Protein AF-0000000078874228 (afdb_homodimer)

Secondary structure (DSSP, 8-state):
-------TTS-GGGPBPSSSTT-PBP-EEETTT--EE-HHHHHHHHHSTTTTT--EEEHHHHTTS-SSS----PBPSSSTT-B--EEETTTTEEE-HHHHHHT-TTS-EEEHHHHHHHHHHHHHHHHHHHHTHHHHHHHHHHHHHHHHHHHHHHHHHHHHHHHHHHHHHHHHHHHHHHHHHHHHHHHHHHHHHHHHHHHHHHHHHHHHHHHHHHHHHHHHHHS-HHHHHHHHHHHHHHHHHHHHS----S-SS---EEEEE-TT--GGGGHHHHEEEEE----GGG-EEEETT--SSS---PPTTPPEEEEEE-B-TTS-B-SS----EEEEEEE--HHHHTT--S-EEEPPEE-SSSEEEEEE--SSSS--EEEEEETTEEPTT---/---S---SSS-GGGPBPSSSTT-PBP-EEETTT--EE-HHHHHHHHHSGGGTT--EEEHHHHTTS-SSS----PBPSSSTT-B--EEETTTTEEE-HHHHHHTSTTS-EEEHHHHHHHHHHHHHHHHHHHHTHHHHHHHHHHHHHHHHHHHHHHHHHHHHHHHHHHHHHHHHHHHHHHHHHHHHHHHHHHHHHHHHHHHHHHHHHHHHHHHHHHHHHHHHHHS-HHHHHHHHHHHHHHHHHHHHS----S-SS---EEEEE-TT--GGGGHHHHEEEEE----GGG-EEEETT--SSS---PPTTPPEEEEEE-B-TTS-B-SS----EEEEEEE--HHHHTT--S-EEEPPEE-SSSEEEEEE--SSSS--EEEEEETTEEPTT---

Foldseek 3Di:
DCPPPPVPPPDLPQDFWPVDPPRHRFFKAFPVVRTGHRPVVVVVLCPDPVNVPTDIGGVVVCVVQPPVNVPVQDADPVDPPFGQFKAFPVVRDTDGPVCCVPVVDPTDMDGCVVCVVVVVVVVVVVVVVVVVVVVVVVVVVVVVVVVVVVVVVVVVVVVVVVVVVVVVVVVVVVVVVVVVVVVLVVVVVVLVVQQVVLVVVQVVLVVQQVVLVVVLVCCVPPPDPVSCVVCVVVSVVSNVVSVPDDDDPDRPDDPDGDDDDDPPDDPVVCVCVVDDDADQDFDQALKDKDWVPDDPDPDPQDDAQDKIKMKIFTADPVSHTHQFDDWDKWKWWPDDDPVCCVPDVDIDTWDWATPGGRMIMTMDHHNDDDDIWMFMDTNRHTHHPPGD/DDDPPPPLPPDLAQDFWPVDPPRHRFFKAWPVVRTGHDPVVVVVLCPDPVNVPTDIGGVVVCSVQPRVNVVVQDADPVDPPFGQFKAFPVVRDTDGPVCCVPVVDPTDMDGCVVCVVVVVVVVVVVVVVVVVVVVVVVVVVVVVVVVVVVVVVVVVVVVVVVVVVVVVVVVVVVVVVVVVVVVLVVVVVVLVVQQVVLVVVLVVLVVQQVVLVVVLVCCVPPPDPVSCVVCVVVSVVSNVVSVPDDDDPDGPDDPDGDDDDDPPDDPVVCVCVVDDDADQDFDQALKDKDWVPDDPDDDPQDDAQDKIKMKIFTADPVSHTHQFDDWDKWKWWPDDDPVCCVPDVDIDTWDWATPGGRMIMTMDHHNDDDDIWMFMDTNRHTHHPPGD

Structure (mmCIF, N/CA/C/O backbone):
data_AF-0000000078874228-model_v1
#
loop_
_entity.id
_entity.type
_entity.pdbx_description
1 polymer 'B box-type domain-containing protein'
#
loop_
_atom_site.group_PDB
_atom_site.id
_atom_site.type_symbol
_atom_site.label_atom_id
_atom_site.label_alt_id
_atom_site.label_comp_id
_atom_site.label_asym_id
_atom_site.label_entity_id
_atom_site.label_seq_id
_atom_site.pdbx_PDB_ins_code
_atom_site.Cartn_x
_atom_site.Cartn_y
_atom_site.Cartn_z
_atom_site.occupancy
_atom_site.B_iso_or_equiv
_atom_site.auth_seq_id
_atom_site.auth_comp_id
_atom_site.auth_asym_id
_atom_site.auth_atom_id
_atom_site.pdbx_PDB_model_num
ATOM 1 N N . MET A 1 1 ? -4.887 -85.375 -22.531 1 20.03 1 MET A N 1
ATOM 2 C CA . MET A 1 1 ? -4.68 -84 -22.922 1 20.03 1 MET A CA 1
ATOM 3 C C . MET A 1 1 ? -5.906 -83.125 -22.594 1 20.03 1 MET A C 1
ATOM 5 O O . MET A 1 1 ? -7.004 -83.438 -23.078 1 20.03 1 MET A O 1
ATOM 9 N N . PRO A 1 2 ? -6.324 -82.562 -21.5 1 19.77 2 PRO A N 1
ATOM 10 C CA . PRO A 1 2 ? -7.621 -82.875 -20.891 1 19.77 2 PRO A CA 1
ATOM 11 C C . PRO A 1 2 ? -8.734 -81.938 -21.406 1 19.77 2 PRO A C 1
ATOM 13 O O . PRO A 1 2 ? -8.578 -80.75 -21.438 1 19.77 2 PRO A O 1
ATOM 16 N N . ILE A 1 3 ? -9.281 -82.25 -22.703 1 23.05 3 ILE A N 1
ATOM 17 C CA . ILE A 1 3 ? -10.602 -81.812 -23.156 1 23.05 3 ILE A CA 1
ATOM 18 C C . ILE A 1 3 ? -11.523 -81.688 -21.953 1 23.05 3 ILE A C 1
ATOM 20 O O . ILE A 1 3 ? -11.578 -82.562 -21.078 1 23.05 3 ILE A O 1
ATOM 24 N N . LEU A 1 4 ? -11.68 -80.375 -21.578 1 26.97 4 LEU A N 1
ATOM 25 C CA . LEU A 1 4 ? -12.719 -80.438 -20.547 1 26.97 4 LEU A CA 1
ATOM 26 C C . LEU A 1 4 ? -13.766 -81.438 -20.906 1 26.97 4 LEU A C 1
ATOM 28 O O . LEU A 1 4 ? -14.094 -81.625 -22.078 1 26.97 4 LEU A O 1
ATOM 32 N N . ALA A 1 5 ? -13.883 -82.438 -20.281 1 27.94 5 ALA A N 1
ATOM 33 C CA . ALA A 1 5 ? -14.766 -83.625 -20.344 1 27.94 5 ALA A CA 1
ATOM 34 C C . ALA A 1 5 ? -16.203 -83.188 -20.625 1 27.94 5 ALA A C 1
ATOM 36 O O . ALA A 1 5 ? -16.812 -82.5 -19.828 1 27.94 5 ALA A O 1
ATOM 37 N N . ILE A 1 6 ? -16.516 -82.688 -21.906 1 30.42 6 ILE A N 1
ATOM 38 C CA . ILE A 1 6 ? -17.953 -82.812 -22.016 1 30.42 6 ILE A CA 1
ATOM 39 C C . ILE A 1 6 ? -18.406 -84.125 -21.438 1 30.42 6 ILE A C 1
ATOM 41 O O . ILE A 1 6 ? -17.906 -85.188 -21.844 1 30.42 6 ILE A O 1
ATOM 45 N N . HIS A 1 7 ? -18.672 -84.188 -20.188 1 29.8 7 HIS A N 1
ATOM 46 C CA . HIS A 1 7 ? -19.469 -85.375 -19.781 1 29.8 7 HIS A CA 1
ATOM 47 C C . HIS A 1 7 ? -20.391 -85.812 -20.922 1 29.8 7 HIS A C 1
ATOM 49 O O . HIS A 1 7 ? -21.031 -85 -21.562 1 29.8 7 HIS A O 1
ATOM 55 N N . SER A 1 8 ? -20.031 -86.75 -21.781 1 32.69 8 SER A N 1
ATOM 56 C CA . SER A 1 8 ? -20.844 -87.5 -22.75 1 32.69 8 SER A CA 1
ATOM 57 C C . SER A 1 8 ? -22.328 -87.438 -22.375 1 32.69 8 SER A C 1
ATOM 59 O O . SER A 1 8 ? -23.188 -87.312 -23.234 1 32.69 8 SER A O 1
ATOM 61 N N . ASN A 1 9 ? -22.688 -88 -21.234 1 32.81 9 ASN A N 1
ATOM 62 C CA . ASN A 1 9 ? -24.078 -88.188 -20.844 1 32.81 9 ASN A CA 1
ATOM 63 C C . ASN A 1 9 ? -24.734 -86.875 -20.406 1 32.81 9 ASN A C 1
ATOM 65 O O . ASN A 1 9 ? -25.75 -86.875 -19.719 1 32.81 9 ASN A O 1
ATOM 69 N N . ALA A 1 10 ? -23.969 -85.75 -20.109 1 36.12 10 ALA A N 1
ATOM 70 C CA . ALA A 1 10 ? -24.828 -84.625 -19.703 1 36.12 10 ALA A CA 1
ATOM 71 C C . ALA A 1 10 ? -25.719 -84.188 -20.859 1 36.12 10 ALA A C 1
ATOM 73 O O . ALA A 1 10 ? -25.234 -84 -21.984 1 36.12 10 ALA A O 1
ATOM 74 N N . SER A 1 11 ? -27.047 -84.438 -20.938 1 40.16 11 SER A N 1
ATOM 75 C CA . SER A 1 11 ? -28.203 -84.312 -21.812 1 40.16 11 SER A CA 1
ATOM 76 C C . SER A 1 11 ? -28.172 -83.062 -22.641 1 40.16 11 SER A C 1
ATOM 78 O O . SER A 1 11 ? -27.609 -82.062 -22.188 1 40.16 11 SER A O 1
ATOM 80 N N . ARG A 1 12 ? -28.312 -83.125 -24 1 50.16 12 ARG A N 1
ATOM 81 C CA . ARG A 1 12 ? -28.75 -82.188 -25.047 1 50.16 12 ARG A CA 1
ATOM 82 C C . ARG A 1 12 ? -29.484 -81 -24.438 1 50.16 12 ARG A C 1
ATOM 84 O O . ARG A 1 12 ? -29.5 -79.938 -25.031 1 50.16 12 ARG A O 1
ATOM 91 N N . LYS A 1 13 ? -30.109 -81.25 -23.359 1 52.16 13 LYS A N 1
ATOM 92 C CA . LYS A 1 13 ? -31.234 -80.562 -22.797 1 52.16 13 LYS A CA 1
ATOM 93 C C . LYS A 1 13 ? -30.766 -79.25 -22.125 1 52.16 13 LYS A C 1
ATOM 95 O O . LYS A 1 13 ? -31.547 -78.312 -21.969 1 52.16 13 LYS A O 1
ATOM 100 N N . ASP A 1 14 ? -29.391 -79.062 -21.812 1 57.97 14 ASP A N 1
ATOM 101 C CA . ASP A 1 14 ? -29.156 -77.938 -20.922 1 57.97 14 ASP A CA 1
ATOM 102 C C . ASP A 1 14 ? -28.266 -76.875 -21.594 1 57.97 14 ASP A C 1
ATOM 104 O O . ASP A 1 14 ? -27.703 -76 -20.922 1 57.97 14 ASP A O 1
ATOM 108 N N . LEU A 1 15 ? -27.922 -76.938 -22.875 1 63.03 15 LEU A N 1
ATOM 109 C CA . LEU A 1 15 ? -27.109 -75.875 -23.422 1 63.03 15 LEU A CA 1
ATOM 110 C C . LEU A 1 15 ? -27.938 -74.625 -23.703 1 63.03 15 LEU A C 1
ATOM 112 O O . LEU A 1 15 ? -28.984 -74.688 -24.344 1 63.03 15 LEU A O 1
ATOM 116 N N . LYS A 1 16 ? -27.656 -73.5 -23.062 1 75 16 LYS A N 1
ATOM 117 C CA . LYS A 1 16 ? -28.391 -72.25 -23.172 1 75 16 LYS A CA 1
ATOM 118 C C . LYS A 1 16 ? -27.734 -71.312 -24.188 1 75 16 LYS A C 1
ATOM 120 O O . LYS A 1 16 ? -26.547 -71.438 -24.484 1 75 16 LYS A O 1
ATOM 125 N N . CYS A 1 17 ? -28.453 -70.562 -24.984 1 74.38 17 CYS A N 1
ATOM 126 C CA . CYS A 1 17 ? -27.969 -69.5 -25.922 1 74.38 17 CYS A CA 1
ATOM 127 C C . CYS A 1 17 ? -26.969 -68.562 -25.234 1 74.38 17 CYS A C 1
ATOM 129 O O . CYS A 1 17 ? -27.234 -68.062 -24.156 1 74.38 17 CYS A O 1
ATOM 131 N N . GLU A 1 18 ? -25.766 -68.5 -25.734 1 73.19 18 GLU A N 1
ATOM 132 C CA . GLU A 1 18 ? -24.703 -67.625 -25.172 1 73.19 18 GLU A CA 1
ATOM 133 C C . GLU A 1 18 ? -24.703 -66.25 -25.812 1 73.19 18 GLU A C 1
ATOM 135 O O . GLU A 1 18 ? -23.922 -65.375 -25.406 1 73.19 18 GLU A O 1
ATOM 140 N N . ASN A 1 19 ? -25.406 -66.125 -26.828 1 72.81 19 ASN A N 1
ATOM 141 C CA 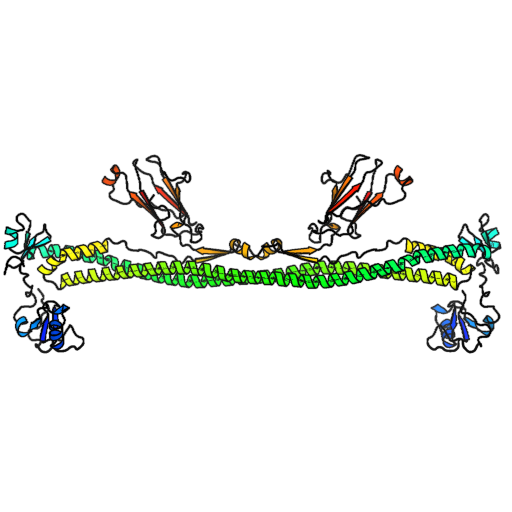. ASN A 1 19 ? -25.438 -64.812 -27.547 1 72.81 19 ASN A CA 1
ATOM 142 C C . ASN A 1 19 ? -26.5 -63.906 -27 1 72.81 19 ASN A C 1
ATOM 144 O O . ASN A 1 19 ? -26.375 -62.688 -27.094 1 72.81 19 ASN A O 1
ATOM 148 N N . CYS A 1 20 ? -27.688 -64.438 -26.5 1 72.88 20 CYS A N 1
ATOM 149 C CA . CYS A 1 20 ? -28.734 -63.594 -25.969 1 72.88 20 CYS A CA 1
ATOM 150 C C . CYS A 1 20 ? -28.984 -63.875 -24.5 1 72.88 20 CYS A C 1
ATOM 152 O O . CYS A 1 20 ? -28.578 -64.938 -23.969 1 72.88 20 CYS A O 1
ATOM 154 N N . ASN A 1 21 ? -29.516 -62.812 -23.625 1 73.75 21 ASN A N 1
ATOM 155 C CA . ASN A 1 21 ? -29.734 -62.906 -22.172 1 73.75 21 ASN A CA 1
ATOM 156 C C . ASN A 1 21 ? -30.938 -63.781 -21.844 1 73.75 21 ASN A C 1
ATOM 158 O O . ASN A 1 21 ? -31.234 -64 -20.672 1 73.75 21 ASN A O 1
ATOM 162 N N . ASN A 1 22 ? -31.656 -64.312 -22.812 1 69.19 22 ASN A N 1
ATOM 163 C CA . ASN A 1 22 ? -32.906 -65.062 -22.516 1 69.19 22 ASN A CA 1
ATOM 164 C C . ASN A 1 22 ? -32.625 -66.5 -22.156 1 69.19 22 ASN A C 1
ATOM 166 O O . ASN A 1 22 ? -33.562 -67.25 -21.812 1 69.19 22 ASN A O 1
ATOM 170 N N . LYS A 1 23 ? -31.422 -66.875 -21.906 1 69.19 23 LYS A N 1
ATOM 171 C CA . LYS A 1 23 ? -30.953 -68.188 -21.484 1 69.19 23 LYS A CA 1
ATOM 172 C C . LYS A 1 23 ? -31.812 -69.312 -22.078 1 69.19 23 LYS A C 1
ATOM 174 O O . LYS A 1 23 ? -32.125 -70.312 -21.406 1 69.19 23 LYS A O 1
ATOM 179 N N . LYS A 1 24 ? -32.312 -69.125 -23.266 1 74.5 24 LYS A N 1
ATOM 180 C CA . LYS A 1 24 ? -33.094 -70.188 -23.938 1 74.5 24 LYS A CA 1
ATOM 181 C C . LYS A 1 24 ? -32.188 -71.312 -24.391 1 74.5 24 LYS A C 1
ATOM 183 O O . LYS A 1 24 ? -30.953 -71.125 -24.469 1 74.5 24 LYS A O 1
ATOM 188 N N . GLN A 1 25 ? -32.75 -72.562 -24.594 1 75.12 25 GLN A N 1
ATOM 189 C CA . GLN A 1 25 ? -31.984 -73.75 -25.016 1 75.12 25 GLN A CA 1
ATOM 190 C C . GLN A 1 25 ? -31.328 -73.5 -26.375 1 75.12 25 GLN A C 1
ATOM 192 O O . GLN A 1 25 ? -31.953 -73 -27.297 1 75.12 25 GLN A O 1
ATOM 197 N N . ALA A 1 26 ? -29.953 -73.688 -26.422 1 73.31 26 ALA A N 1
ATOM 198 C CA . ALA A 1 26 ? -29.203 -73.5 -27.672 1 73.31 26 ALA A CA 1
ATOM 199 C C . ALA A 1 26 ? -29.547 -74.625 -28.656 1 73.31 26 ALA A C 1
ATOM 201 O O . ALA A 1 26 ? -29.703 -75.812 -28.266 1 73.31 26 ALA A O 1
ATOM 202 N N . ILE A 1 27 ? -29.906 -74.375 -29.953 1 76 27 ILE A N 1
ATOM 203 C CA . ILE A 1 27 ? -30.25 -75.375 -30.953 1 76 27 ILE A CA 1
ATOM 204 C C . ILE A 1 27 ? -29.172 -75.438 -32.031 1 76 27 ILE A C 1
ATOM 206 O O . ILE A 1 27 ? -29.188 -76.312 -32.875 1 76 27 ILE A O 1
ATOM 210 N N . ALA A 1 28 ? -28.359 -74.375 -32.188 1 73.5 28 ALA A N 1
ATOM 211 C CA . ALA A 1 28 ? -27.312 -74.312 -33.219 1 73.5 28 ALA A CA 1
ATOM 212 C C . ALA A 1 28 ? -26.078 -73.562 -32.688 1 73.5 28 ALA A C 1
ATOM 214 O O . ALA A 1 28 ? -26.094 -73.062 -31.562 1 73.5 28 ALA A O 1
ATOM 215 N N . ARG A 1 29 ? -25 -73.688 -33.25 1 72.5 29 ARG A N 1
ATOM 216 C CA . ARG A 1 29 ? -23.75 -73.062 -32.938 1 72.5 29 ARG A CA 1
ATOM 217 C C . ARG A 1 29 ? -23.25 -72.25 -34.156 1 72.5 29 ARG A C 1
ATOM 219 O O . ARG A 1 29 ? -23.281 -72.75 -35.281 1 72.5 29 ARG A O 1
ATOM 226 N N . CYS A 1 30 ? -23.016 -70.938 -34 1 72 30 CYS A N 1
ATOM 227 C CA . CYS A 1 30 ? -22.438 -70.125 -35.094 1 72 30 CYS A CA 1
ATOM 228 C C . CYS A 1 30 ? -20.953 -70.438 -35.25 1 72 30 CYS A C 1
ATOM 230 O O . CYS A 1 30 ? -20.188 -70.312 -34.281 1 72 30 CYS A O 1
ATOM 232 N N . ALA A 1 31 ? -20.562 -70.875 -36.406 1 66.75 31 ALA A N 1
ATOM 233 C CA . ALA A 1 31 ? -19.172 -71.25 -36.656 1 66.75 31 ALA A CA 1
ATOM 234 C C . ALA A 1 31 ? -18.25 -70.062 -36.594 1 66.75 31 ALA A C 1
ATOM 236 O O . ALA A 1 31 ? -17.078 -70.188 -36.25 1 66.75 31 ALA A O 1
ATOM 237 N N . HIS A 1 32 ? -18.75 -68.875 -36.719 1 64 32 HIS A N 1
ATOM 238 C CA . HIS A 1 32 ? -17.953 -67.625 -36.75 1 64 32 HIS A CA 1
ATOM 239 C C . HIS A 1 32 ? -17.859 -67 -35.344 1 64 32 HIS A C 1
ATOM 241 O O . HIS A 1 32 ? -16.781 -66.625 -34.906 1 64 32 HIS A O 1
ATOM 247 N N . CYS A 1 33 ? -18.938 -67.062 -34.656 1 65.12 33 CYS A N 1
ATOM 248 C CA . CYS A 1 33 ? -18.969 -66.438 -33.344 1 65.12 33 CYS A CA 1
ATOM 249 C C . CYS A 1 33 ? -18.594 -67.438 -32.25 1 65.12 33 CYS A C 1
ATOM 251 O O . CYS A 1 33 ? -18.328 -67 -31.109 1 65.12 33 CYS A O 1
ATOM 253 N N . SER A 1 34 ? -18.547 -68.688 -32.531 1 64.31 34 SER A N 1
ATOM 254 C CA . SER A 1 34 ? -18.297 -69.812 -31.672 1 64.31 34 SER A CA 1
ATOM 255 C C . SER A 1 34 ? -19.172 -69.75 -30.422 1 64.31 34 SER A C 1
ATOM 257 O O . SER A 1 34 ? -18.703 -70.062 -29.328 1 64.31 34 SER A O 1
ATOM 259 N N . VAL A 1 35 ? -20.312 -69.25 -30.594 1 72.94 35 VAL A N 1
ATOM 260 C CA . VAL A 1 35 ? -21.25 -69.25 -29.469 1 72.94 35 VAL A CA 1
ATOM 261 C C . VAL A 1 35 ? -22.469 -70.062 -29.797 1 72.94 35 VAL A C 1
ATOM 263 O O . VAL A 1 35 ? -22.797 -70.312 -30.969 1 72.94 35 VAL A O 1
ATOM 266 N N . PHE A 1 36 ? -23.094 -70.625 -28.688 1 73.38 36 PHE A N 1
ATOM 267 C CA . PHE A 1 36 ? -24.344 -71.375 -28.812 1 73.38 36 PHE A CA 1
ATOM 268 C C . PHE A 1 36 ? -25.516 -70.438 -29 1 73.38 36 PHE A C 1
ATOM 270 O O . PHE A 1 36 ? -25.562 -69.375 -28.375 1 73.38 36 PHE A O 1
ATOM 277 N N . LEU A 1 37 ? -26.234 -70.625 -30.078 1 76.56 37 LEU A N 1
ATOM 278 C CA . LEU A 1 37 ? -27.344 -69.75 -30.453 1 76.56 37 LEU A CA 1
ATOM 279 C C . LEU A 1 37 ? -28.688 -70.438 -30.219 1 76.56 37 LEU A C 1
ATOM 281 O O . LEU A 1 37 ? -28.828 -71.625 -30.484 1 76.56 37 LEU A O 1
ATOM 285 N N . CYS A 1 38 ? -29.562 -69.688 -29.578 1 76.38 38 CYS A N 1
ATOM 286 C CA . CYS A 1 38 ? -30.953 -70.188 -29.516 1 76.38 38 CYS A CA 1
ATOM 287 C C . CYS A 1 38 ? -31.672 -69.875 -30.828 1 76.38 38 CYS A C 1
ATOM 289 O O . CYS A 1 38 ? -31.109 -69.312 -31.75 1 76.38 38 CYS A O 1
ATOM 291 N N . SER A 1 39 ? -32.969 -70.438 -31 1 79.81 39 SER A N 1
ATOM 292 C CA . SER A 1 39 ? -33.719 -70.312 -32.219 1 79.81 39 SER A CA 1
ATOM 293 C C . SER A 1 39 ? -33.844 -68.875 -32.656 1 79.81 39 SER A C 1
ATOM 295 O O . SER A 1 39 ? -33.75 -68.562 -33.844 1 79.81 39 SER A O 1
ATOM 297 N N . PHE A 1 40 ? -33.938 -67.938 -31.641 1 80.12 40 PHE A N 1
ATOM 298 C CA . PHE A 1 40 ? -34.062 -66.5 -31.953 1 80.12 40 PHE A CA 1
ATOM 299 C C . PHE A 1 40 ? -32.75 -65.938 -32.5 1 80.12 40 PHE A C 1
ATOM 301 O O . PHE A 1 40 ? -32.719 -65.188 -33.5 1 80.12 40 PHE A O 1
ATOM 308 N N . CYS A 1 41 ? -31.578 -66.312 -31.844 1 77.44 41 CYS A N 1
ATOM 309 C CA . CYS A 1 41 ? -30.281 -65.75 -32.25 1 77.44 41 CYS A CA 1
ATOM 310 C C . CYS A 1 41 ? -29.844 -66.312 -33.594 1 77.44 41 CYS A C 1
ATOM 312 O O . CYS A 1 41 ? -29.172 -65.625 -34.375 1 77.44 41 CYS A O 1
ATOM 314 N N . VAL A 1 42 ? -30.25 -67.625 -33.875 1 76.44 42 VAL A N 1
ATOM 315 C CA . VAL A 1 42 ? -30 -68.188 -35.188 1 76.44 42 VAL A CA 1
ATOM 316 C C . VAL A 1 42 ? -30.688 -67.375 -36.25 1 76.44 42 VAL A C 1
ATOM 318 O O . VAL A 1 42 ? -30.078 -67 -37.281 1 76.44 42 VAL A O 1
ATOM 321 N N . LYS A 1 43 ? -31.969 -67 -36.031 1 80.25 43 LYS A N 1
ATOM 322 C CA . LYS A 1 43 ? -32.719 -66.188 -36.969 1 80.25 43 LYS A CA 1
ATOM 323 C C . LYS A 1 43 ? -32.094 -64.812 -37.094 1 80.25 43 LYS A C 1
ATOM 325 O O . LYS A 1 43 ? -32 -64.25 -38.188 1 80.25 43 LYS A O 1
ATOM 330 N N . ALA A 1 44 ? -31.594 -64.188 -35.969 1 75.69 44 ALA A N 1
ATOM 331 C CA . ALA A 1 44 ? -30.938 -62.906 -36 1 75.69 44 ALA A CA 1
ATOM 332 C C . ALA A 1 44 ? -29.672 -62.938 -36.844 1 75.69 44 ALA A C 1
ATOM 334 O O . ALA A 1 44 ? -29.406 -62 -37.625 1 75.69 44 ALA A O 1
ATOM 335 N N . HIS A 1 45 ? -28.828 -63.938 -36.656 1 72.94 45 HIS A N 1
ATOM 336 C CA . HIS A 1 45 ? -27.594 -64.125 -37.406 1 72.94 45 HIS A CA 1
ATOM 337 C C . HIS A 1 45 ? -27.891 -64.188 -38.906 1 72.94 45 HIS A C 1
ATOM 339 O O . HIS A 1 45 ? -27.141 -63.688 -39.719 1 72.94 45 HIS A O 1
ATOM 345 N N . ARG A 1 46 ? -28.984 -64.938 -39.25 1 73.62 46 ARG A N 1
ATOM 346 C CA . ARG A 1 46 ? -29.344 -65.125 -40.625 1 73.62 46 ARG A CA 1
ATOM 347 C C . ARG A 1 46 ? -29.938 -63.844 -41.25 1 73.62 46 ARG A C 1
ATOM 349 O O . ARG A 1 46 ? -29.781 -63.594 -42.438 1 73.62 46 ARG A O 1
ATOM 356 N N . ARG A 1 47 ? -30.547 -63 -40.438 1 71.94 47 ARG A N 1
ATOM 357 C CA . ARG A 1 47 ? -31.266 -61.844 -40.969 1 71.94 47 ARG A CA 1
ATOM 358 C C . ARG A 1 47 ? -30.391 -60.594 -40.969 1 71.94 47 ARG A C 1
ATOM 360 O O . ARG A 1 47 ? -30.531 -59.75 -41.844 1 71.94 47 ARG A O 1
ATOM 367 N N . MET A 1 48 ? -29.5 -60.5 -39.906 1 64.81 48 MET A N 1
ATOM 368 C CA . MET A 1 48 ? -28.688 -59.281 -39.844 1 64.81 48 MET A CA 1
ATOM 369 C C . MET A 1 48 ? -27.578 -59.344 -40.906 1 64.81 48 MET A C 1
ATOM 371 O O . MET A 1 48 ? -26.875 -60.344 -41.031 1 64.81 48 MET A O 1
ATOM 375 N N . ASN A 1 49 ? -27.406 -58.25 -41.75 1 60.53 49 ASN A N 1
ATOM 376 C CA . ASN A 1 49 ? -26.438 -58.156 -42.812 1 60.53 49 ASN A CA 1
ATOM 377 C C . ASN A 1 49 ? -25.016 -58.406 -42.344 1 60.53 49 ASN A C 1
ATOM 379 O O . ASN A 1 49 ? -24.203 -59.031 -43.031 1 60.53 49 ASN A O 1
ATOM 383 N N . ILE A 1 50 ? -24.672 -58.031 -41.156 1 56.81 50 ILE A N 1
ATOM 384 C CA . ILE A 1 50 ? -23.328 -58.094 -40.625 1 56.81 50 ILE A CA 1
ATOM 385 C C . ILE A 1 50 ? -23 -59.531 -40.219 1 56.81 50 ILE A C 1
ATOM 387 O O . ILE A 1 50 ? -21.828 -59.938 -40.219 1 56.81 50 ILE A O 1
ATOM 391 N N . LEU A 1 51 ? -24 -60.406 -39.906 1 63.12 51 LEU A N 1
ATOM 392 C CA . LEU A 1 51 ? -23.781 -61.781 -39.469 1 63.12 51 LEU A CA 1
ATOM 393 C C . LEU A 1 51 ? -24.188 -62.781 -40.531 1 63.12 51 LEU A C 1
ATOM 395 O O . LEU A 1 51 ? -24.109 -64 -40.344 1 63.12 51 LEU A O 1
ATOM 399 N N . LYS A 1 52 ? -24.656 -62.25 -41.75 1 67.62 52 LYS A N 1
ATOM 400 C CA . LYS A 1 52 ? -25.219 -63.062 -42.812 1 67.62 52 LYS A CA 1
ATOM 401 C C . LYS A 1 52 ? -24.234 -64.125 -43.25 1 67.62 52 LYS A C 1
ATOM 403 O O . LYS A 1 52 ? -24.625 -65.25 -43.656 1 67.62 52 LYS A O 1
ATOM 408 N N . ASP A 1 53 ? -22.922 -63.875 -43.125 1 63.56 53 ASP A N 1
ATOM 409 C CA . ASP A 1 53 ? -21.922 -64.812 -43.656 1 63.56 53 ASP A CA 1
ATOM 410 C C . ASP A 1 53 ? -21.484 -65.812 -42.594 1 63.56 53 ASP A C 1
ATOM 412 O O . ASP A 1 53 ? -20.609 -66.625 -42.844 1 63.56 53 ASP A O 1
ATOM 416 N N . HIS A 1 54 ? -22.094 -65.75 -41.438 1 68.81 54 HIS A N 1
ATOM 417 C CA . HIS A 1 54 ? -21.719 -66.688 -40.406 1 68.81 54 HIS A CA 1
ATOM 418 C C . HIS A 1 54 ? -22.359 -68.062 -40.688 1 68.81 54 HIS A C 1
ATOM 420 O O . HIS A 1 54 ? -23.531 -68.125 -41.031 1 68.81 54 HIS A O 1
ATOM 426 N N . GLU A 1 55 ? -21.562 -69.125 -40.688 1 70.19 55 GLU A N 1
ATOM 427 C CA . GLU A 1 55 ? -22.062 -70.5 -40.844 1 70.19 55 GLU A CA 1
ATOM 428 C C . GLU A 1 55 ? -22.594 -71 -39.5 1 70.19 55 GLU A C 1
ATOM 430 O O . GLU A 1 55 ? -21.844 -71.125 -38.531 1 70.19 55 GLU A O 1
ATOM 435 N N . ILE A 1 56 ? -23.906 -71.25 -39.375 1 71.06 56 ILE A N 1
ATOM 436 C CA . ILE A 1 56 ? -24.562 -71.75 -38.188 1 71.06 56 ILE A CA 1
ATOM 437 C C . ILE A 1 56 ? -24.734 -73.25 -38.344 1 71.06 56 ILE A C 1
ATOM 439 O O . ILE A 1 56 ? -25.312 -73.75 -39.312 1 71.06 56 ILE A O 1
ATOM 443 N N . LEU A 1 57 ? -24.031 -74.062 -37.438 1 65.62 57 LEU A N 1
ATOM 444 C CA . LEU A 1 57 ? -24.078 -75.562 -37.438 1 65.62 57 LEU A CA 1
ATOM 445 C C . LEU A 1 57 ? -25.109 -76.062 -36.406 1 65.62 57 LEU A C 1
ATOM 447 O O . LEU A 1 57 ? -25.094 -75.625 -35.25 1 65.62 57 LEU A O 1
ATOM 451 N N . ALA A 1 58 ? -26.062 -76.875 -36.781 1 64.81 58 ALA A N 1
ATOM 452 C CA . ALA A 1 58 ? -27.062 -77.5 -35.906 1 64.81 58 ALA A CA 1
ATOM 453 C C . ALA A 1 58 ? -26.469 -78.562 -35.031 1 64.81 58 ALA A C 1
ATOM 455 O O . ALA A 1 58 ? -25.5 -79.25 -35.406 1 64.81 58 ALA A O 1
ATOM 456 N N . PHE A 1 59 ? -26.703 -78.75 -33.625 1 56.84 59 PHE A N 1
ATOM 457 C CA . PHE A 1 59 ? -26.188 -79.75 -32.688 1 56.84 59 PHE A CA 1
ATOM 458 C C . PHE A 1 59 ? -26.156 -81.125 -33.281 1 56.84 59 PHE A C 1
ATOM 460 O O . PHE A 1 59 ? -25.234 -81.875 -33.031 1 56.84 59 PHE A O 1
ATOM 467 N N . ASP A 1 60 ? -27.172 -81.625 -33.875 1 52.81 60 ASP A N 1
ATOM 468 C CA . ASP A 1 60 ? -27.156 -83 -34.375 1 52.81 60 ASP A CA 1
ATOM 469 C C . ASP A 1 60 ? -25.938 -83.188 -35.281 1 52.81 60 ASP A C 1
ATOM 471 O O . ASP A 1 60 ? -25.375 -84.312 -35.312 1 52.81 60 ASP A O 1
ATOM 475 N N . ALA A 1 61 ? -25.375 -82.312 -36.031 1 46.62 61 ALA A N 1
ATOM 476 C CA . ALA A 1 61 ? -24.203 -82.438 -36.875 1 46.62 61 ALA A CA 1
ATOM 477 C C . ALA A 1 61 ? -22.922 -82.25 -36.062 1 46.62 61 ALA A C 1
ATOM 479 O O . ALA A 1 61 ? -21.891 -82.875 -36.375 1 46.62 61 ALA A O 1
ATOM 480 N N . VAL A 1 62 ? -22.672 -81.5 -34.969 1 43.03 62 VAL A N 1
ATOM 481 C CA . VAL A 1 62 ? -21.531 -81.188 -34.094 1 43.03 62 VAL A CA 1
ATOM 482 C C . VAL A 1 62 ? -21.281 -82.438 -33.188 1 43.03 62 VAL A C 1
ATOM 484 O O . VAL A 1 62 ? -20.156 -82.625 -32.75 1 43.03 62 VAL A O 1
ATOM 487 N N . GLN A 1 63 ? -22.094 -83.125 -32.5 1 41.94 63 GLN A N 1
ATOM 488 C CA . GLN A 1 63 ? -21.859 -84.25 -31.578 1 41.94 63 GLN A CA 1
ATOM 489 C C . GLN A 1 63 ? -20.844 -85.188 -32.156 1 41.94 63 GLN A C 1
ATOM 491 O O . GLN A 1 63 ? -20.172 -85.938 -31.406 1 41.94 63 GLN A O 1
ATOM 496 N N . ARG A 1 64 ? -20.812 -85.625 -33.344 1 41.66 64 ARG A N 1
ATOM 497 C CA . ARG A 1 64 ? -19.828 -86.625 -33.781 1 41.66 64 ARG A CA 1
ATOM 498 C C . ARG A 1 64 ? -18.422 -86.062 -33.781 1 41.66 64 ARG A C 1
ATOM 500 O O . ARG A 1 64 ? -17.438 -86.75 -33.906 1 41.66 64 ARG A O 1
ATOM 507 N N . ALA A 1 65 ? -18.047 -84.688 -33.812 1 36.25 65 ALA A N 1
ATOM 508 C CA . ALA A 1 65 ? -16.688 -84.188 -33.938 1 36.25 65 ALA A CA 1
ATOM 509 C C . ALA A 1 65 ? -16.078 -84 -32.531 1 36.25 65 ALA A C 1
ATOM 511 O O . ALA A 1 65 ? -16.703 -83.375 -31.672 1 36.25 65 ALA A O 1
ATOM 512 N N . GLU A 1 66 ? -15.258 -84.875 -31.844 1 35.03 66 GLU A N 1
ATOM 513 C CA . GLU A 1 66 ? -14.5 -84.812 -30.609 1 35.03 66 GLU A CA 1
ATOM 514 C C . GLU A 1 66 ? -14 -83.375 -30.328 1 35.03 66 GLU A C 1
ATOM 516 O O . GLU A 1 66 ? -13.547 -82.688 -31.25 1 35.03 66 GLU A O 1
ATOM 521 N N . PRO A 1 67 ? -14.391 -82.75 -29.25 1 36.19 67 PRO A N 1
ATOM 522 C CA . PRO A 1 67 ? -14.062 -81.375 -28.891 1 36.19 67 PRO A CA 1
ATOM 523 C C . PRO A 1 67 ? -12.586 -81 -29.109 1 36.19 67 PRO A C 1
ATOM 525 O O . PRO A 1 67 ? -12.258 -79.875 -29.453 1 36.19 67 PRO A O 1
ATOM 528 N N . ARG A 1 68 ? -11.633 -81.75 -28.406 1 40.25 68 ARG A N 1
ATOM 529 C CA . ARG A 1 68 ? -10.188 -81.562 -28.484 1 40.25 68 ARG A CA 1
ATOM 530 C C . ARG A 1 68 ? -9.703 -81.5 -29.922 1 40.25 68 ARG A C 1
ATOM 532 O O . ARG A 1 68 ? -8.789 -80.75 -30.266 1 40.25 68 ARG A O 1
ATOM 539 N N . GLU A 1 69 ? -9.867 -82.625 -30.594 1 38.34 69 GLU A N 1
ATOM 540 C CA . GLU A 1 69 ? -9.5 -82.938 -31.969 1 38.34 69 GLU A CA 1
ATOM 541 C C . GLU A 1 69 ? -10.25 -82 -32.938 1 38.34 69 GLU A C 1
ATOM 543 O O . GLU A 1 69 ? -10.148 -82.188 -34.156 1 38.34 69 GLU A O 1
ATOM 548 N N . MET A 1 70 ? -11.43 -81.5 -32.594 1 38.12 70 MET A N 1
ATOM 549 C CA . MET A 1 70 ? -11.984 -80.438 -33.438 1 38.12 70 MET A CA 1
ATOM 550 C C . MET A 1 70 ? -10.93 -79.375 -33.719 1 38.12 70 MET A C 1
ATOM 552 O O . MET A 1 70 ? -11.094 -78.25 -33.312 1 38.12 70 MET A O 1
ATOM 556 N N . ALA A 1 71 ? -9.773 -79.562 -33.188 1 43.84 71 ALA A N 1
ATOM 557 C CA . ALA A 1 71 ? -8.594 -78.938 -33.781 1 43.84 71 ALA A CA 1
ATOM 558 C C . ALA A 1 71 ? -8.805 -78.688 -35.281 1 43.84 71 ALA A C 1
ATOM 560 O O . ALA A 1 71 ? -8.781 -79.625 -36.062 1 43.84 71 ALA A O 1
ATOM 561 N N . LYS A 1 72 ? -9.82 -77.875 -35.5 1 51.53 72 LYS A N 1
ATOM 562 C CA . LYS A 1 72 ? -10.172 -77.562 -36.875 1 51.53 72 LYS A CA 1
ATOM 563 C C . LYS A 1 72 ? -8.938 -77.562 -37.75 1 51.53 72 LYS A C 1
ATOM 565 O O . LYS A 1 72 ? -8.008 -76.812 -37.5 1 51.53 72 LYS A O 1
ATOM 570 N N . LYS A 1 73 ? -8.703 -78.688 -38.125 1 63.53 73 LYS A N 1
ATOM 571 C CA . LYS A 1 73 ? -7.742 -78.75 -39.25 1 63.53 73 LYS A CA 1
ATOM 572 C C . LYS A 1 73 ? -7.941 -77.562 -40.188 1 63.53 73 LYS A C 1
ATOM 574 O O . LYS A 1 73 ? -9.078 -77.125 -40.469 1 63.53 73 LYS A O 1
ATOM 579 N N . MET A 1 74 ? -7.051 -76.688 -40.125 1 74.62 74 MET A N 1
ATOM 580 C CA . MET A 1 74 ? -7.086 -75.562 -41.062 1 74.62 74 MET A CA 1
ATOM 581 C C . MET A 1 74 ? -6.641 -76.062 -42.469 1 74.62 74 MET A C 1
ATOM 583 O O . MET A 1 74 ? -5.688 -76.812 -42.594 1 74.62 74 MET A O 1
ATOM 587 N N . TYR A 1 75 ? -7.59 -75.75 -43.375 1 81.25 75 TYR A N 1
ATOM 588 C CA . TYR A 1 75 ? -7.266 -76.125 -44.75 1 81.25 75 TYR A CA 1
ATOM 589 C C . TYR A 1 75 ? -6.734 -74.938 -45.531 1 81.25 75 TYR A C 1
ATOM 591 O O . TYR A 1 75 ? -7.09 -73.812 -45.281 1 81.25 75 TYR A O 1
ATOM 599 N N . CYS A 1 76 ? -5.793 -75.312 -46.375 1 82.75 76 CYS A N 1
ATOM 600 C CA . CYS A 1 76 ? -5.145 -74.312 -47.188 1 82.75 76 CYS A CA 1
ATOM 601 C C . CYS A 1 76 ? -6.152 -73.688 -48.125 1 82.75 76 CYS A C 1
ATOM 603 O O . CYS A 1 76 ? -6.973 -74.312 -48.75 1 82.75 76 CYS A O 1
ATOM 605 N N . LYS A 1 77 ? -6.203 -72.375 -48.219 1 79.12 77 LYS A N 1
ATOM 606 C CA . LYS A 1 77 ? -7.09 -71.625 -49.125 1 79.12 77 LYS A CA 1
ATOM 607 C C . LYS A 1 77 ? -6.695 -71.812 -50.562 1 79.12 77 LYS A C 1
ATOM 609 O O . LYS A 1 77 ? -7.543 -71.75 -51.469 1 79.12 77 LYS A O 1
ATOM 614 N N . GLN A 1 78 ? -5.457 -72.062 -50.875 1 81 78 GLN A N 1
ATOM 615 C CA . GLN A 1 78 ? -4.93 -72.188 -52.219 1 81 78 GLN A CA 1
ATOM 616 C C . GLN A 1 78 ? -5.012 -73.625 -52.719 1 81 78 GLN A C 1
ATOM 618 O O . GLN A 1 78 ? -5.16 -73.875 -53.906 1 81 78 GLN A O 1
ATOM 623 N N . HIS A 1 79 ? -4.773 -74.562 -51.75 1 84.25 79 HIS A N 1
ATOM 624 C CA . HIS A 1 79 ? -4.766 -75.938 -52.156 1 84.25 79 HIS A CA 1
ATOM 625 C C . HIS A 1 79 ? -5.914 -76.688 -51.5 1 84.25 79 HIS A C 1
ATOM 627 O O . HIS A 1 79 ? -5.848 -77.062 -50.312 1 84.25 79 HIS A O 1
ATOM 633 N N . LYS A 1 80 ? -6.875 -76.938 -52.344 1 79.69 80 LYS A N 1
ATOM 634 C CA . LYS A 1 80 ? -8.125 -77.562 -51.844 1 79.69 80 LYS A CA 1
ATOM 635 C C . LYS A 1 80 ? -7.867 -78.875 -51.125 1 79.69 80 LYS A C 1
ATOM 637 O O . LYS A 1 80 ? -7.098 -79.688 -51.594 1 79.69 80 LYS A O 1
ATOM 642 N N . ASP A 1 81 ? -8.406 -79 -49.844 1 80.44 81 ASP A N 1
ATOM 643 C CA . ASP A 1 81 ? -8.445 -80.25 -49.031 1 80.44 81 ASP A CA 1
ATOM 644 C C . ASP A 1 81 ? -7.082 -80.5 -48.406 1 80.44 81 ASP A C 1
ATOM 646 O O . ASP A 1 81 ? -6.82 -81.625 -48 1 80.44 81 ASP A O 1
ATOM 650 N N . GLU A 1 82 ? -6.203 -79.562 -48.562 1 84.75 82 GLU A N 1
ATOM 651 C CA . GLU A 1 82 ? -4.914 -79.75 -47.906 1 84.75 82 GLU A CA 1
ATOM 652 C C . GLU A 1 82 ? -4.875 -79.125 -46.531 1 84.75 82 GLU A C 1
ATOM 654 O O . GLU A 1 82 ? -5.238 -77.938 -46.375 1 84.75 82 GLU A O 1
ATOM 659 N N . GLU A 1 83 ? -4.535 -80 -45.562 1 83.5 83 GLU A N 1
ATOM 660 C CA . GLU A 1 83 ? -4.414 -79.438 -44.219 1 83.5 83 GLU A CA 1
ATOM 661 C C . GLU A 1 83 ? -3.158 -78.625 -44.062 1 83.5 83 GLU A C 1
ATOM 663 O O . GLU A 1 83 ? -2.107 -78.938 -44.625 1 83.5 83 GLU A O 1
ATOM 668 N N . MET A 1 84 ? -3.34 -77.5 -43.312 1 84.81 84 MET A N 1
ATOM 669 C CA . MET A 1 84 ? -2.184 -76.625 -43 1 84.81 84 MET A CA 1
ATOM 670 C C . MET A 1 84 ? -1.409 -77.188 -41.812 1 84.81 84 MET A C 1
ATOM 672 O O . MET A 1 84 ? -1.722 -76.875 -40.656 1 84.81 84 MET A O 1
ATOM 676 N N . SER A 1 85 ? -0.401 -78 -42.062 1 86.44 85 SER A N 1
ATOM 677 C CA . SER A 1 85 ? 0.296 -78.688 -40.969 1 86.44 85 SER A CA 1
ATOM 678 C C . SER A 1 85 ? 1.739 -78.188 -40.844 1 86.44 85 SER A C 1
ATOM 680 O O . SER A 1 85 ? 2.488 -78.688 -40 1 86.44 85 SER A O 1
ATOM 682 N N . PHE A 1 86 ? 2.098 -77.25 -41.719 1 89.88 86 PHE A N 1
ATOM 683 C CA . PHE A 1 86 ? 3.471 -76.75 -41.688 1 89.88 86 PHE A CA 1
ATOM 684 C C . PHE A 1 86 ? 3.512 -75.25 -41.406 1 89.88 86 PHE A C 1
ATOM 686 O O . PHE A 1 86 ? 2.531 -74.562 -41.656 1 89.88 86 PHE A O 1
ATOM 693 N N . TYR A 1 87 ? 4.566 -74.875 -40.781 1 89.56 87 TYR A N 1
ATOM 694 C CA . TYR A 1 87 ? 4.824 -73.438 -40.5 1 89.56 87 TYR A CA 1
ATOM 695 C C . TYR A 1 87 ? 6.145 -73 -41.094 1 89.56 87 TYR A C 1
ATOM 697 O O . TYR A 1 87 ? 7.184 -73.625 -40.906 1 89.56 87 TYR A O 1
ATOM 705 N N . CYS A 1 88 ? 6.066 -72 -41.969 1 88.5 88 CYS A N 1
ATOM 706 C CA . CYS A 1 88 ? 7.277 -71.438 -42.562 1 88.5 88 CYS A CA 1
ATOM 707 C C . CYS A 1 88 ? 7.949 -70.5 -41.594 1 88.5 88 CYS A C 1
ATOM 709 O O . CYS A 1 88 ? 7.371 -69.438 -41.25 1 88.5 88 CYS A O 1
ATOM 711 N N . GLU A 1 89 ? 9.125 -70.625 -41.188 1 84.75 89 GLU A N 1
ATOM 712 C CA . GLU A 1 89 ? 9.82 -69.812 -40.188 1 84.75 89 GLU A CA 1
ATOM 713 C C . GLU A 1 89 ? 10.312 -68.5 -40.812 1 84.75 89 GLU A C 1
ATOM 715 O O . GLU A 1 89 ? 10.43 -67.5 -40.094 1 84.75 89 GLU A O 1
ATOM 720 N N . ASP A 1 90 ? 10.547 -68.562 -42.094 1 85.31 90 ASP A N 1
ATOM 721 C CA . ASP A 1 90 ? 11.055 -67.375 -42.781 1 85.31 90 ASP A CA 1
ATOM 722 C C . ASP A 1 90 ? 9.953 -66.375 -42.938 1 85.31 90 ASP A C 1
ATOM 724 O O . ASP A 1 90 ? 10.18 -65.125 -42.719 1 85.31 90 ASP A O 1
ATOM 728 N N . CYS A 1 91 ? 8.734 -66.812 -43.25 1 82.06 91 CYS A N 1
ATOM 729 C CA . CYS A 1 91 ? 7.648 -65.938 -43.562 1 82.06 91 CYS A CA 1
ATOM 730 C C . CYS A 1 91 ? 6.68 -65.812 -42.375 1 82.06 91 CYS A C 1
ATOM 732 O O . CYS A 1 91 ? 5.801 -64.938 -42.375 1 82.06 91 CYS A O 1
ATOM 734 N N . CYS A 1 92 ? 6.809 -66.75 -41.469 1 80.44 92 CYS A N 1
ATOM 735 C CA . CYS A 1 92 ? 5.965 -66.812 -40.281 1 80.44 92 CYS A CA 1
ATOM 736 C C . CYS A 1 92 ? 4.504 -67 -40.656 1 80.44 92 CYS A C 1
ATOM 738 O O . CYS A 1 92 ? 3.619 -66.312 -40.156 1 80.44 92 CYS A O 1
ATOM 740 N N . VAL A 1 93 ? 4.281 -68 -41.594 1 82.75 93 VAL A N 1
ATOM 741 C CA . VAL A 1 93 ? 2.922 -68.25 -42.031 1 82.75 93 VAL A CA 1
ATOM 742 C C . VAL A 1 93 ? 2.688 -69.75 -42.062 1 82.75 93 VAL A C 1
ATOM 744 O O . VAL A 1 93 ? 3.639 -70.562 -42.156 1 82.75 93 VAL A O 1
ATOM 747 N N . MET A 1 94 ? 1.403 -70.125 -41.938 1 85.38 94 MET A N 1
ATOM 748 C CA . MET A 1 94 ? 0.993 -71.562 -42.031 1 85.38 94 MET A CA 1
ATOM 749 C C . MET A 1 94 ? 0.956 -72 -43.5 1 85.38 94 MET A C 1
ATOM 751 O O . MET A 1 94 ? 0.532 -71.25 -44.375 1 85.38 94 MET A O 1
ATOM 755 N N . LEU A 1 95 ? 1.504 -73.25 -43.625 1 88 95 LEU A N 1
ATOM 756 C CA . LEU A 1 95 ? 1.562 -73.812 -44.969 1 88 95 LEU A CA 1
ATOM 757 C C . LEU A 1 95 ? 0.932 -75.188 -45 1 88 95 LEU A C 1
ATOM 759 O O . LEU A 1 95 ? 0.929 -75.938 -44 1 88 95 LEU A O 1
ATOM 763 N N . CYS A 1 96 ? 0.345 -75.5 -46.156 1 86.38 96 CYS A N 1
ATOM 764 C CA . CYS A 1 96 ? 0.037 -76.875 -46.438 1 86.38 96 CYS A CA 1
ATOM 765 C C . CYS A 1 96 ? 1.215 -77.562 -47.125 1 86.38 96 CYS A C 1
ATOM 767 O O . CYS A 1 96 ? 2.236 -76.938 -47.406 1 86.38 96 CYS A O 1
ATOM 769 N N . ARG A 1 97 ? 1.138 -78.875 -47.375 1 87.44 97 ARG A N 1
ATOM 770 C CA . ARG A 1 97 ? 2.219 -79.625 -47.969 1 87.44 97 ARG A CA 1
ATOM 771 C C . ARG A 1 97 ? 2.553 -79.125 -49.375 1 87.44 97 ARG A C 1
ATOM 773 O O . ARG A 1 97 ? 3.727 -79 -49.719 1 87.44 97 ARG A O 1
ATOM 780 N N . ASP A 1 98 ? 1.58 -78.75 -50.094 1 89.31 98 ASP A N 1
ATOM 781 C CA . ASP A 1 98 ? 1.775 -78.312 -51.469 1 89.31 98 ASP A CA 1
ATOM 782 C C . ASP A 1 98 ? 2.4 -76.875 -51.531 1 89.31 98 ASP A C 1
ATOM 784 O O . ASP A 1 98 ? 3.234 -76.625 -52.406 1 89.31 98 ASP A O 1
ATOM 788 N N . CYS A 1 99 ? 1.986 -76.125 -50.562 1 89.5 99 CYS A N 1
ATOM 789 C CA . CYS A 1 99 ? 2.533 -74.75 -50.5 1 89.5 99 CYS A CA 1
ATOM 790 C C . CYS A 1 99 ? 4.031 -74.812 -50.25 1 89.5 99 CYS A C 1
ATOM 792 O O . CYS A 1 99 ? 4.766 -73.875 -50.688 1 89.5 99 CYS A O 1
ATOM 794 N N . THR A 1 100 ? 4.598 -75.75 -49.531 1 87.31 100 THR A N 1
ATOM 795 C CA . THR A 1 100 ? 6.016 -75.875 -49.219 1 87.31 100 THR A CA 1
ATOM 796 C C . THR A 1 100 ? 6.852 -76.062 -50.469 1 87.31 100 THR A C 1
ATOM 798 O O . THR A 1 100 ? 7.945 -75.5 -50.594 1 87.31 100 THR A O 1
ATOM 801 N N . VAL A 1 101 ? 6.25 -76.75 -51.375 1 84.94 101 VAL A N 1
ATOM 802 C CA . VAL A 1 101 ? 6.996 -77.125 -52.594 1 84.94 101 VAL A CA 1
ATOM 803 C C . VAL A 1 101 ? 6.859 -76 -53.656 1 84.94 101 VAL A C 1
ATOM 805 O O . VAL A 1 101 ? 7.828 -75.688 -54.344 1 84.94 101 VAL A O 1
ATOM 808 N N . LEU A 1 102 ? 5.699 -75.312 -53.656 1 84.88 102 LEU A N 1
ATOM 809 C CA . LEU A 1 102 ? 5.418 -74.438 -54.781 1 84.88 102 LEU A CA 1
ATOM 810 C C . LEU A 1 102 ? 5.82 -73 -54.469 1 84.88 102 LEU A C 1
ATOM 812 O O . LEU A 1 102 ? 6.543 -72.375 -55.219 1 84.88 102 LEU A O 1
ATOM 816 N N . ASP A 1 103 ? 5.438 -72.438 -53.344 1 84.81 103 ASP A N 1
ATOM 817 C CA . ASP A 1 103 ? 5.535 -71.062 -53.062 1 84.81 103 ASP A CA 1
ATOM 818 C C . ASP A 1 103 ? 6.656 -70.75 -52.062 1 84.81 103 ASP A C 1
ATOM 820 O O . ASP A 1 103 ? 7.207 -69.625 -52.031 1 84.81 103 ASP A O 1
ATOM 824 N N . HIS A 1 104 ? 7.059 -71.75 -51.312 1 85.75 104 HIS A N 1
ATOM 825 C CA . HIS A 1 104 ? 8.031 -71.562 -50.25 1 85.75 104 HIS A CA 1
ATOM 826 C C . HIS A 1 104 ? 9.258 -72.438 -50.406 1 85.75 104 HIS A C 1
ATOM 828 O O . HIS A 1 104 ? 9.805 -72.938 -49.406 1 85.75 104 HIS A O 1
ATOM 834 N N . ARG A 1 105 ? 9.445 -72.562 -51.719 1 84.25 105 ARG A N 1
ATOM 835 C CA . ARG A 1 105 ? 10.641 -73.375 -52 1 84.25 105 ARG A CA 1
ATOM 836 C C . ARG A 1 105 ? 11.883 -72.688 -51.406 1 84.25 105 ARG A C 1
ATOM 838 O O . ARG A 1 105 ? 12.078 -71.5 -51.562 1 84.25 105 ARG A O 1
ATOM 845 N N . GLY A 1 106 ? 12.734 -73.375 -50.625 1 86 106 GLY A N 1
ATOM 846 C CA . GLY A 1 106 ? 13.969 -72.875 -50.062 1 86 106 GLY A CA 1
ATOM 847 C C . GLY A 1 106 ? 13.805 -72.312 -48.656 1 86 106 GLY A C 1
ATOM 848 O O . GLY A 1 106 ? 14.781 -72 -47.969 1 86 106 GLY A O 1
ATOM 849 N N . HIS A 1 107 ? 12.562 -72.25 -48.281 1 88.44 107 HIS A N 1
ATOM 850 C CA . HIS A 1 107 ? 12.32 -71.75 -46.906 1 88.44 107 HIS A CA 1
ATOM 851 C C . HIS A 1 107 ? 12.469 -72.875 -45.906 1 88.44 107 HIS A C 1
ATOM 853 O O . HIS A 1 107 ? 12.477 -74.062 -46.25 1 88.44 107 HIS A O 1
ATOM 859 N N . GLU A 1 108 ? 12.75 -72.438 -44.719 1 89.94 108 GLU A N 1
ATOM 860 C CA . GLU A 1 108 ? 12.766 -73.375 -43.625 1 89.94 108 GLU A CA 1
ATOM 861 C C . GLU A 1 108 ? 11.375 -73.562 -43.031 1 89.94 108 GLU A C 1
ATOM 863 O O . GLU A 1 108 ? 10.781 -72.625 -42.531 1 89.94 108 GLU A O 1
ATOM 868 N N . TYR A 1 109 ? 10.742 -74.688 -43.281 1 88.69 109 TYR A N 1
ATOM 869 C CA . TYR A 1 109 ? 9.422 -74.938 -42.719 1 88.69 109 TYR A CA 1
ATOM 870 C C . TYR A 1 109 ? 9.469 -76.125 -41.781 1 88.69 109 TYR A C 1
ATOM 872 O O . TYR A 1 109 ? 10.281 -77.062 -41.938 1 88.69 109 TYR A O 1
ATOM 880 N N . VAL A 1 110 ? 8.734 -76.062 -40.688 1 89.06 110 VAL A N 1
ATOM 881 C CA . VAL A 1 110 ? 8.672 -77.062 -39.656 1 89.06 110 VAL A CA 1
ATOM 882 C C . VAL A 1 110 ? 7.219 -77.5 -39.406 1 89.06 110 VAL A C 1
ATOM 884 O O . VAL A 1 110 ? 6.297 -76.688 -39.719 1 89.06 110 VAL A O 1
ATOM 887 N N . ARG A 1 111 ? 7.059 -78.75 -38.969 1 88.62 111 ARG A N 1
ATOM 888 C CA . ARG A 1 111 ? 5.711 -79.188 -38.656 1 88.62 111 ARG A CA 1
ATOM 889 C C . ARG A 1 111 ? 5.168 -78.438 -37.438 1 88.62 111 ARG A C 1
ATOM 891 O O . ARG A 1 111 ? 5.902 -78.125 -36.5 1 88.62 111 ARG A O 1
ATOM 898 N N . VAL A 1 112 ? 3.902 -78.125 -37.469 1 86.5 112 VAL A N 1
ATOM 899 C CA . VAL A 1 112 ? 3.234 -77.312 -36.438 1 86.5 112 VAL A CA 1
ATOM 900 C C . VAL A 1 112 ? 3.439 -78 -35.094 1 86.5 112 VAL A C 1
ATOM 902 O O . VAL A 1 112 ? 3.695 -77.312 -34.094 1 86.5 112 VAL A O 1
ATOM 905 N N . SER A 1 113 ? 3.334 -79.25 -35 1 82.19 113 SER A N 1
ATOM 906 C CA . SER A 1 113 ? 3.455 -80 -33.719 1 82.19 113 SER A CA 1
ATOM 907 C C . SER A 1 113 ? 4.84 -79.812 -33.125 1 82.19 113 SER A C 1
ATOM 909 O O . SER A 1 113 ? 4.98 -79.75 -31.891 1 82.19 113 SER A O 1
ATOM 911 N N . LYS A 1 114 ? 5.867 -79.5 -33.938 1 87.38 114 LYS A N 1
ATOM 912 C CA . LYS A 1 114 ? 7.242 -79.375 -33.469 1 87.38 114 LYS A CA 1
ATOM 913 C C . LYS A 1 114 ? 7.555 -78 -33 1 87.38 114 LYS A C 1
ATOM 915 O O . LYS A 1 114 ? 8.289 -77.75 -32.031 1 87.38 114 LYS A O 1
ATOM 920 N N . ILE A 1 115 ? 6.992 -77.062 -33.625 1 89.69 115 ILE A N 1
ATOM 921 C CA . ILE A 1 115 ? 7.402 -75.688 -33.406 1 89.69 115 ILE A CA 1
ATOM 922 C C . ILE A 1 115 ? 6.5 -75 -32.375 1 89.69 115 ILE A C 1
ATOM 924 O O . ILE A 1 115 ? 6.852 -74 -31.766 1 89.69 115 ILE A O 1
ATOM 928 N N . MET A 1 116 ? 5.355 -75.625 -32.094 1 86.44 116 MET A N 1
ATOM 929 C CA . MET A 1 116 ? 4.34 -75 -31.266 1 86.44 116 MET A CA 1
ATOM 930 C C . MET A 1 116 ? 4.871 -74.75 -29.859 1 86.44 116 MET A C 1
ATOM 932 O O . MET A 1 116 ? 4.602 -73.688 -29.266 1 86.44 116 MET A O 1
ATOM 936 N N . ALA A 1 117 ? 5.602 -75.688 -29.344 1 88.12 117 ALA A N 1
ATOM 937 C CA . ALA A 1 117 ? 6.125 -75.562 -27.984 1 88.12 117 ALA A CA 1
ATOM 938 C C . ALA A 1 117 ? 7.012 -74.312 -27.875 1 88.12 117 ALA A C 1
ATOM 940 O O . ALA A 1 117 ? 6.891 -73.5 -26.922 1 88.12 117 ALA A O 1
ATOM 941 N N . ARG A 1 118 ? 7.809 -74.062 -28.844 1 90.69 118 ARG A N 1
ATOM 942 C CA . ARG A 1 118 ? 8.719 -72.938 -28.859 1 90.69 118 ARG A CA 1
ATOM 943 C C . ARG A 1 118 ? 7.957 -71.625 -29.047 1 90.69 118 ARG A C 1
ATOM 945 O O . ARG A 1 118 ? 8.203 -70.688 -28.328 1 90.69 118 ARG A O 1
ATOM 952 N N . GLU A 1 119 ? 7.027 -71.688 -29.984 1 89.06 119 GLU A N 1
ATOM 953 C CA . GLU A 1 119 ? 6.273 -70.438 -30.297 1 89.06 119 GLU A CA 1
ATOM 954 C C . GLU A 1 119 ? 5.352 -70.062 -29.141 1 89.06 119 GLU A C 1
ATOM 956 O O . GLU A 1 119 ? 5.121 -68.875 -28.891 1 89.06 119 GLU A O 1
ATOM 961 N N . ARG A 1 120 ? 4.855 -71.062 -28.469 1 90.75 120 ARG A N 1
ATOM 962 C CA . ARG A 1 120 ? 4.035 -70.812 -27.297 1 90.75 120 ARG A CA 1
ATOM 963 C C . ARG A 1 120 ? 4.844 -70.125 -26.203 1 90.75 120 ARG A C 1
ATOM 965 O O . ARG A 1 120 ? 4.352 -69.188 -25.547 1 90.75 120 ARG A O 1
ATOM 972 N N . LYS A 1 121 ? 6.055 -70.5 -26.062 1 93.75 121 LYS A N 1
ATOM 973 C CA . LYS A 1 121 ? 6.926 -69.938 -25.062 1 93.75 121 LYS A CA 1
ATOM 974 C C . LYS A 1 121 ? 7.195 -68.438 -25.391 1 93.75 121 LYS A C 1
ATOM 976 O O . LYS A 1 121 ? 7.184 -67.625 -24.5 1 93.75 121 LYS A O 1
ATOM 981 N N . VAL A 1 122 ? 7.422 -68.188 -26.688 1 93.31 122 VAL A N 1
ATOM 982 C CA . VAL A 1 122 ? 7.68 -66.812 -27.141 1 93.31 122 VAL A CA 1
ATOM 983 C C . VAL A 1 122 ? 6.473 -65.938 -26.844 1 93.31 122 VAL A C 1
ATOM 985 O O . VAL A 1 122 ? 6.621 -64.812 -26.328 1 93.31 122 VAL A O 1
ATOM 988 N N . LEU A 1 123 ? 5.297 -66.5 -27.109 1 94.06 123 LEU A N 1
ATOM 989 C CA . LEU A 1 123 ? 4.066 -65.75 -26.875 1 94.06 123 LEU A CA 1
ATOM 990 C C . LEU A 1 123 ? 3.842 -65.5 -25.375 1 94.06 123 LEU A C 1
ATOM 992 O O . LEU A 1 123 ? 3.453 -64.438 -24.969 1 94.06 123 LEU A O 1
ATOM 996 N N . GLN A 1 124 ? 4.137 -66.5 -24.625 1 95.75 124 GLN A N 1
ATOM 997 C CA . GLN A 1 124 ? 3.969 -66.375 -23.188 1 95.75 124 GLN A CA 1
ATOM 998 C C . GLN A 1 124 ? 4.906 -65.375 -22.594 1 95.75 124 GLN A C 1
ATOM 1000 O O . GLN A 1 124 ? 4.516 -64.562 -21.703 1 95.75 124 GLN A O 1
ATOM 1005 N N . GLU A 1 125 ? 6.09 -65.312 -23.062 1 95.81 125 GLU A N 1
ATOM 1006 C CA . GLU A 1 125 ? 7.055 -64.312 -22.594 1 95.81 125 GLU A CA 1
ATOM 1007 C C . GLU A 1 125 ? 6.605 -62.875 -22.953 1 95.81 125 GLU A C 1
ATOM 1009 O O . GLU A 1 125 ? 6.727 -61.969 -22.141 1 95.81 125 GLU A O 1
ATOM 1014 N N . ALA A 1 126 ? 6.102 -62.781 -24.172 1 96.06 126 ALA A N 1
ATOM 1015 C CA . ALA A 1 126 ? 5.602 -61.469 -24.594 1 96.06 126 ALA A CA 1
ATOM 1016 C C . ALA A 1 126 ? 4.418 -61.031 -23.734 1 96.06 126 ALA A C 1
ATOM 1018 O O . ALA A 1 126 ? 4.32 -59.844 -23.359 1 96.06 126 ALA A O 1
ATOM 1019 N N . ILE A 1 127 ? 3.51 -61.969 -23.438 1 96.69 127 ILE A N 1
ATOM 1020 C CA . ILE A 1 127 ? 2.354 -61.688 -22.594 1 96.69 127 ILE A CA 1
ATOM 1021 C C . ILE A 1 127 ? 2.822 -61.281 -21.203 1 96.69 127 ILE A C 1
ATOM 1023 O O . ILE A 1 127 ? 2.33 -60.281 -20.656 1 96.69 127 ILE A O 1
ATOM 1027 N N . GLN A 1 128 ? 3.805 -61.969 -20.625 1 95.81 128 GLN A N 1
ATOM 1028 C CA . GLN A 1 128 ? 4.312 -61.688 -19.297 1 95.81 128 GLN A CA 1
ATOM 1029 C C . GLN A 1 128 ? 4.965 -60.312 -19.25 1 95.81 128 GLN A C 1
ATOM 1031 O O . GLN A 1 128 ? 4.73 -59.531 -18.312 1 95.81 128 GLN A O 1
ATOM 1036 N N . SER A 1 129 ? 5.777 -60 -20.25 1 94.5 129 SER A N 1
ATOM 1037 C CA . SER A 1 129 ? 6.469 -58.719 -20.312 1 94.5 129 SER A CA 1
ATOM 1038 C C . SER A 1 129 ? 5.48 -57.562 -20.391 1 94.5 129 SER A C 1
ATOM 1040 O O . SER A 1 129 ? 5.605 -56.562 -19.656 1 94.5 129 SER A O 1
ATOM 1042 N N . THR A 1 130 ? 4.48 -57.656 -21.219 1 95.56 130 THR A N 1
ATOM 1043 C CA . THR A 1 130 ? 3.479 -56.625 -21.391 1 95.56 130 THR A CA 1
ATOM 1044 C C . THR A 1 130 ? 2.59 -56.5 -20.156 1 95.56 130 THR A C 1
ATOM 1046 O O . THR A 1 130 ? 2.199 -55.406 -19.75 1 95.56 130 THR A O 1
ATOM 1049 N N . SER A 1 131 ? 2.309 -57.688 -19.516 1 95.88 131 SER A N 1
ATOM 1050 C CA . SER A 1 131 ? 1.461 -57.719 -18.328 1 95.88 131 SER A CA 1
ATOM 1051 C C . SER A 1 131 ? 2.111 -56.969 -17.172 1 95.88 131 SER A C 1
ATOM 1053 O O . SER A 1 131 ? 1.42 -56.469 -16.266 1 95.88 131 SER A O 1
ATOM 1055 N N . GLN A 1 132 ? 3.432 -56.844 -17.188 1 95 132 GLN A N 1
ATOM 1056 C CA . GLN A 1 132 ? 4.164 -56.156 -16.109 1 95 132 GLN A CA 1
ATOM 1057 C C . GLN A 1 132 ? 3.883 -54.656 -16.125 1 95 132 GLN A C 1
ATOM 1059 O O . GLN A 1 132 ? 4.102 -53.969 -15.117 1 95 132 GLN A O 1
ATOM 1064 N N . LEU A 1 133 ? 3.385 -54.125 -17.188 1 94.88 133 LEU A N 1
ATOM 1065 C CA . LEU A 1 133 ? 3.066 -52.719 -17.297 1 94.88 133 LEU A CA 1
ATOM 1066 C C . LEU A 1 133 ? 1.798 -52.375 -16.516 1 94.88 133 LEU A C 1
ATOM 1068 O O . LEU A 1 133 ? 1.6 -51.25 -16.109 1 94.88 133 LEU A O 1
ATOM 1072 N N . ILE A 1 134 ? 0.912 -53.406 -16.344 1 96.06 134 ILE A N 1
ATOM 1073 C CA . ILE A 1 134 ? -0.428 -53.156 -15.82 1 96.06 134 ILE A CA 1
ATOM 1074 C C . ILE A 1 134 ? -0.333 -52.656 -14.383 1 96.06 134 ILE A C 1
ATOM 1076 O O . ILE A 1 134 ? -0.926 -51.625 -14.039 1 96.06 134 ILE A O 1
ATOM 1080 N N . PRO A 1 135 ? 0.49 -53.312 -13.461 1 95.94 135 PRO A N 1
ATOM 1081 C CA . PRO A 1 135 ? 0.605 -52.781 -12.102 1 95.94 135 PRO A CA 1
ATOM 1082 C C . PRO A 1 135 ? 1.208 -51.406 -12.07 1 95.94 135 PRO A C 1
ATOM 1084 O O . PRO A 1 135 ? 0.814 -50.562 -11.242 1 95.94 135 PRO A O 1
ATOM 1087 N N . THR A 1 136 ? 2.189 -51.062 -12.914 1 93.94 136 THR A N 1
ATOM 1088 C CA . THR A 1 136 ? 2.812 -49.75 -12.984 1 93.94 136 THR A CA 1
ATOM 1089 C C . THR A 1 136 ? 1.791 -48.688 -13.391 1 93.94 136 THR A C 1
ATOM 1091 O O . THR A 1 136 ? 1.705 -47.656 -12.766 1 93.94 136 THR A O 1
ATOM 1094 N N . LEU A 1 137 ? 1.013 -49.062 -14.414 1 96.25 137 LEU A N 1
ATOM 1095 C CA . LEU A 1 137 ? -0.007 -48.156 -14.906 1 96.25 137 LEU A CA 1
ATOM 1096 C C . LEU A 1 137 ? -1.069 -47.906 -13.844 1 96.25 137 LEU A C 1
ATOM 1098 O O . LEU A 1 137 ? -1.519 -46.781 -13.656 1 96.25 137 LEU A O 1
ATOM 1102 N N . ASN A 1 138 ? -1.462 -48.938 -13.102 1 96.88 138 ASN A N 1
ATOM 1103 C CA . ASN A 1 138 ? -2.438 -48.781 -12.031 1 96.88 138 ASN A CA 1
ATOM 1104 C C . ASN A 1 138 ? -1.908 -47.906 -10.906 1 96.88 138 ASN A C 1
ATOM 1106 O O . ASN A 1 138 ? -2.65 -47.094 -10.352 1 96.88 138 ASN A O 1
ATOM 1110 N N . LEU A 1 139 ? -0.619 -48.094 -10.578 1 96.44 139 LEU A N 1
ATOM 1111 C CA . LEU A 1 139 ? -0.008 -47.281 -9.523 1 96.44 139 LEU A CA 1
ATOM 1112 C C . LEU A 1 139 ? 0.006 -45.812 -9.914 1 96.44 139 LEU A C 1
ATOM 1114 O O . LEU A 1 139 ? -0.388 -44.938 -9.125 1 96.44 139 LEU A O 1
ATOM 1118 N N . VAL A 1 140 ? 0.43 -45.469 -11.125 1 94.88 140 VAL A N 1
ATOM 1119 C CA . VAL A 1 140 ? 0.521 -44.094 -11.562 1 94.88 140 VAL A CA 1
ATOM 1120 C C . VAL A 1 140 ? -0.881 -43.5 -11.695 1 94.88 140 VAL A C 1
ATOM 1122 O O . VAL A 1 140 ? -1.088 -42.312 -11.422 1 94.88 140 VAL A O 1
ATOM 1125 N N . LEU A 1 141 ? -1.854 -44.344 -12.141 1 97.25 141 LEU A N 1
ATOM 1126 C CA . LEU A 1 141 ? -3.24 -43.875 -12.211 1 97.25 141 LEU A CA 1
ATOM 1127 C C . LEU A 1 141 ? -3.736 -43.438 -10.844 1 97.25 141 LEU A C 1
ATOM 1129 O O . LEU A 1 141 ? -4.332 -42.344 -10.719 1 97.25 141 LEU A O 1
ATOM 1133 N N . ARG A 1 142 ? -3.471 -44.25 -9.828 1 97.5 142 ARG A N 1
ATOM 1134 C CA . ARG A 1 142 ? -3.873 -43.906 -8.469 1 97.5 142 ARG A CA 1
ATOM 1135 C C . ARG A 1 142 ? -3.164 -42.656 -7.98 1 97.5 142 ARG A C 1
ATOM 1137 O O . ARG A 1 142 ? -3.797 -41.75 -7.43 1 97.5 142 ARG A O 1
ATOM 1144 N N . ASP A 1 143 ? -1.835 -42.562 -8.211 1 96.44 143 ASP A N 1
ATOM 1145 C CA . ASP A 1 143 ? -1.045 -41.406 -7.777 1 96.44 143 ASP A CA 1
ATOM 1146 C C . ASP A 1 143 ? -1.532 -40.125 -8.453 1 96.44 143 ASP A C 1
ATOM 1148 O O . ASP A 1 143 ? -1.592 -39.094 -7.816 1 96.44 143 ASP A O 1
ATOM 1152 N N . THR A 1 144 ? -1.825 -40.25 -9.688 1 95.81 144 THR A N 1
ATOM 1153 C CA . THR A 1 144 ? -2.268 -39.094 -10.453 1 95.81 144 THR A CA 1
ATOM 1154 C C . THR A 1 144 ? -3.641 -38.625 -9.977 1 95.81 144 THR A C 1
ATOM 1156 O O . THR A 1 144 ? -3.889 -37.438 -9.867 1 95.81 144 THR A O 1
ATOM 1159 N N . LYS A 1 145 ? -4.547 -39.594 -9.719 1 97.56 145 LYS A N 1
ATOM 1160 C CA . LYS A 1 145 ? -5.855 -39.219 -9.172 1 97.56 145 LYS A CA 1
ATOM 1161 C C . LYS A 1 145 ? -5.719 -38.531 -7.82 1 97.56 145 LYS A C 1
ATOM 1163 O O . LYS A 1 145 ? -6.379 -37.531 -7.566 1 97.56 145 LYS A O 1
ATOM 1168 N N . GLU A 1 146 ? -4.871 -39.094 -6.953 1 97.44 146 GLU A N 1
ATOM 1169 C CA . GLU A 1 146 ? -4.629 -38.5 -5.645 1 97.44 146 GLU A CA 1
ATOM 1170 C C . GLU A 1 146 ? -4.047 -37.094 -5.781 1 97.44 146 GLU A C 1
ATOM 1172 O O . GLU A 1 146 ? -4.418 -36.188 -5.035 1 97.44 146 GLU A O 1
ATOM 1177 N N . MET A 1 147 ? -3.162 -36.938 -6.715 1 93.75 147 MET A N 1
ATOM 1178 C CA . MET A 1 147 ? -2.557 -35.656 -6.945 1 93.75 147 MET A CA 1
ATOM 1179 C C . MET A 1 147 ? -3.604 -34.625 -7.391 1 93.75 147 MET A C 1
ATOM 1181 O O . MET A 1 147 ? -3.6 -33.469 -6.934 1 93.75 147 MET A O 1
ATOM 1185 N N . ALA A 1 148 ? -4.48 -35.062 -8.305 1 95.94 148 ALA A N 1
ATOM 1186 C CA . ALA A 1 148 ? -5.559 -34.219 -8.766 1 95.94 148 ALA A CA 1
ATOM 1187 C C . ALA A 1 148 ? -6.422 -33.75 -7.598 1 95.94 148 ALA A C 1
ATOM 1189 O O . ALA A 1 148 ? -6.797 -32.562 -7.527 1 95.94 148 ALA A O 1
ATOM 1190 N N . ASP A 1 149 ? -6.703 -34.625 -6.688 1 97.56 149 ASP A N 1
ATOM 1191 C CA . ASP A 1 149 ? -7.477 -34.25 -5.5 1 97.56 149 ASP A CA 1
ATOM 1192 C C . ASP A 1 149 ? -6.719 -33.281 -4.617 1 97.56 149 ASP A C 1
ATOM 1194 O O . ASP A 1 149 ? -7.305 -32.312 -4.094 1 97.56 149 ASP A O 1
ATOM 1198 N N . ARG A 1 150 ? -5.438 -33.531 -4.445 1 96.56 150 ARG A N 1
ATOM 1199 C CA . ARG A 1 150 ? -4.609 -32.656 -3.635 1 96.56 150 ARG A CA 1
ATOM 1200 C C . ARG A 1 150 ? -4.559 -31.25 -4.234 1 96.56 150 ARG A C 1
ATOM 1202 O O . ARG A 1 150 ? -4.59 -30.25 -3.506 1 96.56 150 ARG A O 1
ATOM 1209 N N . VAL A 1 151 ? -4.492 -31.219 -5.523 1 94.38 151 VAL A N 1
ATOM 1210 C CA . VAL A 1 151 ? -4.48 -29.922 -6.207 1 94.38 151 VAL A CA 1
ATOM 1211 C C . VAL A 1 151 ? -5.797 -29.203 -5.945 1 94.38 151 VAL A C 1
ATOM 1213 O O . VAL A 1 151 ? -5.801 -28 -5.66 1 94.38 151 VAL A O 1
ATOM 1216 N N . ALA A 1 152 ? -6.93 -29.922 -6.055 1 97.38 152 ALA A N 1
ATOM 1217 C CA . ALA A 1 152 ? -8.242 -29.328 -5.793 1 97.38 152 ALA A CA 1
ATOM 1218 C C . ALA A 1 152 ? -8.312 -28.781 -4.371 1 97.38 152 ALA A C 1
ATOM 1220 O O . ALA A 1 152 ? -8.844 -27.688 -4.156 1 97.38 152 ALA A O 1
ATOM 1221 N N . GLU A 1 153 ? -7.793 -29.484 -3.426 1 97.62 153 GLU A N 1
ATOM 1222 C CA . GLU A 1 153 ? -7.77 -29.031 -2.035 1 97.62 153 GLU A CA 1
ATOM 1223 C C . GLU A 1 153 ? -6.879 -27.797 -1.866 1 97.62 153 GLU A C 1
ATOM 1225 O O . GLU A 1 153 ? -7.227 -26.875 -1.132 1 97.62 153 GLU A O 1
ATOM 1230 N N . ARG A 1 154 ? -5.77 -27.844 -2.547 1 95.69 154 ARG A N 1
ATOM 1231 C CA . ARG A 1 154 ? -4.812 -26.734 -2.436 1 95.69 154 ARG A CA 1
ATOM 1232 C C . ARG A 1 154 ? -5.406 -25.438 -2.977 1 95.69 154 ARG A C 1
ATOM 1234 O O . ARG A 1 154 ? -5.129 -24.359 -2.453 1 95.69 154 ARG A O 1
ATOM 1241 N N . ILE A 1 155 ? -6.211 -25.562 -4.016 1 96.81 155 ILE A N 1
ATOM 1242 C CA . ILE A 1 155 ? -6.895 -24.391 -4.562 1 96.81 155 ILE A CA 1
ATOM 1243 C C . ILE A 1 155 ? -7.75 -23.734 -3.48 1 96.81 155 ILE A C 1
ATOM 1245 O O . ILE A 1 155 ? -7.676 -22.531 -3.27 1 96.81 155 ILE A O 1
ATOM 1249 N N . GLU A 1 156 ? -8.492 -24.547 -2.756 1 98 156 GLU A N 1
ATOM 1250 C CA . GLU A 1 156 ? -9.367 -24.031 -1.705 1 98 156 GLU A CA 1
ATOM 1251 C C . GLU A 1 156 ? -8.562 -23.422 -0.565 1 98 156 GLU A C 1
ATOM 1253 O O . GLU A 1 156 ? -8.898 -22.328 -0.081 1 98 156 GLU A O 1
ATOM 1258 N N . VAL A 1 157 ? -7.547 -24.094 -0.134 1 97.75 157 VAL A N 1
ATOM 1259 C CA . VAL A 1 157 ? -6.711 -23.625 0.964 1 97.75 157 VAL A CA 1
ATOM 1260 C C . VAL A 1 157 ? -6.059 -22.297 0.582 1 97.75 157 VAL A C 1
ATOM 1262 O O . VAL A 1 157 ? -6.043 -21.344 1.377 1 97.75 157 VAL A O 1
ATOM 1265 N N . THR A 1 158 ? -5.531 -22.203 -0.624 1 97.25 158 THR A N 1
ATOM 1266 C CA . THR A 1 158 ? -4.848 -21 -1.076 1 97.25 158 THR A CA 1
ATOM 1267 C C . THR A 1 158 ? -5.828 -19.828 -1.192 1 97.25 158 THR A C 1
ATOM 1269 O O . THR A 1 158 ? -5.5 -18.703 -0.841 1 97.25 158 THR A O 1
ATOM 1272 N N . ASN A 1 159 ? -7.051 -20.094 -1.699 1 98.25 159 ASN A N 1
ATOM 1273 C CA . ASN A 1 159 ? -8.078 -19.047 -1.732 1 98.25 159 ASN A CA 1
ATOM 1274 C C . ASN A 1 159 ? -8.406 -18.547 -0.331 1 98.25 159 ASN A C 1
ATOM 1276 O O . ASN A 1 159 ? -8.641 -17.359 -0.138 1 98.25 159 ASN A O 1
ATOM 1280 N N . GLY A 1 160 ? -8.398 -19.453 0.601 1 98.38 160 GLY A N 1
ATOM 1281 C CA . GLY A 1 160 ? -8.562 -19.047 1.989 1 98.38 160 GLY A CA 1
ATOM 1282 C C . GLY A 1 160 ? -7.426 -18.172 2.488 1 98.38 160 GLY A C 1
ATOM 1283 O O . GLY A 1 160 ? -7.656 -17.219 3.232 1 98.38 160 GLY A O 1
ATOM 1284 N N . GLN A 1 161 ? -6.188 -18.469 2.082 1 97.62 161 GLN A N 1
ATOM 1285 C CA . GLN A 1 161 ? -5.031 -17.641 2.43 1 97.62 161 GLN A CA 1
ATOM 1286 C C . GLN A 1 161 ? -5.164 -16.234 1.861 1 97.62 161 GLN A C 1
ATOM 1288 O O . GLN A 1 161 ? -4.82 -15.258 2.529 1 97.62 161 GLN A O 1
ATOM 1293 N N . VAL A 1 162 ? -5.68 -16.188 0.643 1 97.94 162 VAL A N 1
ATOM 1294 C CA . VAL A 1 162 ? -5.895 -14.891 -0.001 1 97.94 162 VAL A CA 1
ATOM 1295 C C . VAL A 1 162 ? -6.906 -14.07 0.805 1 97.94 162 VAL A C 1
ATOM 1297 O O . VAL A 1 162 ? -6.676 -12.898 1.089 1 97.94 162 VAL A O 1
ATOM 1300 N N . ASP A 1 163 ? -7.992 -14.703 1.222 1 98.5 163 ASP A N 1
ATOM 1301 C CA . ASP A 1 163 ? -9.016 -14.031 2.014 1 98.5 163 ASP A CA 1
ATOM 1302 C C . ASP A 1 163 ? -8.438 -13.508 3.326 1 98.5 163 ASP A C 1
ATOM 1304 O O . ASP A 1 163 ? -8.648 -12.344 3.684 1 98.5 163 ASP A O 1
ATOM 1308 N N . SER A 1 164 ? -7.688 -14.375 3.961 1 97.94 164 SER A N 1
ATOM 1309 C CA . SER A 1 164 ? -7.105 -14 5.242 1 97.94 164 SER A CA 1
ATOM 1310 C C . SER A 1 164 ? -6.102 -12.867 5.082 1 97.94 164 SER A C 1
ATOM 1312 O O . SER A 1 164 ? -6.074 -11.938 5.891 1 97.94 164 SER A O 1
ATOM 1314 N N . PHE A 1 165 ? -5.312 -12.969 4.09 1 97.19 165 PHE A N 1
ATOM 1315 C CA . PHE A 1 165 ? -4.32 -11.938 3.811 1 97.19 165 PHE A CA 1
ATOM 1316 C C . PHE A 1 165 ? -4.992 -10.586 3.568 1 97.19 165 PHE A C 1
ATOM 1318 O O . PHE A 1 165 ? -4.625 -9.586 4.18 1 97.19 165 PHE A O 1
ATOM 1325 N N . ILE A 1 166 ? -6.043 -10.531 2.74 1 97.81 166 ILE A N 1
ATOM 1326 C CA . ILE A 1 166 ? -6.711 -9.281 2.391 1 97.81 166 ILE A CA 1
ATOM 1327 C C . ILE A 1 166 ? -7.441 -8.727 3.611 1 97.81 166 ILE A C 1
ATOM 1329 O O . ILE A 1 166 ? -7.43 -7.516 3.852 1 97.81 166 ILE A O 1
ATOM 1333 N N . GLU A 1 167 ? -8.062 -9.594 4.395 1 97.88 167 GLU A N 1
ATOM 1334 C CA . GLU A 1 167 ? -8.734 -9.141 5.609 1 97.88 167 GLU A CA 1
ATOM 1335 C C . GLU A 1 167 ? -7.754 -8.492 6.578 1 97.88 167 GLU A C 1
ATOM 1337 O O . GLU A 1 167 ? -8.078 -7.492 7.223 1 97.88 167 GLU A O 1
ATOM 1342 N N . GLN A 1 168 ? -6.582 -9.086 6.676 1 97.12 168 GLN A N 1
ATOM 1343 C CA . GLN A 1 168 ? -5.555 -8.516 7.531 1 97.12 168 GLN A CA 1
ATOM 1344 C C . GLN A 1 168 ? -5.129 -7.133 7.035 1 97.12 168 GLN A C 1
ATOM 1346 O O . GLN A 1 168 ? -4.941 -6.211 7.832 1 97.12 168 GLN A O 1
ATOM 1351 N N . GLN A 1 169 ? -4.938 -7.012 5.734 1 97.06 169 GLN A N 1
ATOM 1352 C CA . GLN A 1 169 ? -4.57 -5.723 5.164 1 97.06 169 GLN A CA 1
ATOM 1353 C C . GLN A 1 169 ? -5.676 -4.688 5.383 1 97.06 169 GLN A C 1
ATOM 1355 O O . GLN A 1 169 ? -5.395 -3.52 5.656 1 97.06 169 GLN A O 1
ATOM 1360 N N . ILE A 1 170 ? -6.973 -5.078 5.297 1 97.5 170 ILE A N 1
ATOM 1361 C CA . ILE A 1 170 ? -8.102 -4.18 5.523 1 97.5 170 ILE A CA 1
ATOM 1362 C C . ILE A 1 170 ? -8.094 -3.699 6.973 1 97.5 170 ILE A C 1
ATOM 1364 O O . ILE A 1 170 ? -8.297 -2.514 7.242 1 97.5 170 ILE A O 1
ATOM 1368 N N . THR A 1 171 ? -7.809 -4.59 7.891 1 97.25 171 THR A N 1
ATOM 1369 C CA . THR A 1 171 ? -7.723 -4.227 9.305 1 97.25 171 THR A CA 1
ATOM 1370 C C . THR A 1 171 ? -6.613 -3.207 9.531 1 97.25 171 THR A C 1
ATOM 1372 O O . THR A 1 171 ? -6.789 -2.248 10.289 1 97.25 171 THR A O 1
ATOM 1375 N N . MET A 1 172 ? -5.52 -3.381 8.883 1 95.88 172 MET A N 1
ATOM 1376 C CA . MET A 1 172 ? -4.398 -2.453 9.008 1 95.88 172 MET A CA 1
ATOM 1377 C C . MET A 1 172 ? -4.758 -1.086 8.438 1 95.88 172 MET A C 1
ATOM 1379 O O . MET A 1 172 ? -4.336 -0.057 8.969 1 95.88 172 MET A O 1
ATOM 1383 N N . LEU A 1 173 ? -5.562 -1.069 7.391 1 96.44 173 LEU A N 1
ATOM 1384 C CA . LEU A 1 173 ? -6.023 0.189 6.812 1 96.44 173 LEU A CA 1
ATOM 1385 C C . LEU A 1 173 ? -6.945 0.923 7.777 1 96.44 173 LEU A C 1
ATOM 1387 O O . LEU A 1 173 ? -6.922 2.154 7.852 1 96.44 173 LEU A O 1
ATOM 1391 N N . GLU A 1 174 ? -7.723 0.14 8.516 1 97.06 174 GLU A N 1
ATOM 1392 C CA . GLU A 1 174 ? -8.594 0.745 9.516 1 97.06 174 GLU A CA 1
ATOM 1393 C C . GLU A 1 174 ? -7.777 1.388 10.641 1 97.06 174 GLU A C 1
ATOM 1395 O O . GLU A 1 174 ? -8.117 2.475 11.117 1 97.06 174 GLU A O 1
ATOM 1400 N N . ILE A 1 175 ? -6.707 0.744 11 1 95.88 175 ILE A N 1
ATOM 1401 C CA . ILE A 1 175 ? -5.809 1.311 12 1 95.88 175 ILE A CA 1
ATOM 1402 C C . ILE A 1 175 ? -5.164 2.582 11.453 1 95.88 175 ILE A C 1
ATOM 1404 O O . ILE A 1 175 ? -5.062 3.588 12.164 1 95.88 175 ILE A O 1
ATOM 1408 N N . ALA A 1 176 ? -4.762 2.555 10.188 1 95.19 176 ALA A N 1
ATOM 1409 C CA . ALA A 1 176 ? -4.188 3.73 9.539 1 95.19 176 ALA A CA 1
ATOM 1410 C C . ALA A 1 176 ? -5.195 4.875 9.492 1 95.19 176 ALA A C 1
ATOM 1412 O O . ALA A 1 176 ? -4.82 6.043 9.625 1 95.19 176 ALA A O 1
ATOM 1413 N N . ARG A 1 177 ? -6.5 4.523 9.281 1 97.56 177 ARG A N 1
ATOM 1414 C CA . ARG A 1 177 ? -7.566 5.52 9.32 1 97.56 177 ARG A CA 1
ATOM 1415 C C . ARG A 1 177 ? -7.551 6.289 10.633 1 97.56 177 ARG A C 1
ATOM 1417 O O . ARG A 1 177 ? -7.539 7.523 10.641 1 97.56 177 ARG A O 1
ATOM 1424 N N . ASP A 1 178 ? -7.48 5.57 11.695 1 97.56 178 ASP A N 1
ATOM 1425 C CA . ASP A 1 178 ? -7.508 6.172 13.023 1 97.56 178 ASP A CA 1
ATOM 1426 C C . ASP A 1 178 ? -6.262 7.016 13.273 1 97.56 178 ASP A C 1
ATOM 1428 O O . ASP A 1 178 ? -6.34 8.086 13.875 1 97.56 178 ASP A O 1
ATOM 1432 N N . GLN A 1 179 ? -5.18 6.574 12.797 1 95.25 179 GLN A N 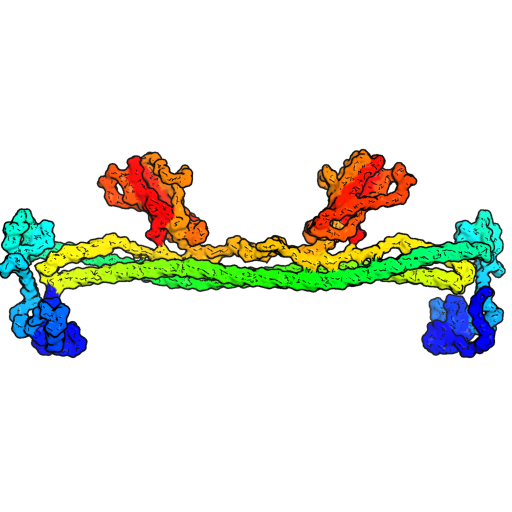1
ATOM 1433 C CA . GLN A 1 179 ? -3.93 7.312 12.969 1 95.25 179 GLN A CA 1
ATOM 1434 C C . GLN A 1 179 ? -3.955 8.625 12.203 1 95.25 179 GLN A C 1
ATOM 1436 O O . GLN A 1 179 ? -3.543 9.664 12.719 1 95.25 179 GLN A O 1
ATOM 1441 N N . LEU A 1 180 ? -4.438 8.562 10.969 1 94.94 180 LEU A N 1
ATOM 1442 C CA . LEU A 1 180 ? -4.551 9.773 10.156 1 94.94 180 LEU A CA 1
ATOM 1443 C C . LEU A 1 180 ? -5.508 10.766 10.805 1 94.94 180 LEU A C 1
ATOM 1445 O O . LEU A 1 180 ? -5.215 11.961 10.867 1 94.94 180 LEU A O 1
ATOM 1449 N N . LYS A 1 181 ? -6.633 10.266 11.352 1 97.56 181 LYS A N 1
ATOM 1450 C CA . LYS A 1 181 ? -7.602 11.133 12.008 1 97.56 181 LYS A CA 1
ATOM 1451 C C . LYS A 1 181 ? -7.016 11.75 13.281 1 97.56 181 LYS A C 1
ATOM 1453 O O . LYS A 1 181 ? -7.27 12.914 13.586 1 97.56 181 LYS A O 1
ATOM 1458 N N . GLU A 1 182 ? -6.227 10.945 13.969 1 95.94 182 GLU A N 1
ATOM 1459 C CA . GLU A 1 182 ? -5.539 11.477 15.148 1 95.94 182 GLU A CA 1
ATOM 1460 C C . GLU A 1 182 ? -4.57 12.594 14.766 1 95.94 182 GLU A C 1
ATOM 1462 O O . GLU A 1 182 ? -4.461 13.594 15.469 1 95.94 182 GLU A O 1
ATOM 1467 N N . GLY A 1 183 ? -3.865 12.391 13.641 1 90.19 183 GLY A N 1
ATOM 1468 C CA . GLY A 1 183 ? -2.973 13.43 13.148 1 90.19 183 GLY A CA 1
ATOM 1469 C C . GLY A 1 183 ? -3.695 14.711 12.773 1 90.19 183 GLY A C 1
ATOM 1470 O O . GLY A 1 183 ? -3.275 15.797 13.156 1 90.19 183 GLY A O 1
ATOM 1471 N N . VAL A 1 184 ? -4.816 14.602 12.109 1 93.5 184 VAL A N 1
ATOM 1472 C CA . VAL A 1 184 ? -5.637 15.742 11.719 1 93.5 184 VAL A CA 1
ATOM 1473 C C . VAL A 1 184 ? -6.121 16.484 12.961 1 93.5 184 VAL A C 1
ATOM 1475 O O . VAL A 1 184 ? -5.992 17.703 13.055 1 93.5 184 VAL A O 1
ATOM 1478 N N . ASN A 1 185 ? -6.613 15.727 13.93 1 95.25 185 ASN A N 1
ATOM 1479 C CA . ASN A 1 185 ? -7.16 16.328 15.148 1 95.25 185 ASN A CA 1
ATOM 1480 C C . ASN A 1 185 ? -6.07 17 15.977 1 95.25 185 ASN A C 1
ATOM 1482 O O . ASN A 1 185 ? -6.305 18.047 16.578 1 95.25 185 ASN A O 1
ATOM 1486 N N . ALA A 1 186 ? -4.891 16.406 16.016 1 90.06 186 ALA A N 1
ATOM 1487 C CA . ALA A 1 186 ? -3.789 16.984 16.766 1 90.06 186 ALA A CA 1
ATOM 1488 C C . ALA A 1 186 ? -3.389 18.344 16.203 1 90.06 186 ALA A C 1
ATOM 1490 O O . ALA A 1 186 ? -3.26 19.312 16.953 1 90.06 186 ALA A O 1
ATOM 1491 N N . VAL A 1 187 ? -3.236 18.438 14.922 1 86.88 187 VAL A N 1
ATOM 1492 C CA . VAL A 1 187 ? -2.885 19.688 14.266 1 86.88 187 VAL A CA 1
ATOM 1493 C C . VAL A 1 187 ? -4.016 20.703 14.445 1 86.88 187 VAL A C 1
ATOM 1495 O O . VAL A 1 187 ? -3.773 21.859 14.781 1 86.88 187 VAL A O 1
ATOM 1498 N N . GLY A 1 188 ? -5.258 20.219 14.211 1 89.81 188 GLY A N 1
ATOM 1499 C CA . GLY A 1 188 ? -6.418 21.094 14.375 1 89.81 188 GLY A CA 1
ATOM 1500 C C . GLY A 1 188 ? -6.551 21.641 15.781 1 89.81 188 GLY A C 1
ATOM 1501 O O . GLY A 1 188 ? -6.82 22.828 15.961 1 89.81 188 GLY A O 1
ATOM 1502 N N . ARG A 1 189 ? -6.301 20.828 16.781 1 90.88 189 ARG A N 1
ATOM 1503 C CA . ARG A 1 189 ? -6.383 21.25 18.172 1 90.88 189 ARG A CA 1
ATOM 1504 C C . ARG A 1 189 ? -5.309 22.281 18.5 1 90.88 189 ARG A C 1
ATOM 1506 O O . ARG A 1 189 ? -5.559 23.219 19.25 1 90.88 189 ARG A O 1
ATOM 1513 N N . THR A 1 190 ? -4.172 22.047 18 1 86.31 190 THR A N 1
ATOM 1514 C CA . THR A 1 190 ? -3.094 23.016 18.219 1 86.31 190 THR A CA 1
ATOM 1515 C C . THR A 1 190 ? -3.455 24.375 17.625 1 86.31 190 THR A C 1
ATOM 1517 O O . THR A 1 190 ? -3.314 25.406 18.297 1 86.31 190 THR A O 1
ATOM 1520 N N . LYS A 1 191 ? -3.963 24.453 16.422 1 86.31 191 LYS A N 1
ATOM 1521 C CA . LYS A 1 191 ? -4.387 25.703 15.781 1 86.31 191 LYS A CA 1
ATOM 1522 C C . LYS A 1 191 ? -5.492 26.391 16.578 1 86.31 191 LYS A C 1
ATOM 1524 O O . LYS A 1 191 ? -5.441 27.594 16.812 1 86.31 191 LYS A O 1
ATOM 1529 N N . GLN A 1 192 ? -6.418 25.562 17.016 1 92.69 192 GLN A N 1
ATOM 1530 C CA . GLN A 1 192 ? -7.539 26.094 17.781 1 92.69 192 GLN A CA 1
ATOM 1531 C C . GLN A 1 192 ? -7.062 26.703 19.109 1 92.69 192 GLN A C 1
ATOM 1533 O O . GLN A 1 192 ? -7.516 27.781 19.516 1 92.69 192 GLN A O 1
ATOM 1538 N N . SER A 1 193 ? -6.129 26 19.734 1 92 193 SER A N 1
ATOM 1539 C CA . SER A 1 193 ? -5.605 26.453 21.016 1 92 193 SER A CA 1
ATOM 1540 C C . SER A 1 193 ? -4.871 27.781 20.875 1 92 193 SER A C 1
ATOM 1542 O O . SER A 1 193 ? -5.055 28.703 21.688 1 92 193 SER A O 1
ATOM 1544 N N . LEU A 1 194 ? -4.133 27.891 19.844 1 85.62 194 LEU A N 1
ATOM 1545 C CA . LEU A 1 194 ? -3.387 29.125 19.594 1 85.62 194 LEU A CA 1
ATOM 1546 C C . LEU A 1 194 ? -4.328 30.281 19.266 1 85.62 194 LEU A C 1
ATOM 1548 O O . LEU A 1 194 ? -4.145 31.391 19.75 1 85.62 194 LEU A O 1
ATOM 1552 N N . LEU A 1 195 ? -5.324 30.047 18.469 1 91.44 195 LEU A N 1
ATOM 1553 C CA . LEU A 1 195 ? -6.305 31.062 18.125 1 91.44 195 LEU A CA 1
ATOM 1554 C C . LEU A 1 195 ? -7.098 31.5 19.359 1 91.44 195 LEU A C 1
ATOM 1556 O O . LEU A 1 195 ? -7.371 32.688 19.547 1 91.44 195 LEU A O 1
ATOM 1560 N N . GLU A 1 196 ? -7.398 30.531 20.25 1 95.31 196 GLU A N 1
ATOM 1561 C CA . GLU A 1 196 ? -8.109 30.828 21.484 1 95.31 196 GLU A CA 1
ATOM 1562 C C . GLU A 1 196 ? -7.262 31.703 22.406 1 95.31 196 GLU A C 1
ATOM 1564 O O . GLU A 1 196 ? -7.77 32.656 23.031 1 95.31 196 GLU A O 1
ATOM 1569 N N . SER A 1 197 ? -6 31.406 22.469 1 93.69 197 SER A N 1
ATOM 1570 C CA . SER A 1 197 ? -5.078 32.219 23.266 1 93.69 197 SER A CA 1
ATOM 1571 C C . SER A 1 197 ? -4.996 33.625 22.719 1 93.69 197 SER A C 1
ATOM 1573 O O . SER A 1 197 ? -4.996 34.594 23.5 1 93.69 197 SER A O 1
ATOM 1575 N N . GLN A 1 198 ? -4.949 33.75 21.422 1 92 198 GLN A N 1
ATOM 1576 C CA . GLN A 1 198 ? -4.934 35.062 20.812 1 92 198 GLN A CA 1
ATOM 1577 C C . GLN A 1 198 ? -6.219 35.812 21.125 1 92 198 GLN A C 1
ATOM 1579 O O . GLN A 1 198 ? -6.176 37.031 21.422 1 92 198 GLN A O 1
ATOM 1584 N N . LEU A 1 199 ? -7.367 35.125 21.047 1 96.19 199 LEU A N 1
ATOM 1585 C CA . LEU A 1 199 ? -8.656 35.75 21.344 1 96.19 199 LEU A CA 1
ATOM 1586 C C . LEU A 1 199 ? -8.68 36.312 22.766 1 96.19 199 LEU A C 1
ATOM 1588 O O . LEU A 1 199 ? -9.133 37.438 22.984 1 96.19 199 LEU A O 1
ATOM 1592 N N . ARG A 1 200 ? -8.094 35.562 23.688 1 95.88 200 ARG A N 1
ATOM 1593 C CA . ARG A 1 200 ? -8.047 36.031 25.078 1 95.88 200 ARG A CA 1
ATOM 1594 C C . ARG A 1 200 ? -7.172 37.25 25.234 1 95.88 200 ARG A C 1
ATOM 1596 O O . ARG A 1 200 ? -7.535 38.188 25.938 1 95.88 200 ARG A O 1
ATOM 1603 N N . ARG A 1 201 ? -6.105 37.25 24.516 1 94.25 201 ARG A N 1
ATOM 1604 C CA . ARG A 1 201 ? -5.188 38.375 24.578 1 94.25 201 ARG A CA 1
ATOM 1605 C C . ARG A 1 201 ? -5.828 39.656 24 1 94.25 201 ARG A C 1
ATOM 1607 O O . ARG A 1 201 ? -5.75 40.719 24.609 1 94.25 201 ARG A O 1
ATOM 1614 N N . ILE A 1 202 ? -6.449 39.531 22.875 1 96.06 202 ILE A N 1
ATOM 1615 C CA . ILE A 1 202 ? -7.09 40.656 22.219 1 96.06 202 ILE A CA 1
ATOM 1616 C C . ILE A 1 202 ? -8.219 41.188 23.094 1 96.06 202 ILE A C 1
ATOM 1618 O O . ILE A 1 202 ? -8.367 42.406 23.25 1 96.06 202 ILE A O 1
ATOM 1622 N N . ASP A 1 203 ? -8.953 40.25 23.672 1 96.5 203 ASP A N 1
ATOM 1623 C CA . ASP A 1 203 ? -10.055 40.656 24.531 1 96.5 203 ASP A CA 1
ATOM 1624 C C . ASP A 1 203 ? -9.555 41.438 25.75 1 96.5 203 ASP A C 1
ATOM 1626 O O . ASP A 1 203 ? -10.148 42.438 26.125 1 96.5 203 ASP A O 1
ATOM 1630 N N . LEU A 1 204 ? -8.477 41 26.328 1 95.44 204 LEU A N 1
ATOM 1631 C CA . LEU A 1 204 ? -7.887 41.688 27.484 1 95.44 204 LEU A CA 1
ATOM 1632 C C . LEU A 1 204 ? -7.402 43.094 27.094 1 95.44 204 LEU A C 1
ATOM 1634 O O . LEU A 1 204 ? -7.645 44.062 27.812 1 95.44 204 LEU A O 1
ATOM 1638 N N . GLN A 1 205 ? -6.75 43.156 25.969 1 95.56 205 GLN A N 1
ATOM 1639 C CA . GLN A 1 205 ? -6.273 44.438 25.484 1 95.56 205 GLN A CA 1
ATOM 1640 C C . GLN A 1 205 ? -7.434 45.406 25.203 1 95.56 205 GLN A C 1
ATOM 1642 O O . GLN A 1 205 ? -7.367 46.594 25.547 1 95.56 205 GLN A O 1
ATOM 1647 N N . LEU A 1 206 ? -8.477 44.875 24.609 1 96.44 206 LEU A N 1
ATOM 1648 C CA . LEU A 1 206 ? -9.656 45.656 24.297 1 96.44 206 LEU A CA 1
ATOM 1649 C C . LEU A 1 206 ? -10.312 46.188 25.562 1 96.44 206 LEU A C 1
ATOM 1651 O O . LEU A 1 206 ? -10.656 47.375 25.641 1 96.44 206 LEU A O 1
ATOM 1655 N N . ARG A 1 207 ? -10.422 45.344 26.594 1 95.75 207 ARG A N 1
ATOM 1656 C CA . ARG A 1 207 ? -11.023 45.75 27.859 1 95.75 207 ARG A CA 1
ATOM 1657 C C . ARG A 1 207 ? -10.172 46.812 28.562 1 95.75 207 ARG A C 1
ATOM 1659 O O . ARG A 1 207 ? -10.695 47.812 29.062 1 95.75 207 ARG A O 1
ATOM 1666 N N . SER A 1 208 ? -8.875 46.594 28.547 1 95.81 208 SER A N 1
ATOM 1667 C CA . SER A 1 208 ? -7.961 47.531 29.172 1 95.81 208 SER A CA 1
ATOM 1668 C C . SER A 1 208 ? -8.023 48.906 28.484 1 95.81 208 SER A C 1
ATOM 1670 O O . SER A 1 208 ? -8.086 49.938 29.156 1 95.81 208 SER A O 1
ATOM 1672 N N . THR A 1 209 ? -8.039 48.844 27.172 1 96.5 209 THR A N 1
ATOM 1673 C CA . THR A 1 209 ? -8.078 50.094 26.391 1 96.5 209 THR A CA 1
ATOM 1674 C C . THR A 1 209 ? -9.406 50.812 26.609 1 96.5 209 THR A C 1
ATOM 1676 O O . THR A 1 209 ? -9.422 52.031 26.859 1 96.5 209 THR A O 1
ATOM 1679 N N . ASN A 1 210 ? -10.484 50.094 26.578 1 95.94 210 ASN A N 1
ATOM 1680 C CA . ASN A 1 210 ? -11.797 50.688 26.812 1 95.94 210 ASN A CA 1
ATOM 1681 C C . ASN A 1 210 ? -11.883 51.312 28.203 1 95.94 210 ASN A C 1
ATOM 1683 O O . ASN A 1 210 ? -12.375 52.438 28.344 1 95.94 210 ASN A O 1
ATOM 1687 N N . ASN A 1 211 ? -11.406 50.594 29.188 1 95.5 211 ASN A N 1
ATOM 1688 C CA . ASN A 1 211 ? -11.445 51.094 30.562 1 95.5 211 ASN A CA 1
ATOM 1689 C C . ASN A 1 211 ? -10.617 52.375 30.734 1 95.5 211 ASN A C 1
ATOM 1691 O O . ASN A 1 211 ? -11.055 53.312 31.375 1 95.5 211 ASN A O 1
ATOM 1695 N N . ALA A 1 212 ? -9.461 52.375 30.094 1 95.06 212 ALA A N 1
ATOM 1696 C CA . ALA A 1 212 ? -8.57 53.5 30.219 1 95.06 212 ALA A CA 1
ATOM 1697 C C . ALA A 1 212 ? -9.156 54.719 29.516 1 95.06 212 ALA A C 1
ATOM 1699 O O . ALA A 1 212 ? -9.156 55.844 30.062 1 95.06 212 ALA A O 1
ATOM 1700 N N . VAL A 1 213 ? -9.648 54.531 28.344 1 96 213 VAL A N 1
ATOM 1701 C CA . VAL A 1 213 ? -10.234 55.594 27.562 1 96 213 VAL A CA 1
ATOM 1702 C C . VAL A 1 213 ? -11.469 56.156 28.266 1 96 213 VAL A C 1
ATOM 1704 O O . VAL A 1 213 ? -11.633 57.375 28.406 1 96 213 VAL A O 1
ATOM 1707 N N . GLU A 1 214 ? -12.266 55.312 28.781 1 94.62 214 GLU A N 1
ATOM 1708 C CA . GLU A 1 214 ? -13.469 55.75 29.484 1 94.62 214 GLU A CA 1
ATOM 1709 C C . GLU A 1 214 ? -13.117 56.5 30.766 1 94.62 214 GLU A C 1
ATOM 1711 O O . GLU A 1 214 ? -13.75 57.5 31.078 1 94.62 214 GLU A O 1
ATOM 1716 N N . PHE A 1 215 ? -12.18 56 31.469 1 93.44 215 PHE A N 1
ATOM 1717 C CA . PHE A 1 215 ? -11.727 56.688 32.688 1 93.44 215 PHE A CA 1
ATOM 1718 C C . PHE A 1 215 ? -11.227 58.094 32.375 1 93.44 215 PHE A C 1
ATOM 1720 O O . PHE A 1 215 ? -11.586 59.031 33.062 1 93.44 215 PHE A O 1
ATOM 1727 N N . ALA A 1 216 ? -10.43 58.156 31.344 1 94.44 216 ALA A N 1
ATOM 1728 C CA . ALA A 1 216 ? -9.867 59.438 30.953 1 94.44 216 ALA A CA 1
ATOM 1729 C C . ALA A 1 216 ? -10.961 60.406 30.516 1 94.44 216 ALA A C 1
ATOM 1731 O O . ALA A 1 216 ? -10.945 61.594 30.891 1 94.44 216 ALA A O 1
ATOM 1732 N N . LYS A 1 217 ? -11.867 59.906 29.797 1 93.62 217 LYS A N 1
ATOM 1733 C CA . LYS A 1 217 ? -12.992 60.75 29.359 1 93.62 217 LYS A CA 1
ATOM 1734 C C . LYS A 1 217 ? -13.812 61.219 30.547 1 93.62 217 LYS A C 1
ATOM 1736 O O . LYS A 1 217 ? -14.203 62.406 30.625 1 93.62 217 LYS A O 1
ATOM 1741 N N . GLN A 1 218 ? -14.055 60.344 31.5 1 91.25 218 GLN A N 1
ATOM 1742 C CA . GLN A 1 218 ? -14.828 60.688 32.688 1 91.25 218 GLN A CA 1
ATOM 1743 C C . GLN A 1 218 ? -14.086 61.719 33.562 1 91.25 218 GLN A C 1
ATOM 1745 O O . GLN A 1 218 ? -14.703 62.656 34.062 1 91.25 218 GLN A O 1
ATOM 1750 N N . ALA A 1 219 ? -12.797 61.531 33.594 1 87.62 219 ALA A N 1
ATOM 1751 C CA . ALA A 1 219 ? -11.977 62.469 34.344 1 87.62 219 ALA A CA 1
ATOM 1752 C C . ALA A 1 219 ? -12.047 63.875 33.75 1 87.62 219 ALA A C 1
ATOM 1754 O O . ALA A 1 219 ? -12.156 64.875 34.469 1 87.62 219 ALA A O 1
ATOM 1755 N N . LEU A 1 220 ? -12.062 63.969 32.5 1 89.25 220 LEU A N 1
ATOM 1756 C CA . LEU A 1 220 ? -12.086 65.25 31.781 1 89.25 220 LEU A CA 1
ATOM 1757 C C . LEU A 1 220 ? -13.461 65.938 31.891 1 89.25 220 LEU A C 1
ATOM 1759 O O . LEU A 1 220 ? -13.562 67.125 31.938 1 89.25 220 LEU A O 1
ATOM 1763 N N . THR A 1 221 ? -14.438 65.062 31.938 1 87.44 221 THR A N 1
ATOM 1764 C CA . THR A 1 221 ? -15.797 65.562 31.875 1 87.44 221 THR A CA 1
ATOM 1765 C C . THR A 1 221 ? -16.312 65.938 33.281 1 87.44 221 THR A C 1
ATOM 1767 O O . THR A 1 221 ? -17 66.938 33.469 1 87.44 221 THR A O 1
ATOM 1770 N N . HIS A 1 222 ? -15.945 65.125 34.312 1 83.62 222 HIS A N 1
ATOM 1771 C CA . HIS A 1 222 ? -16.625 65.25 35.594 1 83.62 222 HIS A CA 1
ATOM 1772 C C . HIS A 1 222 ? -15.695 65.75 36.656 1 83.62 222 HIS A C 1
ATOM 1774 O O . HIS A 1 222 ? -16.141 66.125 37.75 1 83.62 222 HIS A O 1
ATOM 1780 N N . SER A 1 223 ? -14.438 65.812 36.406 1 79.38 223 SER A N 1
ATOM 1781 C CA . SER A 1 223 ? -13.492 66.25 37.438 1 79.38 223 SER A CA 1
ATOM 1782 C C . SER A 1 223 ? -13.156 67.75 37.312 1 79.38 223 SER A C 1
ATOM 1784 O O . SER A 1 223 ? -13.297 68.312 36.25 1 79.38 223 SER A O 1
ATOM 1786 N N . SER A 1 224 ? -12.82 68.312 38.5 1 79.19 224 SER A N 1
ATOM 1787 C CA . SER A 1 224 ? -12.352 69.688 38.5 1 79.19 224 SER A CA 1
ATOM 1788 C C . SER A 1 224 ? -11.008 69.812 37.812 1 79.19 224 SER A C 1
ATOM 1790 O O . SER A 1 224 ? -10.312 68.812 37.594 1 79.19 224 SER A O 1
ATOM 1792 N N . SER A 1 225 ? -10.719 71.062 37.438 1 83.38 225 SER A N 1
ATOM 1793 C CA . SER A 1 225 ? -9.461 71.312 36.75 1 83.38 225 SER A CA 1
ATOM 1794 C C . SER A 1 225 ? -8.273 70.875 37.594 1 83.38 225 SER A C 1
ATOM 1796 O O . SER A 1 225 ? -7.332 70.25 37.031 1 83.38 225 SER A O 1
ATOM 1798 N N . ALA A 1 226 ? -8.391 71.125 38.844 1 78.12 226 ALA A N 1
ATOM 1799 C CA . ALA A 1 226 ? -7.301 70.75 39.719 1 78.12 226 ALA A CA 1
ATOM 1800 C C . ALA A 1 226 ? -7.18 69.188 39.781 1 78.12 226 ALA A C 1
ATOM 1802 O O . ALA A 1 226 ? -6.074 68.688 39.75 1 78.12 226 ALA A O 1
ATOM 1803 N N . GLN A 1 227 ? -8.328 68.5 39.781 1 81.12 227 GLN A N 1
ATOM 1804 C CA . GLN A 1 227 ? -8.344 67.062 39.844 1 81.12 227 GLN A CA 1
ATOM 1805 C C . GLN A 1 227 ? -7.797 66.438 38.562 1 81.12 227 GLN A C 1
ATOM 1807 O O . GLN A 1 227 ? -7.055 65.438 38.594 1 81.12 227 GLN A O 1
ATOM 1812 N N . VAL A 1 228 ? -8.141 67 37.5 1 87.25 228 VAL A N 1
ATOM 1813 C CA . VAL A 1 228 ? -7.676 66.5 36.219 1 87.25 228 VAL A CA 1
ATOM 1814 C C . VAL A 1 228 ? -6.156 66.625 36.125 1 87.25 228 VAL A C 1
ATOM 1816 O O . VAL A 1 228 ? -5.484 65.688 35.688 1 87.25 228 VAL A O 1
ATOM 1819 N N . LEU A 1 229 ? -5.648 67.812 36.562 1 86.38 229 LEU A N 1
ATOM 1820 C CA . LEU A 1 229 ? -4.211 68 36.5 1 86.38 229 LEU A CA 1
ATOM 1821 C C . LEU A 1 229 ? -3.469 67.062 37.438 1 86.38 229 LEU A C 1
ATOM 1823 O O . LEU A 1 229 ? -2.35 66.625 37.156 1 86.38 229 LEU A O 1
ATOM 1827 N N . LEU A 1 230 ? -4.16 66.75 38.531 1 80.81 230 LEU A N 1
ATOM 1828 C CA . LEU A 1 230 ? -3.574 65.812 39.5 1 80.81 230 LEU A CA 1
ATOM 1829 C C . LEU A 1 230 ? -3.443 64.375 38.906 1 80.81 230 LEU A C 1
ATOM 1831 O O . LEU A 1 230 ? -2.451 63.719 39.125 1 80.81 230 LEU A O 1
ATOM 1835 N N . LEU A 1 231 ? -4.461 64 38.062 1 85.19 231 LEU A N 1
ATOM 1836 C CA . LEU A 1 231 ? -4.52 62.688 37.5 1 85.19 231 LEU A CA 1
ATOM 1837 C C . LEU A 1 231 ? -3.842 62.594 36.156 1 85.19 231 LEU A C 1
ATOM 1839 O O . LEU A 1 231 ? -3.613 61.5 35.625 1 85.19 231 LEU A O 1
ATOM 1843 N N . LYS A 1 232 ? -3.539 63.719 35.656 1 87.12 232 LYS A N 1
ATOM 1844 C CA . LYS A 1 232 ? -3.09 63.844 34.25 1 87.12 232 LYS A CA 1
ATOM 1845 C C . LYS A 1 232 ? -1.901 62.938 34 1 87.12 232 LYS A C 1
ATOM 1847 O O . LYS A 1 232 ? -1.895 62.188 33 1 87.12 232 LYS A O 1
ATOM 1852 N N . LYS A 1 233 ? -0.907 63.031 34.875 1 85.56 233 LYS A N 1
ATOM 1853 C CA . LYS A 1 233 ? 0.31 62.25 34.656 1 85.56 233 LYS A CA 1
ATOM 1854 C C . LYS A 1 233 ? 0.002 60.75 34.594 1 85.56 233 LYS A C 1
ATOM 1856 O O . LYS A 1 233 ? 0.485 60.062 33.688 1 85.56 233 LYS A O 1
ATOM 1861 N N . HIS A 1 234 ? -0.831 60.312 35.469 1 87.19 234 HIS A N 1
ATOM 1862 C CA . HIS A 1 234 ? -1.181 58.875 35.531 1 87.19 234 HIS A CA 1
ATOM 1863 C C . HIS A 1 234 ? -2.006 58.469 34.312 1 87.19 234 HIS A C 1
ATOM 1865 O O . HIS A 1 234 ? -1.778 57.406 33.719 1 87.19 234 HIS A O 1
ATOM 1871 N N . ILE A 1 235 ? -2.922 59.312 33.938 1 93.12 235 ILE A N 1
ATOM 1872 C CA . ILE A 1 235 ? -3.783 59.031 32.781 1 93.12 235 ILE A CA 1
ATOM 1873 C C . ILE A 1 235 ? -2.941 58.969 31.5 1 93.12 235 ILE A C 1
ATOM 1875 O O . ILE A 1 235 ? -3.062 58.031 30.719 1 93.12 235 ILE A O 1
ATOM 1879 N N . LEU A 1 236 ? -2.057 59.906 31.344 1 92.44 236 LEU A N 1
ATOM 1880 C CA . LEU A 1 236 ? -1.231 59.969 30.141 1 92.44 236 LEU A CA 1
ATOM 1881 C C . LEU A 1 236 ? -0.287 58.781 30.078 1 92.44 236 LEU A C 1
ATOM 1883 O O . LEU A 1 236 ? -0.066 58.219 29 1 92.44 236 LEU A O 1
ATOM 1887 N N . THR A 1 237 ? 0.25 58.344 31.188 1 92.12 237 THR A N 1
ATOM 1888 C CA . THR A 1 237 ? 1.152 57.219 31.25 1 92.12 237 THR A CA 1
ATOM 1889 C C . THR A 1 237 ? 0.428 55.938 30.844 1 92.12 237 THR A C 1
ATOM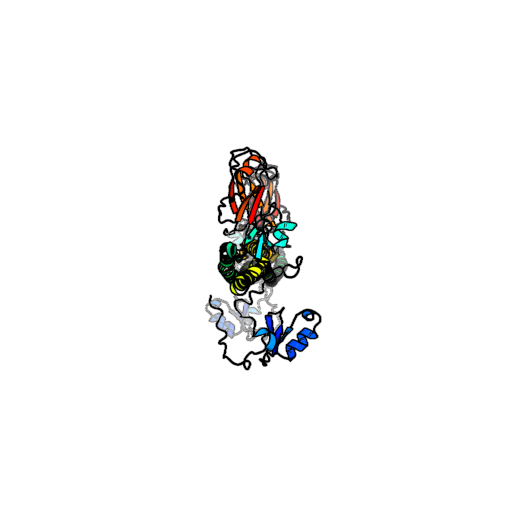 1891 O O . THR A 1 237 ? 0.954 55.125 30.047 1 92.12 237 THR A O 1
ATOM 1894 N N . ARG A 1 238 ? -0.756 55.812 31.312 1 93.75 238 ARG A N 1
ATOM 1895 C CA . ARG A 1 238 ? -1.542 54.625 31.016 1 93.75 238 ARG A CA 1
ATOM 1896 C C . ARG A 1 238 ? -1.931 54.594 29.547 1 93.75 238 ARG A C 1
ATOM 1898 O O . ARG A 1 238 ? -1.806 53.562 28.891 1 93.75 238 ARG A O 1
ATOM 1905 N N . LEU A 1 239 ? -2.422 55.688 29.062 1 95.38 239 LEU A N 1
ATOM 1906 C CA . LEU A 1 239 ? -2.828 55.75 27.656 1 95.38 239 LEU A CA 1
ATOM 1907 C C . LEU A 1 239 ? -1.64 55.531 26.734 1 95.38 239 LEU A C 1
ATOM 1909 O O . LEU A 1 239 ? -1.763 54.844 25.719 1 95.38 239 LEU A O 1
ATOM 1913 N N . LYS A 1 240 ? -0.498 56.062 27.109 1 91.81 240 LYS A N 1
ATOM 1914 C CA . LYS A 1 240 ? 0.711 55.875 26.312 1 91.81 240 LYS A CA 1
ATOM 1915 C C . LYS A 1 240 ? 1.143 54.406 26.328 1 91.81 240 LYS A C 1
ATOM 1917 O O . LYS A 1 240 ? 1.51 53.875 25.281 1 91.81 240 LYS A O 1
ATOM 1922 N N . TYR A 1 241 ? 1.104 53.781 27.453 1 90.94 241 TYR A N 1
ATOM 1923 C CA . TYR A 1 241 ? 1.445 52.375 27.594 1 90.94 241 TYR A CA 1
ATOM 1924 C C . TYR A 1 241 ? 0.587 51.5 26.688 1 90.94 241 TYR A C 1
ATOM 1926 O O . TYR A 1 241 ? 1.104 50.656 25.969 1 90.94 241 TYR A O 1
ATOM 1934 N N . LEU A 1 242 ? -0.709 51.75 26.688 1 92.25 242 LEU A N 1
ATOM 1935 C CA . LEU A 1 242 ? -1.644 50.969 25.891 1 92.25 242 LEU A CA 1
ATOM 1936 C C . LEU A 1 242 ? -1.438 51.188 24.406 1 92.25 242 LEU A C 1
ATOM 1938 O O . LEU A 1 242 ? -1.543 50.281 23.594 1 92.25 242 LEU A O 1
ATOM 1942 N N . SER A 1 243 ? -1.101 52.406 24.078 1 89.88 243 SER A N 1
ATOM 1943 C CA . SER A 1 243 ? -0.914 52.75 22.672 1 89.88 243 SER A CA 1
ATOM 1944 C C . SER A 1 243 ? 0.368 52.156 22.109 1 89.88 243 SER A C 1
ATOM 1946 O O . SER A 1 243 ? 0.484 51.938 20.906 1 89.88 243 SER A O 1
ATOM 1948 N N . GLU A 1 244 ? 1.339 51.812 23 1 84.38 244 GLU A N 1
ATOM 1949 C CA . GLU A 1 244 ? 2.637 51.312 22.562 1 84.38 244 GLU A CA 1
ATOM 1950 C C . GLU A 1 244 ? 2.652 49.781 22.547 1 84.38 244 GLU A C 1
ATOM 1952 O O . GLU A 1 244 ? 3.566 49.188 21.984 1 84.38 244 GLU A O 1
ATOM 1957 N N . GLN A 1 245 ? 1.645 49.188 23.031 1 81.44 245 GLN A N 1
ATOM 1958 C CA . GLN A 1 245 ? 1.577 47.75 23.016 1 81.44 245 GLN A CA 1
ATOM 1959 C C . GLN A 1 245 ? 1.366 47.219 21.609 1 81.44 245 GLN A C 1
ATOM 1961 O O . GLN A 1 245 ? 0.601 47.781 20.828 1 81.44 245 GLN A O 1
ATOM 1966 N N . PRO A 1 246 ? 2.156 46.156 21.328 1 80.31 246 PRO A N 1
ATOM 1967 C CA . PRO A 1 246 ? 1.943 45.562 20 1 80.31 246 PRO A CA 1
ATOM 1968 C C . PRO A 1 246 ? 0.529 45 19.828 1 80.31 246 PRO A C 1
ATOM 1970 O O . PRO A 1 246 ? -0.032 44.406 20.75 1 80.31 246 PRO A O 1
ATOM 1973 N N . VAL A 1 247 ? -0.135 45.375 18.734 1 81.75 247 VAL A N 1
ATOM 1974 C CA . VAL A 1 247 ? -1.491 44.938 18.422 1 81.75 247 VAL A CA 1
ATOM 1975 C C . VAL A 1 247 ? -1.455 43.875 17.328 1 81.75 247 VAL A C 1
ATOM 1977 O O . VAL A 1 247 ? -0.732 44.031 16.344 1 81.75 247 VAL A O 1
ATOM 1980 N N . ASP A 1 248 ? -2.213 42.812 17.672 1 81.19 248 ASP A N 1
ATOM 1981 C CA . ASP A 1 248 ? -2.373 41.812 16.625 1 81.19 248 ASP A CA 1
ATOM 1982 C C . ASP A 1 248 ? -3.193 42.375 15.461 1 81.19 248 ASP A C 1
ATOM 1984 O O . ASP A 1 248 ? -4.16 43.125 15.672 1 81.19 248 ASP A O 1
ATOM 1988 N N . ARG A 1 249 ? -2.754 42.156 14.25 1 80.12 249 ARG A N 1
ATOM 1989 C CA . ARG A 1 249 ? -3.463 42.719 13.094 1 80.12 249 ARG A CA 1
ATOM 1990 C C . ARG A 1 249 ? -4.164 41.625 12.312 1 80.12 249 ARG A C 1
ATOM 1992 O O . ARG A 1 249 ? -5.043 41.875 11.492 1 80.12 249 ARG A O 1
ATOM 1999 N N . ARG A 1 250 ? -3.785 40.375 12.602 1 84.81 250 ARG A N 1
ATOM 2000 C CA . ARG A 1 250 ? -4.367 39.25 11.914 1 84.81 250 ARG A CA 1
ATOM 2001 C C . ARG A 1 250 ? -4.383 38 12.812 1 84.81 250 ARG A C 1
ATOM 2003 O O . ARG A 1 250 ? -3.684 37.969 13.828 1 84.81 250 ARG A O 1
ATOM 2010 N N . PRO A 1 251 ? -5.277 37.094 12.414 1 86.25 251 PRO A N 1
ATOM 2011 C CA . PRO A 1 251 ? -5.219 35.812 13.148 1 86.25 251 PRO A CA 1
ATOM 2012 C C . PRO A 1 251 ? -3.846 35.156 13.07 1 86.25 251 PRO A C 1
ATOM 2014 O O . PRO A 1 251 ? -3.186 35.219 12.031 1 86.25 251 PRO A O 1
ATOM 2017 N N . CYS A 1 252 ? -3.475 34.562 14.18 1 78.44 252 CYS A N 1
ATOM 2018 C CA . CYS A 1 252 ? -2.131 34 14.258 1 78.44 252 CYS A CA 1
ATOM 2019 C C . CYS A 1 252 ? -2.057 32.656 13.523 1 78.44 252 CYS A C 1
ATOM 2021 O O . CYS A 1 252 ? -0.965 32.156 13.242 1 78.44 252 CYS A O 1
ATOM 2023 N N . GLN A 1 253 ? -3.281 32.062 13.273 1 81.31 253 GLN A N 1
ATOM 2024 C CA . GLN A 1 253 ? -3.348 30.812 12.523 1 81.31 253 GLN A CA 1
ATOM 2025 C C . GLN A 1 253 ? -4.336 30.922 11.367 1 81.31 253 GLN A C 1
ATOM 2027 O O . GLN A 1 253 ? -5.219 31.781 11.375 1 81.31 253 GLN A O 1
ATOM 2032 N N . ASN A 1 254 ? -4.113 30.125 10.312 1 80.5 254 ASN A N 1
ATOM 2033 C CA . ASN A 1 254 ? -5.055 30.047 9.203 1 80.5 254 ASN A CA 1
ATOM 2034 C C . ASN A 1 254 ? -5.793 28.719 9.172 1 80.5 254 ASN A C 1
ATOM 2036 O O . ASN A 1 254 ? -5.555 27.859 10.023 1 80.5 254 ASN A O 1
ATOM 2040 N N . ASP A 1 255 ? -6.738 28.594 8.25 1 86.06 255 ASP A N 1
ATOM 2041 C CA . ASP A 1 255 ? -7.574 27.406 8.203 1 86.06 255 ASP A CA 1
ATOM 2042 C C . ASP A 1 255 ? -6.992 26.359 7.242 1 86.06 255 ASP A C 1
ATOM 2044 O O . ASP A 1 255 ? -7.719 25.516 6.711 1 86.06 255 ASP A O 1
ATOM 2048 N N . GLY A 1 256 ? -5.637 26.453 7.008 1 83.44 256 GLY A N 1
ATOM 2049 C CA . GLY A 1 256 ? -5 25.469 6.156 1 83.44 256 GLY A CA 1
ATOM 2050 C C . GLY A 1 256 ? -4.855 24.109 6.824 1 83.44 256 GLY A C 1
ATOM 2051 O O . GLY A 1 256 ? -4.105 23.969 7.793 1 83.44 256 GLY A O 1
ATOM 2052 N N . LEU A 1 257 ? -5.66 23.156 6.426 1 87.69 257 LEU A N 1
ATOM 2053 C CA . LEU A 1 257 ? -5.672 21.781 6.91 1 87.69 257 LEU A CA 1
ATOM 2054 C C . LEU A 1 257 ? -6.383 20.859 5.918 1 87.69 257 LEU A C 1
ATOM 2056 O O . LEU A 1 257 ? -7.52 21.141 5.516 1 87.69 257 LEU A O 1
ATOM 2060 N N . GLY A 1 258 ? -5.633 19.875 5.453 1 89.88 258 GLY A N 1
ATOM 2061 C CA . GLY A 1 258 ? -6.211 18.969 4.477 1 89.88 258 GLY A CA 1
ATOM 2062 C C . GLY A 1 258 ? -5.402 17.703 4.297 1 89.88 258 GLY A C 1
ATOM 2063 O O . GLY A 1 258 ? -4.359 17.531 4.93 1 89.88 258 GLY A O 1
ATOM 2064 N N . LEU A 1 259 ? -6.105 16.797 3.555 1 92.5 259 LEU A N 1
ATOM 2065 C CA . LEU A 1 259 ? -5.418 15.555 3.182 1 92.5 259 LEU A CA 1
ATOM 2066 C C . LEU A 1 259 ? -4.891 15.641 1.754 1 92.5 259 LEU A C 1
ATOM 2068 O O . LEU A 1 259 ? -5.66 15.844 0.812 1 92.5 259 LEU A O 1
ATOM 2072 N N . ARG A 1 260 ? -3.564 15.609 1.61 1 88.5 260 ARG A N 1
ATOM 2073 C CA . ARG A 1 260 ? -2.951 15.578 0.287 1 88.5 260 ARG A CA 1
ATOM 2074 C C . ARG A 1 260 ? -2.818 14.148 -0.226 1 88.5 260 ARG A C 1
ATOM 2076 O O . ARG A 1 260 ? -2.217 13.305 0.434 1 88.5 260 ARG A O 1
ATOM 2083 N N . ILE A 1 261 ? -3.443 13.93 -1.366 1 92.25 261 ILE A N 1
ATOM 2084 C CA . ILE A 1 261 ? -3.4 12.609 -1.979 1 92.25 261 ILE A CA 1
ATOM 2085 C C . ILE A 1 261 ? -2.574 12.656 -3.262 1 92.25 261 ILE A C 1
ATOM 2087 O O . ILE A 1 261 ? -2.766 13.547 -4.094 1 92.25 261 ILE A O 1
ATOM 2091 N N . THR A 1 262 ? -1.62 11.758 -3.393 1 89.25 262 THR A N 1
ATOM 2092 C CA . THR A 1 262 ? -0.828 11.648 -4.613 1 89.25 262 THR A CA 1
ATOM 2093 C C . THR A 1 262 ? -1.679 11.125 -5.766 1 89.25 262 THR A C 1
ATOM 2095 O O . THR A 1 262 ? -2.264 10.047 -5.668 1 89.25 262 THR A O 1
ATOM 2098 N N . PRO A 1 263 ? -1.767 11.891 -6.859 1 88.25 263 PRO A N 1
ATOM 2099 C CA . PRO A 1 263 ? -2.625 11.461 -7.965 1 88.25 263 PRO A CA 1
ATOM 2100 C C . PRO A 1 263 ? -2.176 10.141 -8.578 1 88.25 263 PRO A C 1
ATOM 2102 O O . PRO A 1 263 ? -0.979 9.93 -8.797 1 88.25 263 PRO A O 1
ATOM 2105 N N . GLY A 1 264 ? -3.072 9.227 -8.789 1 87.5 264 GLY A N 1
ATOM 2106 C CA . GLY A 1 264 ? -2.83 7.969 -9.477 1 87.5 264 GLY A CA 1
ATOM 2107 C C . GLY A 1 264 ? -2.248 6.898 -8.57 1 87.5 264 GLY A C 1
ATOM 2108 O O . GLY A 1 264 ? -2.062 5.754 -8.992 1 87.5 264 GLY A O 1
ATOM 2109 N N . ALA A 1 265 ? -1.901 7.285 -7.398 1 87.19 265 ALA A N 1
ATOM 2110 C CA . ALA A 1 265 ? -1.31 6.312 -6.484 1 87.19 265 ALA A CA 1
ATOM 2111 C C . ALA A 1 265 ? -2.389 5.504 -5.77 1 87.19 265 ALA A C 1
ATOM 2113 O O . ALA A 1 265 ? -3.439 6.043 -5.41 1 87.19 265 ALA A O 1
ATOM 2114 N N . SER A 1 266 ? -2.254 4.203 -5.699 1 90.69 266 SER A N 1
ATOM 2115 C CA . SER A 1 266 ? -3.152 3.295 -4.996 1 90.69 266 SER A CA 1
ATOM 2116 C C . SER A 1 266 ? -2.375 2.205 -4.266 1 90.69 266 SER A C 1
ATOM 2118 O O . SER A 1 266 ? -1.288 1.815 -4.699 1 90.69 266 SER A O 1
ATOM 2120 N N . ILE A 1 267 ? -3.016 1.753 -3.213 1 91.38 267 ILE A N 1
ATOM 2121 C CA . ILE A 1 267 ? -2.33 0.759 -2.395 1 91.38 267 ILE A CA 1
ATOM 2122 C C . ILE A 1 267 ? -2.217 -0.554 -3.164 1 91.38 267 ILE A C 1
ATOM 2124 O O . ILE A 1 267 ? -1.333 -1.37 -2.887 1 91.38 267 ILE A O 1
ATOM 2128 N N . VAL A 1 268 ? -3.145 -0.741 -4.188 1 91.31 268 VAL A N 1
ATOM 2129 C CA . VAL A 1 268 ? -3.191 -1.996 -4.93 1 91.31 268 VAL A CA 1
ATOM 2130 C C . VAL A 1 268 ? -1.898 -2.178 -5.719 1 91.31 268 VAL A C 1
ATOM 2132 O O . VAL A 1 268 ? -1.471 -3.309 -5.969 1 91.31 268 VAL A O 1
ATOM 2135 N N . GLN A 1 269 ? -1.24 -1.091 -6.07 1 90.69 269 GLN A N 1
ATOM 2136 C CA . GLN A 1 269 ? 0.001 -1.136 -6.836 1 90.69 269 GLN A CA 1
ATOM 2137 C C . GLN A 1 269 ? 1.122 -1.785 -6.031 1 90.69 269 GLN A C 1
ATOM 2139 O O . GLN A 1 269 ? 2.111 -2.252 -6.598 1 90.69 269 GLN A O 1
ATOM 2144 N N . PHE A 1 270 ? 0.916 -1.919 -4.723 1 89.88 270 PHE A N 1
ATOM 2145 C CA . PHE A 1 270 ? 1.98 -2.408 -3.855 1 89.88 270 PHE A CA 1
ATOM 2146 C C . PHE A 1 270 ? 1.711 -3.846 -3.426 1 89.88 270 PHE A C 1
ATOM 2148 O O . PHE A 1 270 ? 2.541 -4.465 -2.758 1 89.88 270 PHE A O 1
ATOM 2155 N N . ILE A 1 271 ? 0.616 -4.426 -3.848 1 92.31 271 ILE A N 1
ATOM 2156 C CA . ILE A 1 271 ? 0.229 -5.77 -3.43 1 92.31 271 ILE A CA 1
ATOM 2157 C C . ILE A 1 271 ? 1.251 -6.781 -3.939 1 92.31 271 ILE A C 1
ATOM 2159 O O . ILE A 1 271 ? 1.696 -7.652 -3.191 1 92.31 271 ILE A O 1
ATOM 2163 N N . PRO A 1 272 ? 1.75 -6.652 -5.227 1 87.25 272 PRO A N 1
ATOM 2164 C CA . PRO A 1 272 ? 2.707 -7.641 -5.734 1 87.25 272 PRO A CA 1
ATOM 2165 C C . PRO A 1 272 ? 4.008 -7.668 -4.93 1 87.25 272 PRO A C 1
ATOM 2167 O O . PRO A 1 272 ? 4.719 -8.672 -4.938 1 87.25 27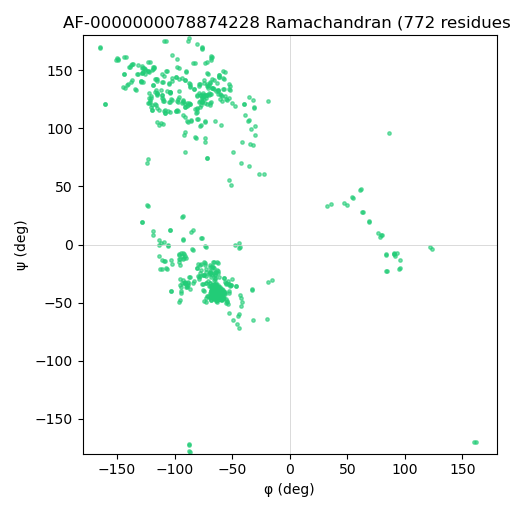2 PRO A O 1
ATOM 2170 N N . GLN A 1 273 ? 4.289 -6.621 -4.273 1 87.56 273 GLN A N 1
ATOM 2171 C CA . GLN A 1 273 ? 5.488 -6.566 -3.447 1 87.56 273 GLN A CA 1
ATOM 2172 C C . GLN A 1 273 ? 5.266 -7.262 -2.107 1 87.56 273 GLN A C 1
ATOM 2174 O O . GLN A 1 273 ? 6.227 -7.625 -1.423 1 87.56 273 GLN A O 1
ATOM 2179 N N . ILE A 1 274 ? 4.055 -7.414 -1.732 1 93 274 ILE A N 1
ATOM 2180 C CA . ILE A 1 274 ? 3.734 -7.949 -0.414 1 93 274 ILE A CA 1
ATOM 2181 C C . ILE A 1 274 ? 3.299 -9.406 -0.54 1 93 274 ILE A C 1
ATOM 2183 O O . ILE A 1 274 ? 3.666 -10.242 0.287 1 93 274 ILE A O 1
ATOM 2187 N N . ALA A 1 275 ? 2.531 -9.68 -1.56 1 92.38 275 ALA A N 1
ATOM 2188 C CA . ALA A 1 275 ? 1.976 -11.016 -1.74 1 92.38 275 ALA A CA 1
ATOM 2189 C C . ALA A 1 275 ? 1.984 -11.422 -3.211 1 92.38 275 ALA A C 1
ATOM 2191 O O . ALA A 1 275 ? 1.76 -10.586 -4.094 1 92.38 275 ALA A O 1
ATOM 2192 N N . ALA A 1 276 ? 2.361 -12.688 -3.457 1 87.69 276 ALA A N 1
ATOM 2193 C CA . ALA A 1 276 ? 2.369 -13.234 -4.812 1 87.69 276 ALA A CA 1
ATOM 2194 C C . ALA A 1 276 ? 1.963 -14.703 -4.812 1 87.69 276 ALA A C 1
ATOM 2196 O O . ALA A 1 276 ? 2.186 -15.422 -3.83 1 87.69 276 ALA A O 1
ATOM 2197 N N . ILE A 1 277 ? 1.279 -15.094 -5.891 1 89.06 277 ILE A N 1
ATOM 2198 C CA . ILE A 1 277 ? 0.893 -16.484 -6.043 1 89.06 277 ILE A CA 1
ATOM 2199 C C . ILE A 1 277 ? 2.123 -17.328 -6.367 1 89.06 277 ILE A C 1
ATOM 2201 O O . ILE A 1 277 ? 2.936 -16.969 -7.215 1 89.06 277 ILE A O 1
ATOM 2205 N N . ASP A 1 278 ? 2.342 -18.438 -5.59 1 82.19 278 ASP A N 1
ATOM 2206 C CA . ASP A 1 278 ? 3.453 -19.375 -5.781 1 82.19 278 ASP A CA 1
ATOM 2207 C C . ASP A 1 278 ? 2.963 -20.703 -6.336 1 82.19 278 ASP A C 1
ATOM 2209 O O . ASP A 1 278 ? 2.025 -21.297 -5.797 1 82.19 278 ASP A O 1
ATOM 2213 N N . SER A 1 279 ? 3.486 -20.922 -7.617 1 77.75 279 SER A N 1
ATOM 2214 C CA . SER A 1 279 ? 3.156 -22.203 -8.227 1 77.75 279 SER A CA 1
ATOM 2215 C C . SER A 1 279 ? 4.414 -22.984 -8.586 1 77.75 279 SER A C 1
ATOM 2217 O O . SER A 1 279 ? 5.445 -22.391 -8.914 1 77.75 279 SER A O 1
ATOM 2219 N N . SER A 1 280 ? 4.617 -24.172 -8.195 1 69.25 280 SER A N 1
ATOM 2220 C CA . SER A 1 280 ? 5.777 -25 -8.484 1 69.25 280 SER A CA 1
ATOM 2221 C C . SER A 1 280 ? 5.715 -25.562 -9.898 1 69.25 280 SER A C 1
ATOM 2223 O O . SER A 1 280 ? 6.602 -26.312 -10.312 1 69.25 280 SER A O 1
ATOM 2225 N N . THR A 1 281 ? 4.719 -25.125 -10.648 1 70.25 281 THR A N 1
ATOM 2226 C CA . THR A 1 281 ? 4.617 -25.75 -11.961 1 70.25 281 THR A CA 1
ATOM 2227 C C . THR A 1 281 ? 5.418 -24.953 -12.992 1 70.25 281 THR A C 1
ATOM 2229 O O . THR A 1 281 ? 5.234 -23.734 -13.133 1 70.25 281 THR A O 1
ATOM 2232 N N . ALA A 1 282 ? 6.387 -25.656 -13.516 1 74.56 282 ALA A N 1
ATOM 2233 C CA . ALA A 1 282 ? 7.223 -25.047 -14.539 1 74.56 282 ALA A CA 1
ATOM 2234 C C . ALA A 1 282 ? 6.488 -24.984 -15.883 1 74.56 282 ALA A C 1
ATOM 2236 O O . ALA A 1 282 ? 5.742 -25.906 -16.219 1 74.56 282 ALA A O 1
ATOM 2237 N N . VAL A 1 283 ? 6.426 -23.812 -16.438 1 73.25 283 VAL A N 1
ATOM 2238 C CA . VAL A 1 283 ? 5.941 -23.656 -17.797 1 73.25 283 VAL A CA 1
ATOM 2239 C C . VAL A 1 283 ? 7.105 -23.797 -18.781 1 73.25 283 VAL A C 1
ATOM 2241 O O . VAL A 1 283 ? 7.961 -22.922 -18.875 1 73.25 283 VAL A O 1
ATOM 2244 N N . PRO A 1 284 ? 7.074 -25.031 -19.438 1 76.69 284 PRO A N 1
ATOM 2245 C CA . PRO A 1 284 ? 8.219 -25.312 -20.312 1 76.69 284 PRO A CA 1
ATOM 2246 C C . PRO A 1 284 ? 8.523 -24.188 -21.297 1 76.69 284 PRO A C 1
ATOM 2248 O O . PRO A 1 284 ? 9.688 -23.875 -21.531 1 76.69 284 PRO A O 1
ATOM 2251 N N . ARG A 1 285 ? 7.531 -23.547 -21.766 1 78.06 285 ARG A N 1
ATOM 2252 C CA . ARG A 1 285 ? 7.723 -22.516 -22.781 1 78.06 285 ARG A CA 1
ATOM 2253 C C . ARG A 1 285 ? 8.43 -21.297 -22.188 1 78.06 285 ARG A C 1
ATOM 2255 O O . ARG A 1 285 ? 9.055 -20.531 -22.922 1 78.06 285 ARG A O 1
ATOM 2262 N N . PHE A 1 286 ? 8.297 -21.141 -20.922 1 81.62 286 PHE A N 1
ATOM 2263 C CA . PHE A 1 286 ? 8.914 -19.984 -20.297 1 81.62 286 PHE A CA 1
ATOM 2264 C C . PHE A 1 286 ? 10.273 -20.344 -19.703 1 81.62 286 PHE A C 1
ATOM 2266 O O . PHE A 1 286 ? 11.047 -19.469 -19.328 1 81.62 286 PHE A O 1
ATOM 2273 N N . SER A 1 287 ? 10.562 -21.609 -19.703 1 85.19 287 SER A N 1
ATOM 2274 C CA . SER A 1 287 ? 11.797 -22.078 -19.078 1 85.19 287 SER A CA 1
ATOM 2275 C C . SER A 1 287 ? 12.961 -22.031 -20.062 1 85.19 287 SER A C 1
ATOM 2277 O O . SER A 1 287 ? 12.781 -22.281 -21.25 1 85.19 287 SER A O 1
ATOM 2279 N N . ASP A 1 288 ? 14.102 -21.594 -19.562 1 86.12 288 ASP A N 1
ATOM 2280 C CA . ASP A 1 288 ? 15.234 -21.359 -20.453 1 86.12 288 ASP A CA 1
ATOM 2281 C C . ASP A 1 288 ? 16.484 -22.094 -19.969 1 86.12 288 ASP A C 1
ATOM 2283 O O . ASP A 1 288 ? 16.609 -22.391 -18.766 1 86.12 288 ASP A O 1
ATOM 2287 N N . LEU A 1 289 ? 17.344 -22.438 -20.984 1 88.62 289 LEU A N 1
ATOM 2288 C CA . LEU A 1 289 ? 18.609 -23.094 -20.734 1 88.62 289 LEU A CA 1
ATOM 2289 C C . LEU A 1 289 ? 19.781 -22.172 -21.016 1 88.62 289 LEU A C 1
ATOM 2291 O O . LEU A 1 289 ? 19.797 -21.484 -22.047 1 88.62 289 LEU A O 1
ATOM 2295 N N . GLN A 1 290 ? 20.609 -22.047 -20 1 84.5 290 GLN A N 1
ATOM 2296 C CA . GLN A 1 290 ? 21.797 -21.219 -20.172 1 84.5 290 GLN A CA 1
ATOM 2297 C C . GLN A 1 290 ? 23.062 -22.047 -20.062 1 84.5 290 GLN A C 1
ATOM 2299 O O . GLN A 1 290 ? 23.156 -22.953 -19.234 1 84.5 290 GLN A O 1
ATOM 2304 N N . LEU A 1 291 ? 24 -21.859 -21.016 1 79.88 291 LEU A N 1
ATOM 2305 C CA . LEU A 1 291 ? 25.328 -22.453 -20.953 1 79.88 291 LEU A CA 1
ATOM 2306 C C . LEU A 1 291 ? 26.297 -21.531 -20.203 1 79.88 291 LEU A C 1
ATOM 2308 O O . LEU A 1 291 ? 26.312 -20.328 -20.453 1 79.88 291 LEU A O 1
ATOM 2312 N N . THR A 1 292 ? 26.812 -22.203 -19.141 1 74.06 292 THR A N 1
ATOM 2313 C CA . THR A 1 292 ? 27.766 -21.406 -18.391 1 74.06 292 THR A CA 1
ATOM 2314 C C . THR A 1 292 ? 28.844 -20.828 -19.297 1 74.06 292 THR A C 1
ATOM 2316 O O . THR A 1 292 ? 29.453 -21.562 -20.078 1 74.06 292 THR A O 1
ATOM 2319 N N . GLY A 1 293 ? 29.141 -19.531 -19.141 1 63.25 293 GLY A N 1
ATOM 2320 C CA . GLY A 1 293 ? 30.188 -18.891 -19.922 1 63.25 293 GLY A CA 1
ATOM 2321 C C . GLY A 1 293 ? 29.703 -18.422 -21.281 1 63.25 293 GLY A C 1
ATOM 2322 O O . GLY A 1 293 ? 30.453 -17.75 -22.016 1 63.25 293 GLY A O 1
ATOM 2323 N N . SER A 1 294 ? 28.578 -19.047 -21.781 1 57.72 294 SER A N 1
ATOM 2324 C CA . SER A 1 294 ? 28.172 -18.641 -23.125 1 57.72 294 SER A CA 1
ATOM 2325 C C . SER A 1 294 ? 27.391 -17.328 -23.094 1 57.72 294 SER A C 1
ATOM 2327 O O . SER A 1 294 ? 26.75 -17.016 -22.078 1 57.72 294 SER A O 1
ATOM 2329 N N . VAL A 1 295 ? 27.844 -16.453 -23.906 1 50.72 295 VAL A N 1
ATOM 2330 C CA . VAL A 1 295 ? 27.047 -15.266 -24.203 1 50.72 295 VAL A CA 1
ATOM 2331 C C . VAL A 1 295 ? 25.703 -15.672 -24.766 1 50.72 295 VAL A C 1
ATOM 2333 O O . VAL A 1 295 ? 25.562 -16.766 -25.328 1 50.72 295 VAL A O 1
ATOM 2336 N N . ASP A 1 296 ? 24.625 -14.961 -24.578 1 50.16 296 ASP A N 1
ATOM 2337 C CA . ASP A 1 296 ? 23.219 -15.219 -24.891 1 50.16 296 ASP A CA 1
ATOM 2338 C C . ASP A 1 296 ? 23.078 -16.062 -26.156 1 50.16 296 ASP A C 1
ATOM 2340 O O . ASP A 1 296 ? 21.984 -16.484 -26.516 1 50.16 296 ASP A O 1
ATOM 2344 N N . SER A 1 297 ? 23.953 -15.781 -27.203 1 44.75 297 SER A N 1
ATOM 2345 C CA . SER A 1 297 ? 23.672 -16.281 -28.562 1 44.75 297 SER A CA 1
ATOM 2346 C C . SER A 1 297 ? 23.797 -17.797 -28.625 1 44.75 297 SER A C 1
ATOM 2348 O O . SER A 1 297 ? 24.5 -18.406 -27.812 1 44.75 297 SER A O 1
ATOM 2350 N N . LEU A 1 298 ? 23.203 -18.625 -29.625 1 42.94 298 LEU A N 1
ATOM 2351 C CA . LEU A 1 298 ? 22.938 -19.984 -30.062 1 42.94 298 LEU A CA 1
ATOM 2352 C C . LEU A 1 298 ? 24.188 -20.844 -29.953 1 42.94 298 LEU A C 1
ATOM 2354 O O . LEU A 1 298 ? 24.094 -22.062 -29.719 1 42.94 298 LEU A O 1
ATOM 2358 N N . VAL A 1 299 ? 25.234 -20.562 -30.828 1 47 299 VAL A N 1
ATOM 2359 C CA . VAL A 1 299 ? 26.047 -21.594 -31.469 1 47 299 VAL A CA 1
ATOM 2360 C C . VAL A 1 299 ? 26.969 -22.25 -30.438 1 47 299 VAL A C 1
ATOM 2362 O O . VAL A 1 299 ? 27.875 -21.609 -29.922 1 47 299 VAL A O 1
ATOM 2365 N N . TYR A 1 300 ? 26.453 -23 -29.672 1 53.09 300 TYR A N 1
ATOM 2366 C CA . TYR A 1 300 ? 27.234 -23.703 -28.656 1 53.09 300 TYR A CA 1
ATOM 2367 C C . TYR A 1 300 ? 28.438 -24.406 -29.266 1 53.09 300 TYR A C 1
ATOM 2369 O O . TYR A 1 300 ? 28.328 -25.531 -29.766 1 53.09 300 TYR A O 1
ATOM 2377 N N . THR A 1 301 ? 29.203 -23.688 -30.016 1 56.81 301 THR A N 1
ATOM 2378 C CA . THR A 1 301 ? 30.406 -24.359 -30.484 1 56.81 301 THR A CA 1
ATOM 2379 C C . THR A 1 301 ? 31.422 -24.516 -29.359 1 56.81 301 THR A C 1
ATOM 2381 O O . THR A 1 301 ? 31.656 -23.578 -28.594 1 56.81 301 THR A O 1
ATOM 2384 N N . THR A 1 302 ? 31.375 -25.562 -28.703 1 59.28 302 THR A N 1
ATOM 2385 C CA . THR A 1 302 ? 32.406 -25.703 -27.703 1 59.28 302 THR A CA 1
ATOM 2386 C C . THR A 1 302 ? 33.5 -26.656 -28.188 1 59.28 302 THR A C 1
ATOM 2388 O O . THR A 1 302 ? 33.375 -27.25 -29.25 1 59.28 302 THR A O 1
ATOM 2391 N N . PHE A 1 303 ? 34.719 -26.594 -27.5 1 63.22 303 PHE A N 1
ATOM 2392 C CA . PHE A 1 303 ? 35.875 -27.453 -27.766 1 63.22 303 PHE A CA 1
ATOM 2393 C C . PHE A 1 303 ? 35.625 -28.875 -27.281 1 63.22 303 PHE A C 1
ATOM 2395 O O . PHE A 1 303 ? 34.938 -29.078 -26.266 1 63.22 303 PHE A O 1
ATOM 2402 N N . CYS A 1 304 ? 36 -29.812 -28.016 1 66.88 304 CYS A N 1
ATOM 2403 C CA . CYS A 1 304 ? 36.031 -31.219 -27.641 1 66.88 304 CYS A CA 1
ATOM 2404 C C . CYS A 1 304 ? 36.781 -31.438 -26.328 1 66.88 304 CYS A C 1
ATOM 2406 O O . CYS A 1 304 ? 37.719 -30.703 -26.031 1 66.88 304 CYS A O 1
ATOM 2408 N N . ALA A 1 305 ? 36.281 -32.281 -25.375 1 74.12 305 ALA A N 1
ATOM 2409 C CA . ALA A 1 305 ? 36.875 -32.719 -24.125 1 74.12 305 ALA A CA 1
ATOM 2410 C C . ALA A 1 305 ? 36.719 -31.672 -23.031 1 74.12 305 ALA A C 1
ATOM 2412 O O . ALA A 1 305 ? 37.406 -31.719 -22 1 74.12 305 ALA A O 1
ATOM 2413 N N . GLN A 1 306 ? 35.938 -30.656 -23.359 1 78.38 306 GLN A N 1
ATOM 2414 C CA . GLN A 1 306 ? 35.625 -29.688 -22.312 1 78.38 306 GLN A CA 1
ATOM 2415 C C . GLN A 1 306 ? 34.219 -29.906 -21.766 1 78.38 306 GLN A C 1
ATOM 2417 O O . GLN A 1 306 ? 33.281 -30.234 -22.531 1 78.38 306 GLN A O 1
ATOM 2422 N N . THR A 1 307 ? 34.156 -29.734 -20.484 1 84.31 307 THR A N 1
ATOM 2423 C CA . THR A 1 307 ? 32.844 -29.938 -19.828 1 84.31 307 THR A CA 1
ATOM 2424 C C . THR A 1 307 ? 31.922 -28.75 -20.094 1 84.31 307 THR A C 1
ATOM 2426 O O . THR A 1 307 ? 32.312 -27.594 -19.891 1 84.31 307 THR A O 1
ATOM 2429 N N . TRP A 1 308 ? 30.797 -29 -20.641 1 81.75 308 TRP A N 1
ATOM 2430 C CA . TRP A 1 308 ? 29.719 -28.031 -20.797 1 81.75 308 TRP A CA 1
ATOM 2431 C C . TRP A 1 308 ? 28.797 -28.031 -19.594 1 81.75 308 TRP A C 1
ATOM 2433 O O . TRP A 1 308 ? 28.25 -29.078 -19.219 1 81.75 308 TRP A O 1
ATOM 2443 N N . GLU A 1 309 ? 28.734 -26.891 -18.969 1 87.38 309 GLU A N 1
ATOM 2444 C CA . GLU A 1 309 ? 27.828 -26.75 -17.828 1 87.38 309 GLU A CA 1
ATOM 2445 C C . GLU A 1 309 ? 26.578 -25.969 -18.203 1 87.38 309 GLU A C 1
ATOM 2447 O O . GLU A 1 309 ? 26.672 -24.859 -18.719 1 87.38 309 GLU A O 1
ATOM 2452 N N . PHE A 1 310 ? 25.469 -26.578 -18 1 88.88 310 PHE A N 1
ATOM 2453 C CA . PHE A 1 310 ? 24.172 -25.969 -18.328 1 88.88 310 PHE A CA 1
ATOM 2454 C C . PHE A 1 310 ? 23.406 -25.641 -17.062 1 88.88 310 PHE A C 1
ATOM 2456 O O . PHE A 1 310 ? 23.469 -26.359 -16.062 1 88.88 310 PHE A O 1
ATOM 2463 N N . THR A 1 311 ? 22.75 -24.453 -17.125 1 90.44 311 THR A N 1
ATOM 2464 C CA . THR A 1 311 ? 21.812 -24.109 -16.062 1 90.44 311 THR A CA 1
ATOM 2465 C C . THR A 1 311 ? 20.406 -23.906 -16.641 1 90.44 311 THR A C 1
ATOM 2467 O O . THR A 1 311 ? 20.203 -23.016 -17.484 1 90.44 311 THR A O 1
ATOM 2470 N N . LEU A 1 312 ? 19.547 -24.797 -16.203 1 91.69 312 LEU A N 1
ATOM 2471 C CA . LEU A 1 312 ? 18.141 -24.688 -16.594 1 91.69 312 LEU A CA 1
ATOM 2472 C C . LEU A 1 312 ? 17.359 -23.906 -15.555 1 91.69 312 LEU A C 1
ATOM 2474 O O . LEU A 1 312 ? 17.406 -24.219 -14.359 1 91.69 312 LEU A O 1
ATOM 2478 N N . THR A 1 313 ? 16.703 -22.828 -16 1 90.81 313 THR A N 1
ATOM 2479 C CA . THR A 1 313 ? 15.844 -22.031 -15.133 1 90.81 313 THR A CA 1
ATOM 2480 C C . THR A 1 313 ? 14.375 -22.25 -15.484 1 90.81 313 THR A C 1
ATOM 2482 O O . THR A 1 313 ? 13.938 -21.875 -16.578 1 90.81 313 THR A O 1
ATOM 2485 N N . LEU A 1 314 ? 13.648 -22.875 -14.516 1 88.62 314 LEU A N 1
ATOM 2486 C CA . LEU A 1 314 ? 12.227 -23.109 -14.734 1 88.62 314 LEU A CA 1
ATOM 2487 C C . LEU A 1 314 ? 11.406 -21.906 -14.297 1 88.62 314 LEU A C 1
ATOM 2489 O O . LEU A 1 314 ? 11.711 -21.266 -13.289 1 88.62 314 LEU A O 1
ATOM 2493 N N . ARG A 1 315 ? 10.492 -21.609 -15.141 1 84.81 315 ARG A N 1
ATOM 2494 C CA . ARG A 1 315 ? 9.641 -20.453 -14.867 1 84.81 315 ARG A CA 1
ATOM 2495 C C . ARG A 1 315 ? 8.164 -20.859 -14.852 1 84.81 315 ARG A C 1
ATOM 2497 O O . ARG A 1 315 ? 7.773 -21.828 -15.492 1 84.81 315 ARG A O 1
ATOM 2504 N N . ASP A 1 316 ? 7.445 -20.078 -13.992 1 75.81 316 ASP A N 1
ATOM 2505 C CA . ASP A 1 316 ? 6.02 -20.375 -13.852 1 75.81 316 ASP A CA 1
ATOM 2506 C C . ASP A 1 316 ? 5.195 -19.641 -14.906 1 75.81 316 ASP A C 1
ATOM 2508 O O . ASP A 1 316 ? 5.742 -19.141 -15.891 1 75.81 316 ASP A O 1
ATOM 2512 N N . HIS A 1 317 ? 3.906 -19.75 -14.711 1 68.06 317 HIS A N 1
ATOM 2513 C CA . HIS A 1 317 ? 2.947 -19.172 -15.648 1 68.06 317 HIS A CA 1
ATOM 2514 C C . HIS A 1 317 ? 3.084 -17.656 -15.711 1 68.06 317 HIS A C 1
ATOM 2516 O O . HIS A 1 317 ? 2.631 -17.031 -16.672 1 68.06 317 HIS A O 1
ATOM 2522 N N . PHE A 1 318 ? 3.723 -17.156 -14.781 1 69.69 318 PHE A N 1
ATOM 2523 C CA . PHE A 1 318 ? 3.893 -15.711 -14.734 1 69.69 318 PHE A CA 1
ATOM 2524 C C . PHE A 1 318 ? 5.301 -15.312 -15.164 1 69.69 318 PHE A C 1
ATOM 2526 O O . PHE A 1 318 ? 5.742 -14.195 -14.906 1 69.69 318 PHE A O 1
ATOM 2533 N N . ASN A 1 319 ? 5.949 -16.234 -15.695 1 77.31 319 ASN A N 1
ATOM 2534 C CA . ASN A 1 319 ? 7.312 -16.031 -16.188 1 77.31 319 ASN A CA 1
ATOM 2535 C C . ASN A 1 319 ? 8.266 -15.68 -15.039 1 77.31 319 ASN A C 1
ATOM 2537 O O . ASN A 1 319 ? 9.227 -14.93 -15.242 1 77.31 319 ASN A O 1
ATOM 2541 N N . LYS A 1 320 ? 7.906 -16.141 -13.961 1 78.69 320 LYS A N 1
ATOM 2542 C CA . LYS A 1 320 ? 8.789 -15.984 -12.812 1 78.69 320 LYS A CA 1
ATOM 2543 C C . LYS A 1 320 ? 9.492 -17.297 -12.469 1 78.69 320 LYS A C 1
ATOM 2545 O O . LYS A 1 320 ? 8.898 -18.375 -12.594 1 78.69 320 LYS A O 1
ATOM 2550 N N . GLN A 1 321 ? 10.773 -16.984 -12.164 1 85.5 321 GLN A N 1
ATOM 2551 C CA . GLN A 1 321 ? 11.508 -18.172 -11.766 1 85.5 321 GLN A CA 1
ATOM 2552 C C . GLN A 1 321 ? 10.844 -18.859 -10.578 1 85.5 321 GLN A C 1
ATOM 2554 O O . GLN A 1 321 ? 10.414 -18.203 -9.633 1 85.5 321 GLN A O 1
ATOM 2559 N N . LEU A 1 322 ? 10.773 -20.172 -10.797 1 81.25 322 LEU A N 1
ATOM 2560 C CA . LEU A 1 322 ? 10.219 -20.938 -9.688 1 81.25 322 LEU A CA 1
ATOM 2561 C C . LEU A 1 322 ? 11.086 -20.797 -8.438 1 81.25 322 LEU A C 1
ATOM 2563 O O . LEU A 1 322 ? 12.305 -20.641 -8.539 1 81.25 322 LEU A O 1
ATOM 2567 N N . VAL A 1 323 ? 10.422 -20.766 -7.316 1 75.69 323 VAL A N 1
ATOM 2568 C CA . VAL A 1 323 ? 11.148 -20.531 -6.074 1 75.69 323 VAL A CA 1
ATOM 2569 C C . VAL A 1 323 ? 11.484 -21.859 -5.406 1 75.69 323 VAL A C 1
ATOM 2571 O O . VAL A 1 323 ? 12.273 -21.906 -4.457 1 75.69 323 VAL A O 1
ATOM 2574 N N . ARG A 1 324 ? 10.906 -22.844 -5.871 1 71.75 324 ARG A N 1
ATOM 2575 C CA . ARG A 1 324 ? 11.164 -24.156 -5.305 1 71.75 324 ARG A CA 1
ATOM 2576 C C . ARG A 1 324 ? 11.539 -25.156 -6.391 1 71.75 324 ARG A C 1
ATOM 2578 O O . ARG A 1 324 ? 11.219 -24.969 -7.562 1 71.75 324 ARG A O 1
ATOM 2585 N N . GLY A 1 325 ? 12.422 -26.094 -5.934 1 71.19 325 GLY A N 1
ATOM 2586 C CA . GLY A 1 325 ? 12.75 -27.203 -6.828 1 71.19 325 GLY A CA 1
ATOM 2587 C C . GLY A 1 325 ? 11.781 -28.359 -6.719 1 71.19 325 GLY A C 1
ATOM 2588 O O . GLY A 1 325 ? 10.719 -28.25 -6.102 1 71.19 325 GLY A O 1
ATOM 2589 N N . GLY A 1 326 ? 12.023 -29.422 -7.48 1 69.75 326 GLY A N 1
ATOM 2590 C CA . GLY A 1 326 ? 11.242 -30.641 -7.383 1 69.75 326 GLY A CA 1
ATOM 2591 C C . GLY A 1 326 ? 10.617 -31.062 -8.695 1 69.75 326 GLY A C 1
ATOM 2592 O O . GLY A 1 326 ? 9.961 -32.094 -8.781 1 69.75 326 GLY A O 1
ATOM 2593 N N . ASN A 1 327 ? 10.828 -30.25 -9.602 1 76.69 327 ASN A N 1
ATOM 2594 C CA . ASN A 1 327 ? 10.312 -30.609 -10.914 1 76.69 327 ASN A CA 1
ATOM 2595 C C . ASN A 1 327 ? 11.102 -31.766 -11.523 1 76.69 327 ASN A C 1
ATOM 2597 O O . ASN A 1 327 ? 12.258 -32 -11.164 1 76.69 327 ASN A O 1
ATOM 2601 N N . ASP A 1 328 ? 10.398 -32.562 -12.258 1 76.69 328 ASP A N 1
ATOM 2602 C CA . ASP A 1 328 ? 11.07 -33.625 -13.008 1 76.69 328 ASP A CA 1
ATOM 2603 C C . ASP A 1 328 ? 11.75 -33.062 -14.25 1 76.69 328 ASP A C 1
ATOM 2605 O O . ASP A 1 328 ? 11.086 -32.719 -15.234 1 76.69 328 ASP A O 1
ATOM 2609 N N . VAL A 1 329 ? 13.086 -32.938 -14.109 1 85.38 329 VAL A N 1
ATOM 2610 C CA . VAL A 1 329 ? 13.852 -32.406 -15.234 1 85.38 329 VAL A CA 1
ATOM 2611 C C . VAL A 1 329 ? 14.703 -33.5 -15.852 1 85.38 329 VAL A C 1
ATOM 2613 O O . VAL A 1 329 ? 15.383 -34.25 -15.133 1 85.38 329 VAL A O 1
ATOM 2616 N N . GLY A 1 330 ? 14.516 -33.719 -17.156 1 86.56 330 GLY A N 1
ATOM 2617 C CA . GLY A 1 330 ? 15.336 -34.656 -17.891 1 86.56 330 GLY A CA 1
ATOM 2618 C C . GLY A 1 330 ? 16.188 -34 -18.969 1 86.56 330 GLY A C 1
ATOM 2619 O O . GLY A 1 330 ? 15.711 -33.125 -19.688 1 86.56 330 GLY A O 1
ATOM 2620 N N . ALA A 1 331 ? 17.469 -34.344 -18.953 1 90.12 331 ALA A N 1
ATOM 2621 C CA . ALA A 1 331 ? 18.375 -33.906 -20 1 90.12 331 ALA A CA 1
ATOM 2622 C C . ALA A 1 331 ? 19.047 -35.125 -20.672 1 90.12 331 ALA A C 1
ATOM 2624 O O . ALA A 1 331 ? 19.656 -35.938 -20.016 1 90.12 331 ALA A O 1
ATOM 2625 N N . VAL A 1 332 ? 18.844 -35.219 -22.031 1 88.94 332 VAL A N 1
ATOM 2626 C CA . VAL A 1 332 ? 19.344 -36.375 -22.766 1 88.94 332 VAL A CA 1
ATOM 2627 C C . VAL A 1 332 ? 20.031 -35.906 -24.047 1 88.94 332 VAL A C 1
ATOM 2629 O O . VAL A 1 332 ? 19.547 -35 -24.734 1 88.94 332 VAL A O 1
ATOM 2632 N N . ILE A 1 333 ? 21.188 -36.469 -24.266 1 86.88 333 ILE A N 1
ATOM 2633 C CA . ILE A 1 333 ? 21.812 -36.281 -25.562 1 86.88 333 ILE A CA 1
ATOM 2634 C C . ILE A 1 333 ? 21.203 -37.25 -26.578 1 86.88 333 ILE A C 1
ATOM 2636 O O . ILE A 1 333 ? 21.375 -38.469 -26.469 1 86.88 333 ILE A O 1
ATOM 2640 N N . ALA A 1 334 ? 20.391 -36.688 -27.5 1 81.94 334 ALA A N 1
ATOM 2641 C CA . ALA A 1 334 ? 19.562 -37.5 -28.406 1 81.94 334 ALA A CA 1
ATOM 2642 C C . ALA A 1 334 ? 20.344 -37.875 -29.656 1 81.94 334 ALA A C 1
ATOM 2644 O O . ALA A 1 334 ? 20.031 -38.875 -30.312 1 81.94 334 ALA A O 1
ATOM 2645 N N . ASP A 1 335 ? 21.297 -37.094 -30.062 1 82.38 335 ASP A N 1
ATOM 2646 C CA . ASP A 1 335 ? 22.047 -37.375 -31.281 1 82.38 335 ASP A CA 1
ATOM 2647 C C . ASP A 1 335 ? 23.531 -37.125 -31.078 1 82.38 335 ASP A C 1
ATOM 2649 O O . ASP A 1 335 ? 23.922 -36.219 -30.328 1 82.38 335 ASP A O 1
ATOM 2653 N N . PHE A 1 336 ? 24.375 -38.094 -31.703 1 78.69 336 PHE A N 1
ATOM 2654 C CA . PHE A 1 336 ? 25.828 -38.094 -31.641 1 78.69 336 PHE A CA 1
ATOM 2655 C C . PHE A 1 336 ? 26.438 -38.031 -33.031 1 78.69 336 PHE A C 1
ATOM 2657 O O . PHE A 1 336 ? 25.781 -38.375 -34 1 78.69 336 PHE A O 1
ATOM 2664 N N . PRO A 1 337 ? 27.688 -37.531 -32.938 1 77.94 337 PRO A N 1
ATOM 2665 C CA . PRO A 1 337 ? 28.375 -37.656 -34.219 1 77.94 337 PRO A CA 1
ATOM 2666 C C . PRO A 1 337 ? 28.531 -39.094 -34.688 1 77.94 337 PRO A C 1
ATOM 2668 O O . PRO A 1 337 ? 28.516 -40.031 -33.875 1 77.94 337 PRO A O 1
ATOM 2671 N N . SER A 1 338 ? 28.484 -39.406 -36 1 74.69 338 SER A N 1
ATOM 2672 C CA . SER A 1 338 ? 28.484 -40.719 -36.625 1 74.69 338 SER A CA 1
ATOM 2673 C C . SER A 1 338 ? 29.562 -41.625 -36.031 1 74.69 338 SER A C 1
ATOM 2675 O O . SER A 1 338 ? 29.344 -42.812 -35.875 1 74.69 338 SER A O 1
ATOM 2677 N N . ASP A 1 339 ? 30.672 -41.031 -35.688 1 70.69 339 ASP A N 1
ATOM 2678 C CA . ASP A 1 339 ? 31.781 -41.844 -35.188 1 70.69 339 ASP A CA 1
ATOM 2679 C C . ASP A 1 339 ? 31.438 -42.438 -33.812 1 70.69 339 ASP A C 1
ATOM 2681 O O . ASP A 1 339 ? 31.969 -43.5 -33.469 1 70.69 339 ASP A O 1
ATOM 2685 N N . LEU A 1 340 ? 30.562 -41.812 -33.094 1 67.38 340 LEU A N 1
ATOM 2686 C CA . LEU A 1 340 ? 30.188 -42.281 -31.781 1 67.38 340 LEU A CA 1
ATOM 2687 C C . LEU A 1 340 ? 28.953 -43.188 -31.844 1 67.38 340 LEU A C 1
ATOM 2689 O O . LEU A 1 340 ? 28.719 -43.969 -30.938 1 67.38 340 LEU A O 1
ATOM 2693 N N . LYS A 1 341 ? 28.062 -42.938 -32.75 1 66.06 341 LYS A N 1
ATOM 2694 C CA . LYS A 1 341 ? 26.828 -43.719 -32.875 1 66.06 341 LYS A CA 1
ATOM 2695 C C . LYS A 1 341 ? 27.141 -45.219 -32.969 1 66.06 341 LYS A C 1
ATOM 2697 O O . LYS A 1 341 ? 26.359 -46.031 -32.469 1 66.06 341 LYS A O 1
ATOM 2702 N N . GLU A 1 342 ? 28.172 -45.562 -33.688 1 58.97 342 GLU A N 1
ATOM 2703 C CA . GLU A 1 342 ? 28.484 -47 -33.812 1 58.97 342 GLU A CA 1
ATOM 2704 C C . GLU A 1 342 ? 28.656 -47.625 -32.438 1 58.97 342 GLU A C 1
ATOM 2706 O O . GLU A 1 342 ? 28.312 -48.812 -32.25 1 58.97 342 GLU A O 1
ATOM 2711 N N . LYS A 1 343 ? 29.172 -46.844 -31.5 1 57.19 343 LYS A N 1
ATOM 2712 C CA . LYS A 1 343 ? 29.5 -47.469 -30.219 1 57.19 343 LYS A CA 1
ATOM 2713 C C . LYS A 1 343 ? 28.328 -47.344 -29.25 1 57.19 343 LYS A C 1
ATOM 2715 O O . LYS A 1 343 ? 28.203 -48.156 -28.328 1 57.19 343 LYS A O 1
ATOM 2720 N N . HIS A 1 344 ? 27.594 -46.281 -29.406 1 53.66 344 HIS A N 1
ATOM 2721 C CA . HIS A 1 344 ? 26.578 -46.062 -28.375 1 53.66 344 HIS A CA 1
ATOM 2722 C C . HIS A 1 344 ? 25.188 -45.938 -29 1 53.66 344 HIS A C 1
ATOM 2724 O O . HIS A 1 344 ? 24.906 -44.969 -29.703 1 53.66 344 HIS A O 1
ATOM 2730 N N . SER A 1 345 ? 24.609 -46.875 -29.5 1 54.28 345 SER A N 1
ATOM 2731 C CA . SER A 1 345 ? 23.234 -46.875 -30.016 1 54.28 345 SER A CA 1
ATOM 2732 C C . SER A 1 345 ? 22.281 -46.156 -29.078 1 54.28 345 SER A C 1
ATOM 2734 O O . SER A 1 345 ? 21.062 -46.281 -29.219 1 54.28 345 SER A O 1
ATOM 2736 N N . VAL A 1 346 ? 22.734 -45.625 -27.875 1 63.03 346 VAL A N 1
ATOM 2737 C CA . VAL A 1 346 ? 21.812 -45.406 -26.75 1 63.03 346 VAL A CA 1
ATOM 2738 C C . VAL A 1 346 ? 21.812 -43.906 -26.375 1 63.03 346 VAL A C 1
ATOM 2740 O O . VAL A 1 346 ? 22.828 -43.25 -26.516 1 63.03 346 VAL A O 1
ATOM 2743 N N . ARG A 1 347 ? 20.688 -43.219 -26.281 1 76.38 347 ARG A N 1
ATOM 2744 C CA . ARG A 1 347 ? 20.438 -41.938 -25.594 1 76.38 347 ARG A CA 1
ATOM 2745 C C . ARG A 1 347 ? 21.172 -41.875 -24.266 1 76.38 347 ARG A C 1
ATOM 2747 O O . ARG A 1 347 ? 21.25 -42.906 -23.547 1 76.38 347 ARG A O 1
ATOM 2754 N N . ILE A 1 348 ? 22.078 -40.812 -24.172 1 81.44 348 ILE A N 1
ATOM 2755 C CA . ILE A 1 348 ? 22.797 -40.625 -22.906 1 81.44 348 ILE A CA 1
ATOM 2756 C C . ILE A 1 348 ? 22.031 -39.688 -22 1 81.44 348 ILE A C 1
ATOM 2758 O O . ILE A 1 348 ? 21.781 -38.531 -22.359 1 81.44 348 ILE A O 1
ATOM 2762 N N . SER A 1 349 ? 21.5 -40.219 -20.969 1 86.06 349 SER A N 1
ATOM 2763 C CA . SER A 1 349 ? 20.844 -39.406 -19.953 1 86.06 349 SER A CA 1
ATOM 2764 C C . SER A 1 349 ? 21.859 -38.688 -19.078 1 86.06 349 SER A C 1
ATOM 2766 O O . SER A 1 349 ? 22.797 -39.312 -18.562 1 86.06 349 SER A O 1
ATOM 2768 N N . LEU A 1 350 ? 21.688 -37.375 -18.938 1 88.81 350 LEU A N 1
ATOM 2769 C CA . LEU A 1 350 ? 22.594 -36.562 -18.125 1 88.81 350 LEU A CA 1
ATOM 2770 C C . LEU A 1 350 ? 22.094 -36.469 -16.688 1 88.81 350 LEU A C 1
ATOM 2772 O O . LEU A 1 350 ? 20.875 -36.438 -16.453 1 88.81 350 LEU A O 1
ATOM 2776 N N . GLY A 1 351 ? 22.938 -36.5 -15.727 1 89.25 351 GLY A N 1
ATOM 2777 C CA . GLY A 1 351 ? 22.562 -36.281 -14.336 1 89.25 351 GLY A CA 1
ATOM 2778 C C . GLY A 1 351 ? 22.203 -34.812 -14.062 1 89.25 351 GLY A C 1
ATOM 2779 O O . GLY A 1 351 ? 23 -33.906 -14.32 1 89.25 351 GLY A O 1
ATOM 2780 N N . VAL A 1 352 ? 21.031 -34.625 -13.625 1 92.88 352 VAL A N 1
ATOM 2781 C CA . VAL A 1 352 ? 20.531 -33.281 -13.359 1 92.88 352 VAL A CA 1
ATOM 2782 C C . VAL A 1 352 ? 20.531 -33.031 -11.852 1 92.88 352 VAL A C 1
ATOM 2784 O O . VAL A 1 352 ? 20.062 -33.844 -11.078 1 92.88 352 VAL A O 1
ATOM 2787 N N . THR A 1 353 ? 21.125 -31.844 -11.43 1 91.94 353 THR A N 1
ATOM 2788 C CA . THR A 1 353 ? 21.125 -31.438 -10.031 1 91.94 353 THR A CA 1
ATOM 2789 C C . THR A 1 353 ? 20.078 -30.359 -9.781 1 91.94 353 THR A C 1
ATOM 2791 O O . THR A 1 353 ? 20.062 -29.312 -10.453 1 91.94 353 THR A O 1
ATOM 2794 N N . ASP A 1 354 ? 19.234 -30.672 -8.836 1 88.69 354 ASP A N 1
ATOM 2795 C CA . ASP A 1 354 ? 18.234 -29.703 -8.398 1 88.69 354 ASP A CA 1
ATOM 2796 C C . ASP A 1 354 ? 18.812 -28.688 -7.414 1 88.69 354 ASP A C 1
ATOM 2798 O O . ASP A 1 354 ? 19.25 -29.062 -6.32 1 88.69 354 ASP A O 1
ATOM 2802 N N . ASN A 1 355 ? 18.828 -27.375 -7.828 1 89.12 355 ASN A N 1
ATOM 2803 C CA . ASN A 1 355 ? 19.391 -26.359 -6.949 1 89.12 355 ASN A CA 1
ATOM 2804 C C . ASN A 1 355 ? 18.359 -25.859 -5.945 1 89.12 355 ASN A C 1
ATOM 2806 O O . ASN A 1 355 ? 18.609 -24.906 -5.199 1 89.12 355 ASN A O 1
ATOM 2810 N N . HIS A 1 356 ? 17.109 -26.297 -5.996 1 79.88 356 HIS A N 1
ATOM 2811 C CA . HIS A 1 356 ? 16.016 -26.062 -5.062 1 79.88 356 HIS A CA 1
ATOM 2812 C C . HIS A 1 356 ? 15.57 -24.594 -5.105 1 79.88 356 HIS A C 1
ATOM 2814 O O . HIS A 1 356 ? 15.148 -24.047 -4.09 1 79.88 356 HIS A O 1
ATOM 2820 N N . ASP A 1 357 ? 15.922 -23.953 -6.199 1 80.44 357 ASP A N 1
ATOM 2821 C CA . ASP A 1 357 ? 15.484 -22.578 -6.391 1 80.44 357 ASP A CA 1
ATOM 2822 C C . ASP A 1 357 ? 14.82 -22.391 -7.754 1 80.44 357 ASP A C 1
ATOM 2824 O O . ASP A 1 357 ? 14.805 -21.297 -8.305 1 80.44 357 ASP A O 1
ATOM 2828 N N . GLY A 1 358 ? 14.414 -23.531 -8.281 1 83.88 358 GLY A N 1
ATOM 2829 C CA . GLY A 1 358 ? 13.781 -23.469 -9.594 1 83.88 358 GLY A CA 1
ATOM 2830 C C . GLY A 1 358 ? 14.766 -23.641 -10.734 1 83.88 358 GLY A C 1
ATOM 2831 O O . GLY A 1 358 ? 14.367 -23.719 -11.898 1 83.88 358 GLY A O 1
ATOM 2832 N N . SER A 1 359 ? 16 -23.609 -10.328 1 89.56 359 SER A N 1
ATOM 2833 C CA . SER A 1 359 ? 17.031 -23.828 -11.344 1 89.56 359 SER A CA 1
ATOM 2834 C C . SER A 1 359 ? 17.656 -25.219 -11.203 1 89.56 359 SER A C 1
ATOM 2836 O O . SER A 1 359 ? 17.625 -25.812 -10.125 1 89.56 359 SER A O 1
ATOM 2838 N N . TYR A 1 360 ? 18.062 -25.734 -12.273 1 91.44 360 TYR A N 1
ATOM 2839 C CA . TYR A 1 360 ? 18.703 -27.047 -12.352 1 91.44 360 TYR A CA 1
ATOM 2840 C C . TYR A 1 360 ? 20.016 -26.984 -13.117 1 91.44 360 TYR A C 1
ATOM 2842 O O . TYR A 1 360 ? 20.141 -26.234 -14.086 1 91.44 360 TYR A O 1
ATOM 2850 N N . SER A 1 361 ? 21 -27.75 -12.594 1 93.44 361 SER A N 1
ATOM 2851 C CA . SER A 1 361 ? 22.312 -27.75 -13.227 1 93.44 361 SER A CA 1
ATOM 2852 C C . SER A 1 361 ? 22.688 -29.141 -13.734 1 93.44 361 SER A C 1
ATOM 2854 O O . SER A 1 361 ? 22.391 -30.141 -13.086 1 93.44 361 SER A O 1
ATOM 2856 N N . PHE A 1 362 ? 23.25 -29.281 -14.914 1 92.12 362 PHE A N 1
ATOM 2857 C CA . PHE A 1 362 ? 23.828 -30.5 -15.461 1 92.12 362 PHE A CA 1
ATOM 2858 C C . PHE A 1 362 ? 24.984 -30.188 -16.406 1 92.12 362 PHE A C 1
ATOM 2860 O O . PHE A 1 362 ? 25.188 -29.031 -16.781 1 92.12 362 PHE A O 1
ATOM 2867 N N . SER A 1 363 ? 25.797 -31.188 -16.594 1 90.56 363 SER A N 1
ATOM 2868 C CA . SER A 1 363 ? 26.984 -31 -17.422 1 90.56 363 SER A CA 1
ATOM 2869 C C . SER A 1 363 ? 27.219 -32.188 -18.344 1 90.56 363 SER A C 1
ATOM 2871 O O . SER A 1 363 ? 26.672 -33.281 -18.109 1 90.56 363 SER A O 1
ATOM 2873 N N . TYR A 1 364 ? 27.891 -31.922 -19.453 1 86.88 364 TYR A N 1
ATOM 2874 C CA . TYR A 1 364 ? 28.297 -32.938 -20.406 1 86.88 364 TYR A CA 1
ATOM 2875 C C . TYR A 1 364 ? 29.656 -32.656 -21 1 86.88 364 TYR A C 1
ATOM 2877 O O . TYR A 1 364 ? 29.969 -31.484 -21.297 1 86.88 364 TYR A O 1
ATOM 2885 N N . LYS A 1 365 ? 30.422 -33.688 -21.031 1 86.38 365 LYS A N 1
ATOM 2886 C CA . LYS A 1 365 ? 31.719 -33.594 -21.672 1 86.38 365 LYS A CA 1
ATOM 2887 C C . LYS A 1 365 ? 31.766 -34.406 -22.969 1 86.38 365 LYS A C 1
ATOM 2889 O O . LYS A 1 365 ? 31.922 -35.625 -22.938 1 86.38 365 LYS A O 1
ATOM 2894 N N . PRO A 1 366 ? 31.703 -33.75 -24.094 1 83.06 366 PRO A N 1
ATOM 2895 C CA . PRO A 1 366 ? 31.734 -34.5 -25.359 1 83.06 366 PRO A CA 1
ATOM 2896 C C . PRO A 1 366 ? 33.062 -35.156 -25.625 1 83.06 366 PRO A C 1
ATOM 2898 O O . PRO A 1 366 ? 34.125 -34.5 -25.578 1 83.06 366 PRO A O 1
ATOM 2901 N N . PRO A 1 367 ? 33.094 -36.406 -25.938 1 82.12 367 PRO A N 1
ATOM 2902 C CA . PRO A 1 367 ? 34.344 -37.125 -26.188 1 82.12 367 PRO A CA 1
ATOM 2903 C C . PRO A 1 367 ? 34.906 -36.844 -27.594 1 82.12 367 PRO A C 1
ATOM 2905 O O . PRO A 1 367 ? 36.094 -36.938 -27.812 1 82.12 367 PRO A O 1
ATOM 2908 N N . ILE A 1 368 ? 34.094 -36.562 -28.562 1 81.38 368 ILE A N 1
ATOM 2909 C CA . ILE A 1 368 ? 34.531 -36.344 -29.922 1 81.38 368 ILE A CA 1
ATOM 2910 C C . ILE A 1 368 ? 33.906 -35.062 -30.469 1 81.38 368 ILE A C 1
ATOM 2912 O O . ILE A 1 368 ? 32.781 -34.688 -30.047 1 81.38 368 ILE A O 1
ATOM 2916 N N . PRO A 1 369 ? 34.688 -34.438 -31.312 1 79.81 369 PRO A N 1
ATOM 2917 C CA . PRO A 1 369 ? 34.125 -33.219 -31.922 1 79.81 369 PRO A CA 1
ATOM 2918 C C . PRO A 1 369 ? 32.969 -33.562 -32.906 1 79.81 369 PRO A C 1
ATOM 2920 O O . PRO A 1 369 ? 33 -34.625 -33.562 1 79.81 369 PRO A O 1
ATOM 2923 N N . GLY A 1 370 ? 31.953 -32.844 -32.906 1 79.62 370 GLY A N 1
ATOM 2924 C CA . GLY A 1 370 ? 30.844 -33.031 -33.844 1 79.62 370 GLY A CA 1
ATOM 2925 C C . GLY A 1 370 ? 29.562 -32.344 -33.375 1 79.62 370 GLY A C 1
ATOM 2926 O O . GLY A 1 370 ? 29.594 -31.484 -32.5 1 79.62 370 GLY A O 1
ATOM 2927 N N . GL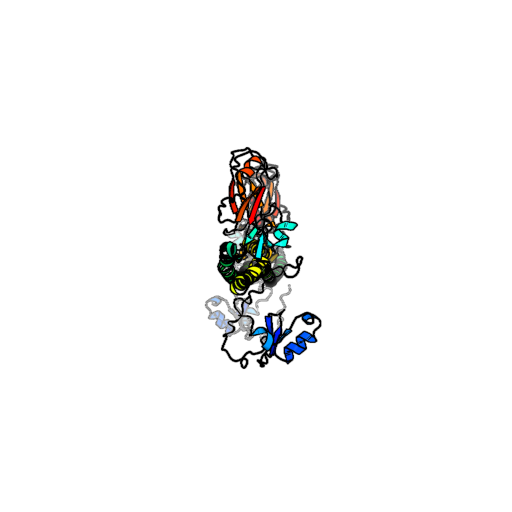N A 1 371 ? 28.516 -32.625 -34.031 1 82.44 371 GLN A N 1
ATOM 2928 C CA . GLN A 1 371 ? 27.219 -32.062 -33.688 1 82.44 371 GLN A CA 1
ATOM 2929 C C . GLN A 1 371 ? 26.453 -32.938 -32.719 1 82.44 371 GLN A C 1
ATOM 2931 O O . GLN A 1 371 ? 26.328 -34.156 -32.938 1 82.44 371 GLN A O 1
ATOM 2936 N N . TYR A 1 372 ? 26.156 -32.344 -31.609 1 82.88 372 TYR A N 1
ATOM 2937 C CA . TYR A 1 372 ? 25.328 -33 -30.609 1 82.88 372 TYR A CA 1
ATOM 2938 C C . TYR A 1 372 ? 23.953 -32.375 -30.516 1 82.88 372 TYR A C 1
ATOM 2940 O O . TYR A 1 372 ? 23.781 -31.188 -30.828 1 82.88 372 TYR A O 1
ATOM 2948 N N . THR A 1 373 ? 22.938 -33.188 -30.25 1 87.62 373 THR A N 1
ATOM 2949 C CA . THR A 1 373 ? 21.609 -32.688 -29.969 1 87.62 373 THR A CA 1
ATOM 2950 C C . THR A 1 373 ? 21.203 -32.969 -28.531 1 87.62 373 THR A C 1
ATOM 2952 O O . THR A 1 373 ? 21.219 -34.094 -28.094 1 87.62 373 THR A O 1
ATOM 2955 N N . LEU A 1 374 ? 21.031 -31.875 -27.828 1 88.5 374 LEU A N 1
ATOM 2956 C CA . LEU A 1 374 ? 20.609 -31.969 -26.422 1 88.5 374 LEU A CA 1
ATOM 2957 C C . LEU A 1 374 ? 19.094 -31.781 -26.297 1 88.5 374 LEU A C 1
ATOM 2959 O O . LEU A 1 374 ? 18.547 -30.766 -26.75 1 88.5 374 LEU A O 1
ATOM 2963 N N . ASP A 1 375 ? 18.422 -32.781 -25.719 1 90.12 375 ASP A N 1
ATOM 2964 C CA . ASP A 1 375 ? 17 -32.75 -25.438 1 90.12 375 ASP A CA 1
ATOM 2965 C C . ASP A 1 375 ? 16.734 -32.5 -23.938 1 90.12 375 ASP A C 1
ATOM 2967 O O . ASP A 1 375 ? 17.172 -33.312 -23.109 1 90.12 375 ASP A O 1
ATOM 2971 N N . VAL A 1 376 ? 16.141 -31.359 -23.656 1 90 376 VAL A N 1
ATOM 2972 C CA . VAL A 1 376 ? 15.859 -31.031 -22.266 1 90 376 VAL A CA 1
ATOM 2973 C C . VAL A 1 376 ? 14.352 -30.953 -22.047 1 90 376 VAL A C 1
ATOM 2975 O O . VAL A 1 376 ? 13.648 -30.266 -22.797 1 90 376 VAL A O 1
ATOM 2978 N N . LYS A 1 377 ? 13.867 -31.641 -21.047 1 85.62 377 LYS A N 1
ATOM 2979 C CA . LYS A 1 377 ? 12.453 -31.656 -20.703 1 85.62 377 LYS A CA 1
ATOM 2980 C C . LYS A 1 377 ? 12.227 -31.312 -19.234 1 85.62 377 LYS A C 1
ATOM 2982 O O . LYS A 1 377 ? 13.062 -31.625 -18.391 1 85.62 377 LYS A O 1
ATOM 2987 N N . ALA A 1 378 ? 11.242 -30.562 -19.016 1 82.5 378 ALA A N 1
ATOM 2988 C CA . ALA A 1 378 ? 10.766 -30.312 -17.656 1 82.5 378 ALA A CA 1
ATOM 2989 C C . ALA A 1 378 ? 9.344 -30.828 -17.469 1 82.5 378 ALA A C 1
ATOM 2991 O O . ALA A 1 378 ? 8.43 -30.453 -18.203 1 82.5 378 ALA A O 1
ATOM 2992 N N . ASP A 1 379 ? 9.227 -31.734 -16.5 1 73.25 379 ASP A N 1
ATOM 2993 C CA . ASP A 1 379 ? 7.945 -32.375 -16.172 1 73.25 379 ASP A CA 1
ATOM 2994 C C . ASP A 1 379 ? 7.316 -33 -17.406 1 73.25 379 ASP A C 1
ATOM 2996 O O . ASP A 1 379 ? 6.125 -32.844 -17.656 1 73.25 379 ASP A O 1
ATOM 3000 N N . GLY A 1 380 ? 8.172 -33.625 -18.203 1 70 380 GLY A N 1
ATOM 3001 C CA . GLY A 1 380 ? 7.727 -34.406 -19.328 1 70 380 GLY A CA 1
ATOM 3002 C C . GLY A 1 380 ? 7.617 -33.625 -20.609 1 70 380 GLY A C 1
ATOM 3003 O O . GLY A 1 380 ? 7.375 -34.188 -21.672 1 70 380 GLY A O 1
ATOM 3004 N N . TYR A 1 381 ? 7.789 -32.312 -20.453 1 75.25 381 TYR A N 1
ATOM 3005 C CA . TYR A 1 381 ? 7.641 -31.5 -21.641 1 75.25 381 TYR A CA 1
ATOM 3006 C C . TYR A 1 381 ? 8.961 -30.812 -22 1 75.25 381 TYR A C 1
ATOM 3008 O O . TYR A 1 381 ? 9.727 -30.422 -21.125 1 75.25 381 TYR A O 1
ATOM 3016 N N . ARG A 1 382 ? 9.156 -30.75 -23.297 1 83.38 382 ARG A N 1
ATOM 3017 C CA . ARG A 1 382 ? 10.359 -30.078 -23.766 1 83.38 382 ARG A CA 1
ATOM 3018 C C . ARG A 1 382 ? 10.312 -28.594 -23.453 1 83.38 382 ARG A C 1
ATOM 3020 O O . ARG A 1 382 ? 9.266 -27.953 -23.578 1 83.38 382 ARG A O 1
ATOM 3027 N N . ILE A 1 383 ? 11.398 -28.094 -22.953 1 86.81 383 ILE A N 1
ATOM 3028 C CA . ILE A 1 383 ? 11.469 -26.672 -22.641 1 86.81 383 ILE A CA 1
ATOM 3029 C C . ILE A 1 383 ? 11.656 -25.859 -23.922 1 86.81 383 ILE A C 1
ATOM 3031 O O . ILE A 1 383 ? 11.898 -26.438 -24.984 1 86.81 383 ILE A O 1
ATOM 3035 N N . LYS A 1 384 ? 11.484 -24.547 -23.719 1 85.19 384 LYS A N 1
ATOM 3036 C CA . LYS A 1 384 ? 11.672 -23.656 -24.859 1 85.19 384 LYS A CA 1
ATOM 3037 C C . LYS A 1 384 ? 13.031 -23.859 -25.5 1 85.19 384 LYS A C 1
ATOM 3039 O O . LYS A 1 384 ? 14.062 -23.781 -24.828 1 85.19 384 LYS A O 1
ATOM 3044 N N . GLY A 1 385 ? 13.023 -24.156 -26.875 1 82.81 385 GLY A N 1
ATOM 3045 C CA . GLY A 1 385 ? 14.266 -24.297 -27.609 1 82.81 385 GLY A CA 1
ATOM 3046 C C . GLY A 1 385 ? 14.734 -25.734 -27.734 1 82.81 385 GLY A C 1
ATOM 3047 O O . GLY A 1 385 ? 15.594 -26.047 -28.562 1 82.81 385 GLY A O 1
ATOM 3048 N N . SER A 1 386 ? 14.281 -26.578 -26.922 1 84.56 386 SER A N 1
ATOM 3049 C CA . SER A 1 386 ? 14.672 -27.984 -26.984 1 84.56 386 SER A CA 1
ATOM 3050 C C . SER A 1 386 ? 14 -28.703 -28.141 1 84.56 386 SER A C 1
ATOM 3052 O O . SER A 1 386 ? 12.82 -28.469 -28.422 1 84.56 386 SER A O 1
ATOM 3054 N N . PRO A 1 387 ? 14.766 -29.344 -28.906 1 83.69 387 PRO A N 1
ATOM 3055 C CA . PRO A 1 387 ? 16.141 -29.797 -28.672 1 83.69 387 PRO A CA 1
ATOM 3056 C C . PRO A 1 387 ? 17.172 -28.766 -29.109 1 83.69 387 PRO A C 1
ATOM 3058 O O . PRO A 1 387 ? 16.906 -27.969 -30.031 1 83.69 387 PRO A O 1
ATOM 3061 N N . PHE A 1 388 ? 18.25 -28.812 -28.391 1 84.38 388 PHE A N 1
ATOM 3062 C CA . PHE A 1 388 ? 19.359 -27.906 -28.688 1 84.38 388 PHE A CA 1
ATOM 3063 C C . PHE A 1 388 ? 20.453 -28.625 -29.453 1 84.38 388 PHE A C 1
ATOM 3065 O O . PHE A 1 388 ? 20.719 -29.797 -29.203 1 84.38 388 PHE A O 1
ATOM 3072 N N . MET B 1 1 ? -15.008 66.938 38.625 1 18.44 1 MET B N 1
ATOM 3073 C CA . MET B 1 1 ? -16.031 66.25 39.406 1 18.44 1 MET B CA 1
ATOM 3074 C C . MET B 1 1 ? -17.406 66.812 39.156 1 18.44 1 MET B C 1
ATOM 3076 O O . MET B 1 1 ? -18.422 66.188 39.469 1 18.44 1 MET B O 1
ATOM 3080 N N . PRO B 1 2 ? -17.969 67.75 38.625 1 17.61 2 PRO B N 1
ATOM 3081 C CA . PRO B 1 2 ? -19.391 67.5 38.688 1 17.61 2 PRO B CA 1
ATOM 3082 C C . PRO B 1 2 ? -19.797 66.25 37.906 1 17.61 2 PRO B C 1
ATOM 3084 O O . PRO B 1 2 ? -19.094 65.875 36.969 1 17.61 2 PRO B O 1
ATOM 3087 N N . ILE B 1 3 ? -20.141 66.062 38.25 1 21.56 3 ILE B N 1
ATOM 3088 C CA . ILE B 1 3 ? -21.125 66.375 39.281 1 21.56 3 ILE B CA 1
ATOM 3089 C C . ILE B 1 3 ? -22.484 66.625 38.625 1 21.56 3 ILE B C 1
ATOM 3091 O O . ILE B 1 3 ? -22.594 67.438 37.688 1 21.56 3 ILE B O 1
ATOM 3095 N N . LEU B 1 4 ? -23.359 65.375 38.625 1 28.89 4 LEU B N 1
ATOM 3096 C CA . LEU B 1 4 ? -24.766 65.438 38.25 1 28.89 4 LEU B CA 1
ATOM 3097 C C . LEU B 1 4 ? -25.25 66.875 38.344 1 28.89 4 LEU B C 1
ATOM 3099 O O . LEU B 1 4 ? -24.766 67.688 39.156 1 28.89 4 LEU B O 1
ATOM 3103 N N . ALA B 1 5 ? -25.766 67.438 37.312 1 28.7 5 ALA B N 1
ATOM 3104 C CA . ALA B 1 5 ? -26.5 68.688 37.219 1 28.7 5 ALA B CA 1
ATOM 3105 C C . ALA B 1 5 ? -27.375 68.938 38.438 1 28.7 5 ALA B C 1
ATOM 3107 O O . ALA B 1 5 ? -28.312 68.125 38.688 1 28.7 5 ALA B O 1
ATOM 3108 N N . ILE B 1 6 ? -26.75 69.188 39.688 1 31.64 6 ILE B N 1
ATOM 3109 C CA . ILE B 1 6 ? -27.75 69.625 40.656 1 31.64 6 ILE B CA 1
ATOM 3110 C C . ILE B 1 6 ? -28.609 70.75 40.062 1 31.64 6 ILE B C 1
ATOM 3112 O O . ILE B 1 6 ? -28.109 71.812 39.75 1 31.64 6 ILE B O 1
ATOM 3116 N N . HIS B 1 7 ? -29.578 70.438 39.25 1 29.97 7 HIS B N 1
ATOM 3117 C CA . HIS B 1 7 ? -30.703 71.375 39.062 1 29.97 7 HIS B CA 1
ATOM 3118 C C . HIS B 1 7 ? -31 72.125 40.344 1 29.97 7 HIS B C 1
ATOM 3120 O O . HIS B 1 7 ? -31.062 71.5 41.406 1 29.97 7 HIS B O 1
ATOM 3126 N N . SER B 1 8 ? -30.594 73.312 40.562 1 32.94 8 SER B N 1
ATOM 3127 C CA . SER B 1 8 ? -30.984 74.188 41.656 1 32.94 8 SER B CA 1
ATOM 3128 C C . SER B 1 8 ? -32.438 73.938 42.094 1 32.94 8 SER B C 1
ATOM 3130 O O . SER B 1 8 ? -32.75 74 43.281 1 32.94 8 SER B O 1
ATOM 3132 N N . ASN B 1 9 ? -33.438 74.188 41.25 1 33.28 9 ASN B N 1
ATOM 3133 C CA . ASN B 1 9 ? -34.812 74.062 41.719 1 33.28 9 ASN B CA 1
ATOM 3134 C C . ASN B 1 9 ? -35.188 72.562 41.875 1 33.28 9 ASN B C 1
ATOM 3136 O O . ASN B 1 9 ? -36.375 72.25 41.906 1 33.28 9 ASN B O 1
ATOM 3140 N N . ALA B 1 10 ? -34.438 71.625 41.312 1 36.03 10 ALA B N 1
ATOM 3141 C CA . ALA B 1 10 ? -35.062 70.312 41.469 1 36.03 10 ALA B CA 1
ATOM 3142 C C . ALA B 1 10 ? -35.25 69.938 42.938 1 36.03 10 ALA B C 1
ATOM 3144 O O . ALA B 1 10 ? -34.312 70 43.719 1 36.03 10 ALA B O 1
ATOM 3145 N N . SER B 1 11 ? -36.438 70 43.594 1 40.97 11 SER B N 1
ATOM 3146 C CA . SER B 1 11 ? -36.938 69.688 44.938 1 40.97 11 SER B CA 1
ATOM 3147 C C . SER B 1 11 ? -36.188 68.5 45.562 1 40.97 11 SER B C 1
ATOM 3149 O O . SER B 1 11 ? -35.75 67.625 44.844 1 40.97 11 SER B O 1
ATOM 3151 N N . ARG B 1 12 ? -35.562 68.688 46.844 1 49.44 12 ARG B N 1
ATOM 3152 C CA . ARG B 1 12 ? -35.031 67.812 47.875 1 49.44 12 ARG B CA 1
ATOM 3153 C C . ARG B 1 12 ? -35.625 66.375 47.688 1 49.44 12 ARG B C 1
ATOM 3155 O O . ARG B 1 12 ? -35.031 65.438 48.156 1 49.44 12 ARG B O 1
ATOM 3162 N N . LYS B 1 13 ? -36.781 66.438 47.219 1 52.81 13 LYS B N 1
ATOM 3163 C CA . LYS B 1 13 ? -37.75 65.312 47.344 1 52.81 13 LYS B CA 1
ATOM 3164 C C . LYS B 1 13 ? -37.406 64.188 46.438 1 52.81 13 LYS B C 1
ATOM 3166 O O . LYS B 1 13 ? -37.812 63.031 46.688 1 52.81 13 LYS B O 1
ATOM 3171 N N . ASP B 1 14 ? -36.531 64.375 45.344 1 57.88 14 ASP B N 1
ATOM 3172 C CA . ASP B 1 14 ? -36.531 63.25 44.406 1 57.88 14 ASP B CA 1
ATOM 3173 C C . ASP B 1 14 ? -35.125 62.625 44.312 1 57.88 14 ASP B C 1
ATOM 3175 O O . ASP B 1 14 ? -34.844 61.875 43.375 1 57.88 14 ASP B O 1
ATOM 3179 N N . LEU B 1 15 ? -34.156 62.906 45.125 1 62.69 15 LEU B N 1
ATOM 3180 C CA . LEU B 1 15 ? -32.875 62.25 44.969 1 62.69 15 LEU B CA 1
ATOM 3181 C C . LEU B 1 15 ? -32.938 60.844 45.594 1 62.69 15 LEU B C 1
ATOM 3183 O O . LEU B 1 15 ? -33.375 60.688 46.719 1 62.69 15 LEU B O 1
ATOM 3187 N N . LYS B 1 16 ? -32.75 59.844 44.781 1 74.44 16 LYS B N 1
ATOM 3188 C CA . LYS B 1 16 ? -32.781 58.469 45.188 1 74.44 16 LYS B CA 1
ATOM 3189 C C . LYS B 1 16 ? -31.406 57.906 45.531 1 74.44 16 LYS B C 1
ATOM 3191 O O . LYS B 1 16 ? -30.406 58.469 45.062 1 74.44 16 LYS B O 1
ATOM 3196 N N . CYS B 1 17 ? -31.203 57.062 46.5 1 73.31 17 CYS B N 1
ATOM 3197 C CA . CYS B 1 17 ? -29.953 56.406 46.844 1 73.31 17 CYS B CA 1
ATOM 3198 C C . CYS B 1 17 ? -29.312 55.75 45.625 1 73.31 17 CYS B C 1
ATOM 3200 O O . CYS B 1 17 ? -29.984 55.031 44.875 1 73.31 17 CYS B O 1
ATOM 3202 N N . GLU B 1 18 ? -28.109 56.125 45.281 1 72.44 18 GLU B N 1
ATOM 3203 C CA . GLU B 1 18 ? -27.375 55.594 44.125 1 72.44 18 GLU B CA 1
ATOM 3204 C C . GLU B 1 18 ? -26.516 54.406 44.5 1 72.44 18 GLU B C 1
ATOM 3206 O O . GLU B 1 18 ? -25.891 53.781 43.625 1 72.44 18 GLU B O 1
ATOM 3211 N N . ASN B 1 19 ? -26.406 54.125 45.719 1 72 19 ASN B N 1
ATOM 3212 C CA . ASN B 1 19 ? -25.562 53.031 46.188 1 72 19 ASN B CA 1
ATOM 3213 C C . ASN B 1 19 ? -26.359 51.719 46.281 1 72 19 ASN B C 1
ATOM 3215 O O . ASN B 1 19 ? -25.797 50.625 46.188 1 72 19 ASN B O 1
ATOM 3219 N N . CYS B 1 20 ? -27.719 51.812 46.625 1 72.56 20 CYS B N 1
ATOM 3220 C CA . CYS B 1 20 ? -28.5 50.594 46.781 1 72.56 20 CYS B CA 1
ATOM 3221 C C . CYS B 1 20 ? -29.656 50.562 45.781 1 72.56 20 CYS B C 1
ATOM 3223 O O . CYS B 1 20 ? -30.016 51.594 45.219 1 72.56 20 CYS B O 1
ATOM 3225 N N . ASN B 1 21 ? -30.203 49.25 45.312 1 73.12 21 ASN B N 1
ATOM 3226 C CA . ASN B 1 21 ? -31.234 49.062 44.312 1 73.12 21 ASN B CA 1
ATOM 3227 C C . ASN B 1 21 ? -32.625 49.438 44.844 1 73.12 21 ASN B C 1
ATOM 3229 O O . ASN B 1 21 ? -33.625 49.375 44.125 1 73.12 21 ASN B O 1
ATOM 3233 N N . ASN B 1 22 ? -32.75 49.844 46.062 1 68.88 22 ASN B N 1
ATOM 3234 C CA . ASN B 1 22 ? -34.094 50.062 46.656 1 68.88 22 ASN B CA 1
ATOM 3235 C C . ASN B 1 22 ? -34.625 51.469 46.344 1 68.88 22 ASN B C 1
ATOM 3237 O O . ASN B 1 22 ? -35.75 51.781 46.688 1 68.88 22 ASN B O 1
ATOM 3241 N N . LYS B 1 23 ? -34 52.219 45.469 1 68.69 23 LYS B N 1
ATOM 3242 C CA . LYS B 1 23 ? -34.375 53.531 44.969 1 68.69 23 LYS B CA 1
ATOM 3243 C C . LYS B 1 23 ? -35.031 54.375 46.094 1 68.69 23 LYS B C 1
ATOM 3245 O O . LYS B 1 23 ? -36 55.094 45.844 1 68.69 23 LYS B O 1
ATOM 3250 N N . LYS B 1 24 ? -34.625 54.25 47.281 1 74.31 24 LYS B N 1
ATOM 3251 C CA . LYS B 1 24 ? -35.125 55.062 48.375 1 74.31 24 LYS B CA 1
ATOM 3252 C C . LYS B 1 24 ? -34.594 56.5 48.312 1 74.31 24 LYS B C 1
ATOM 3254 O O . LYS B 1 24 ? -33.594 56.75 47.625 1 74.31 24 LYS B O 1
ATOM 3259 N N . GLN B 1 25 ? -35.281 57.5 48.906 1 74.81 25 GLN B N 1
ATOM 3260 C CA . GLN B 1 25 ? -34.906 58.875 48.938 1 74.81 25 GLN B CA 1
ATOM 3261 C C . GLN B 1 25 ? -33.531 59.062 49.594 1 74.81 25 GLN B C 1
ATOM 3263 O O . GLN B 1 25 ? -33.281 58.531 50.656 1 74.81 25 GLN B O 1
ATOM 3268 N N . ALA B 1 26 ? -32.562 59.719 48.844 1 72.56 26 ALA B N 1
ATOM 3269 C CA . ALA B 1 26 ? -31.25 60 49.375 1 72.56 26 ALA B CA 1
ATOM 3270 C C . ALA B 1 26 ? -31.297 61.062 50.469 1 72.56 26 ALA B C 1
ATOM 3272 O O . ALA B 1 26 ? -32.031 62.031 50.344 1 72.56 26 ALA B O 1
ATOM 3273 N N . ILE B 1 27 ? -30.688 60.844 51.656 1 75.56 27 ILE B N 1
ATOM 3274 C CA . ILE B 1 27 ? -30.703 61.812 52.75 1 75.56 27 ILE B CA 1
ATOM 3275 C C . ILE B 1 27 ? -29.297 62.344 52.969 1 75.56 27 ILE B C 1
ATOM 3277 O O . ILE B 1 27 ? -29.109 63.312 53.75 1 75.56 27 ILE B O 1
ATOM 3281 N N . ALA B 1 28 ? -28.234 61.656 52.531 1 73.19 28 ALA B N 1
ATOM 3282 C CA . ALA B 1 28 ? -26.844 62.062 52.688 1 73.19 28 ALA B CA 1
ATOM 3283 C C . ALA B 1 28 ? -26.016 61.719 51.469 1 73.19 28 ALA B C 1
ATOM 3285 O O . ALA B 1 28 ? -26.5 61.062 50.531 1 73.19 28 ALA B O 1
ATOM 3286 N N . ARG B 1 29 ? -24.922 62.312 51.312 1 71.25 29 ARG B N 1
ATOM 3287 C CA . ARG B 1 29 ? -23.953 62.031 50.25 1 71.25 29 ARG B CA 1
ATOM 3288 C C . ARG B 1 29 ? -22.609 61.625 50.844 1 71.25 29 ARG B C 1
ATOM 3290 O O . ARG B 1 29 ? -22.141 62.219 51.812 1 71.25 29 ARG B O 1
ATOM 3297 N N . CYS B 1 30 ? -22.078 60.469 50.438 1 70.88 30 CYS B N 1
ATOM 3298 C CA . CYS B 1 30 ? -20.75 60.062 50.875 1 70.88 30 CYS B CA 1
ATOM 3299 C C . CYS B 1 30 ? -19.672 60.844 50.125 1 70.88 30 CYS B C 1
ATOM 3301 O O . CYS B 1 30 ? -19.641 60.844 48.906 1 70.88 30 CYS B O 1
ATOM 3303 N N . ALA B 1 31 ? -18.828 61.531 50.875 1 65.94 31 ALA B N 1
ATOM 3304 C CA . ALA B 1 31 ? -17.797 62.375 50.281 1 65.94 31 ALA B CA 1
ATOM 3305 C C . ALA B 1 31 ? -16.734 61.562 49.562 1 65.94 31 ALA B C 1
ATOM 3307 O O . ALA B 1 31 ? -16.141 62 48.562 1 65.94 31 ALA B O 1
ATOM 3308 N N . HIS B 1 32 ? -16.609 60.25 49.844 1 63.78 32 HIS B N 1
ATOM 3309 C CA . HIS B 1 32 ? -15.602 59.375 49.25 1 63.78 32 HIS B CA 1
ATOM 3310 C C . HIS B 1 32 ? -16.141 58.656 48.031 1 63.78 32 HIS B C 1
ATOM 3312 O O . HIS B 1 32 ? -15.477 58.531 47 1 63.78 32 HIS B O 1
ATOM 3318 N N . CYS B 1 33 ? -17.344 58.219 48.156 1 64.75 33 CYS B N 1
ATOM 3319 C CA . CYS B 1 33 ? -17.922 57.438 47.062 1 64.75 33 CYS B CA 1
ATOM 3320 C C . CYS B 1 33 ? -18.656 58.344 46.062 1 64.75 33 CYS B C 1
ATOM 3322 O O . CYS B 1 33 ? -18.984 57.906 44.969 1 64.75 33 CYS B O 1
ATOM 3324 N N . SER B 1 34 ? -18.859 59.594 46.375 1 63.72 34 SER B N 1
ATOM 3325 C CA . SER B 1 34 ? -19.578 60.625 45.656 1 63.72 34 SER B CA 1
ATOM 3326 C C . SER B 1 34 ? -20.938 60.094 45.188 1 63.72 34 SER B C 1
ATOM 3328 O O . SER B 1 34 ? -21.359 60.406 44.062 1 63.72 34 SER B O 1
ATOM 3330 N N . VAL B 1 35 ? -21.5 59.312 45.969 1 72.44 35 VAL B N 1
ATOM 3331 C CA . VAL B 1 35 ? -22.828 58.812 45.625 1 72.44 35 VAL B CA 1
ATOM 3332 C C . VAL B 1 35 ? -23.828 59.25 46.719 1 72.44 35 VAL B C 1
ATOM 3334 O O . VAL B 1 35 ? -23.438 59.5 47.844 1 72.44 35 VAL B O 1
ATOM 3337 N N . PHE B 1 36 ? -25.109 59.406 46.219 1 72.19 36 PHE B N 1
ATOM 3338 C CA . PHE B 1 36 ? -26.203 59.688 47.156 1 72.19 36 PHE B CA 1
ATOM 3339 C C . PHE B 1 36 ? -26.625 58.438 47.906 1 72.19 36 PHE B C 1
ATOM 3341 O O . PHE B 1 36 ? -26.656 57.344 47.344 1 72.19 36 PHE B O 1
ATOM 3348 N N . LEU B 1 37 ? -26.641 58.562 49.219 1 75.69 37 LEU B N 1
ATOM 3349 C CA . LEU B 1 37 ? -26.922 57.406 50.062 1 75.69 37 LEU B CA 1
ATOM 3350 C C . LEU B 1 37 ? -28.266 57.594 50.75 1 75.69 37 LEU B C 1
ATOM 3352 O O . LEU B 1 37 ? -28.641 58.688 51.156 1 75.69 37 LEU B O 1
ATOM 3356 N N . CYS B 1 38 ? -29.031 56.562 50.688 1 75.69 38 CYS B N 1
ATOM 3357 C CA . CYS B 1 38 ? -30.234 56.5 51.5 1 75.69 38 CYS B CA 1
ATOM 3358 C C . CYS B 1 38 ? -29.906 56.188 52.969 1 75.69 38 CYS B C 1
ATOM 3360 O O . CYS B 1 38 ? -28.734 55.969 53.312 1 75.69 38 CYS B O 1
ATOM 3362 N N . SER B 1 39 ? -30.938 56.312 53.938 1 79.69 39 SER B N 1
ATOM 3363 C CA . SER B 1 39 ? -30.75 56.094 55.375 1 79.69 39 SER B CA 1
ATOM 3364 C C . SER B 1 39 ? -30.078 54.75 55.625 1 79.69 39 SER B C 1
ATOM 3366 O O . SER B 1 39 ? -29.203 54.656 56.5 1 79.69 39 SER B O 1
ATOM 3368 N N . PHE B 1 40 ? -30.422 53.719 54.781 1 79.69 40 PHE B N 1
ATOM 3369 C CA . PHE B 1 40 ? -29.859 52.406 54.969 1 79.69 40 PHE B CA 1
ATOM 3370 C C . PHE B 1 40 ? -28.391 52.375 54.562 1 79.69 40 PHE B C 1
ATOM 3372 O O . PHE B 1 40 ? -27.547 51.812 55.281 1 79.69 40 PHE B O 1
ATOM 3379 N N . CYS B 1 41 ? -28.031 52.969 53.375 1 77.31 41 CYS B N 1
ATOM 3380 C CA . CYS B 1 41 ? -26.672 52.969 52.875 1 77.31 41 CYS B CA 1
ATOM 3381 C C . CYS B 1 41 ? -25.75 53.812 53.75 1 77.31 41 CYS B C 1
ATOM 3383 O O . CYS B 1 41 ? -24.562 53.531 53.906 1 77.31 41 CYS B O 1
ATOM 3385 N N . VAL B 1 42 ? -26.328 54.938 54.312 1 76 42 VAL B N 1
ATOM 3386 C CA . VAL B 1 42 ? -25.562 55.75 55.25 1 76 42 VAL B CA 1
ATOM 3387 C C . VAL B 1 42 ? -25.141 54.875 56.438 1 76 42 VAL B C 1
ATOM 3389 O O . VAL B 1 42 ? -23.984 54.906 56.875 1 76 42 VAL B O 1
ATOM 3392 N N . LYS B 1 43 ? -26.062 54.094 57 1 80 43 LYS B N 1
ATOM 3393 C CA . LYS B 1 43 ? -25.781 53.219 58.125 1 80 43 LYS B CA 1
ATOM 3394 C C . LYS B 1 43 ? -24.781 52.125 57.719 1 80 43 LYS B C 1
ATOM 3396 O O . LYS B 1 43 ? -23.875 51.812 58.5 1 80 43 LYS B O 1
ATOM 3401 N N . ALA B 1 44 ? -24.875 51.625 56.469 1 75.56 44 ALA B N 1
ATOM 3402 C CA . ALA B 1 44 ? -23.938 50.625 55.969 1 75.56 44 ALA B CA 1
ATOM 3403 C C . ALA B 1 44 ? -22.531 51.188 55.906 1 75.56 44 ALA B C 1
ATOM 3405 O O . ALA B 1 44 ? -21.562 50.531 56.25 1 75.56 44 ALA B O 1
ATOM 3406 N N . HIS B 1 45 ? -22.391 52.344 55.344 1 72.88 45 HIS B N 1
ATOM 3407 C CA . HIS B 1 45 ? -21.094 53 55.219 1 72.88 45 HIS B CA 1
ATOM 3408 C C . HIS B 1 45 ? -20.469 53.219 56.594 1 72.88 45 HIS B C 1
ATOM 3410 O O . HIS B 1 45 ? -19.25 53.094 56.75 1 72.88 45 HIS B O 1
ATOM 3416 N N . ARG B 1 46 ? -21.297 53.562 57.562 1 73.44 46 ARG B N 1
ATOM 3417 C CA . ARG B 1 46 ? -20.797 53.812 58.906 1 73.44 46 ARG B CA 1
ATOM 3418 C C . ARG B 1 46 ? -20.438 52.5 59.625 1 73.44 46 ARG B C 1
ATOM 3420 O O . ARG B 1 46 ? -19.547 52.469 60.469 1 73.44 46 ARG B O 1
ATOM 3427 N N . ARG B 1 47 ? -21.047 51.406 59.281 1 71.25 47 ARG B N 1
ATOM 3428 C CA . ARG B 1 47 ? -20.891 50.156 60 1 71.25 47 ARG B CA 1
ATOM 3429 C C . ARG B 1 47 ? -19.812 49.281 59.375 1 71.25 47 ARG B C 1
ATOM 3431 O O . ARG B 1 47 ? -19.109 48.562 60.062 1 71.25 47 ARG B O 1
ATOM 3438 N N . MET B 1 48 ? -19.766 49.344 57.969 1 64.31 48 MET B N 1
ATOM 3439 C CA . MET B 1 48 ? -18.797 48.5 57.312 1 64.31 48 MET B CA 1
ATOM 3440 C C . MET B 1 48 ? -17.391 49.031 57.5 1 64.31 48 MET B C 1
ATOM 3442 O O . MET B 1 48 ? -17.141 50.219 57.281 1 64.31 48 MET B O 1
ATOM 3446 N N . ASN B 1 49 ? -16.406 48.156 57.969 1 60.47 49 ASN B N 1
ATOM 3447 C CA . ASN B 1 49 ? -15.023 48.531 58.25 1 60.47 49 ASN B CA 1
ATOM 3448 C C . ASN B 1 49 ? -14.344 49.156 57.031 1 60.47 49 ASN B C 1
ATOM 3450 O O . ASN B 1 49 ? -13.555 50.094 57.156 1 60.47 49 ASN B O 1
ATOM 3454 N N . ILE B 1 50 ? -14.656 48.781 55.844 1 56.84 50 ILE B N 1
ATOM 3455 C CA . ILE B 1 50 ? -14.008 49.25 54.625 1 56.84 50 ILE B CA 1
ATOM 3456 C C . ILE B 1 50 ? -14.5 50.656 54.25 1 56.84 50 ILE B C 1
ATOM 3458 O O . ILE B 1 50 ? -13.797 51.406 53.562 1 56.84 50 ILE B O 1
ATOM 3462 N N . LEU B 1 51 ? -15.695 51.094 54.719 1 62.47 51 LEU B N 1
ATOM 3463 C CA . LEU B 1 51 ? -16.281 52.375 54.344 1 62.47 51 LEU B CA 1
ATOM 3464 C C . LEU B 1 51 ? -16.281 53.312 55.562 1 62.47 51 LEU B C 1
ATOM 3466 O O . LEU B 1 51 ? -16.766 54.438 55.469 1 62.47 51 LEU B O 1
ATOM 3470 N N . LYS B 1 52 ? -15.727 52.844 56.75 1 68.12 52 LYS B N 1
ATOM 3471 C CA . LYS B 1 52 ? -15.781 53.562 58 1 68.12 52 LYS B CA 1
ATOM 3472 C C . LYS B 1 52 ? -15.172 54.938 57.875 1 68.12 52 LYS B C 1
ATOM 3474 O O . LYS B 1 52 ? -15.594 55.906 58.531 1 68.12 52 LYS B O 1
ATOM 3479 N N . ASP B 1 53 ? -14.195 55.125 56.969 1 63.53 53 ASP B N 1
ATOM 3480 C CA . ASP B 1 53 ? -13.484 56.406 56.875 1 63.53 53 ASP B CA 1
ATOM 3481 C C . ASP B 1 53 ? -14.141 57.344 55.844 1 63.53 53 ASP B C 1
ATOM 3483 O O . ASP B 1 53 ? -13.656 58.438 55.594 1 63.53 53 ASP B O 1
ATOM 3487 N N . HIS B 1 54 ? -15.227 56.938 55.312 1 68.75 54 HIS B N 1
ATOM 3488 C CA . HIS B 1 54 ? -15.898 57.812 54.344 1 68.75 54 HIS B CA 1
ATOM 3489 C C . HIS B 1 54 ? -16.672 58.906 55.094 1 68.75 54 HIS B C 1
ATOM 3491 O O . HIS B 1 54 ? -17.328 58.656 56.094 1 68.75 54 HIS B O 1
ATOM 3497 N N . GLU B 1 55 ? -16.469 60.156 54.688 1 69.81 55 GLU B N 1
ATOM 3498 C CA . GLU B 1 55 ? -17.219 61.312 55.219 1 69.81 55 GLU B CA 1
ATOM 3499 C C . GLU B 1 55 ? -18.562 61.438 54.531 1 69.81 55 GLU B C 1
ATOM 3501 O O . GLU B 1 55 ? -18.641 61.625 53.312 1 69.81 55 GLU B O 1
ATOM 3506 N N . ILE B 1 56 ? -19.656 61.219 55.281 1 71 56 ILE B N 1
ATOM 3507 C CA . ILE B 1 56 ? -21.031 61.312 54.781 1 71 56 ILE B CA 1
ATOM 3508 C C . ILE B 1 56 ? -21.578 62.688 55.125 1 71 56 ILE B C 1
ATOM 3510 O O . ILE B 1 56 ? -21.578 63.094 56.281 1 71 56 ILE B O 1
ATOM 3514 N N . LEU B 1 57 ? -21.891 63.562 54.031 1 64.88 57 LEU B N 1
ATOM 3515 C CA . LEU B 1 57 ? -22.422 64.875 54.188 1 64.88 57 LEU B CA 1
ATOM 3516 C C . LEU B 1 57 ? -23.938 64.875 54.062 1 64.88 57 LEU B C 1
ATOM 3518 O O . LEU B 1 57 ? -24.484 64.375 53.094 1 64.88 57 LEU B O 1
ATOM 3522 N N . ALA B 1 58 ? -24.703 65.5 54.938 1 64.44 58 ALA B N 1
ATOM 3523 C CA . ALA B 1 58 ? -26.172 65.625 54.906 1 64.44 58 ALA B CA 1
ATOM 3524 C C . ALA B 1 58 ? -26.609 66.688 53.938 1 64.44 58 ALA B C 1
ATOM 3526 O O . ALA B 1 58 ? -25.891 67.688 53.719 1 64.44 58 ALA B O 1
ATOM 3527 N N . PHE B 1 59 ? -27.672 66.562 53.031 1 56.44 59 PHE B N 1
ATOM 3528 C CA . PHE B 1 59 ? -28.203 67.5 52.031 1 56.44 59 PHE B CA 1
ATOM 3529 C C . PHE B 1 59 ? -28.281 68.938 52.594 1 56.44 59 PHE B C 1
ATOM 3531 O O . PHE B 1 59 ? -28.031 69.875 51.875 1 56.44 59 PHE B O 1
ATOM 3538 N N . ASP B 1 60 ? -28.875 69.188 53.688 1 53.12 60 ASP B N 1
ATOM 3539 C CA . ASP B 1 60 ? -29 70.562 54.188 1 53.12 60 ASP B CA 1
ATOM 3540 C C . ASP B 1 60 ? -27.656 71.312 54.188 1 53.12 60 ASP B C 1
ATOM 3542 O O . ASP B 1 60 ? -27.609 72.5 53.906 1 53.12 60 ASP B O 1
ATOM 3546 N N . ALA B 1 61 ? -26.5 70.75 54.344 1 47.5 61 ALA B N 1
ATOM 3547 C CA . ALA B 1 61 ? -25.172 71.375 54.312 1 47.5 61 ALA B CA 1
ATOM 3548 C C . ALA B 1 61 ? -24.672 71.5 52.875 1 47.5 61 ALA B C 1
ATOM 3550 O O . ALA B 1 61 ? -23.938 72.438 52.531 1 47.5 61 ALA B O 1
ATOM 3551 N N . VAL B 1 62 ? -24.875 70.688 51.812 1 43.62 62 VAL B N 1
ATOM 3552 C CA . VAL B 1 62 ? -24.484 70.688 50.406 1 43.62 62 VAL B CA 1
ATOM 3553 C C . VAL B 1 62 ? -25.25 71.75 49.625 1 43.62 62 VAL B C 1
ATOM 3555 O O . VAL B 1 62 ? -24.75 72.25 48.625 1 43.62 62 VAL B O 1
ATOM 3558 N N . GLN B 1 63 ? -26.531 72 49.594 1 42.59 63 GLN B N 1
ATOM 3559 C CA . GLN B 1 63 ? -27.312 73 48.844 1 42.59 63 GLN B CA 1
ATOM 3560 C C . GLN B 1 63 ? -26.641 74.375 48.844 1 42.59 63 GLN B C 1
ATOM 3562 O O . GLN B 1 63 ? -26.828 75.125 47.906 1 42.59 63 GLN B O 1
ATOM 3567 N N . ARG B 1 64 ? -26.109 74.938 49.812 1 42.59 64 ARG B N 1
ATOM 3568 C CA . ARG B 1 64 ? -25.5 76.25 49.75 1 42.59 64 ARG B CA 1
ATOM 3569 C C . ARG B 1 64 ? -24.266 76.25 48.844 1 42.59 64 ARG B C 1
ATOM 3571 O O . ARG B 1 64 ? -23.75 77.312 48.469 1 42.59 64 ARG B O 1
ATOM 3578 N N . ALA B 1 65 ? -23.453 75.188 48.5 1 36.12 65 ALA B N 1
ATOM 3579 C CA . ALA B 1 65 ? -22.25 75.188 47.719 1 36.12 65 ALA B CA 1
ATOM 3580 C C . ALA B 1 65 ? -22.562 74.938 46.219 1 36.12 65 ALA B C 1
ATOM 3582 O O . ALA B 1 65 ? -23.312 74.062 45.875 1 36.12 65 ALA B O 1
ATOM 3583 N N . GLU B 1 66 ? -22.734 76 45.281 1 35.53 66 GLU B N 1
ATOM 3584 C CA . GLU B 1 66 ? -22.922 75.938 43.812 1 35.53 66 GLU B CA 1
ATOM 3585 C C . GLU B 1 66 ? -22.219 74.75 43.188 1 35.53 66 GLU B C 1
ATOM 3587 O O . GLU B 1 66 ? -21.078 74.438 43.562 1 35.53 66 GLU B O 1
ATOM 3592 N N . PRO B 1 67 ? -22.906 73.812 42.562 1 36.28 67 PRO B N 1
ATOM 3593 C CA . PRO B 1 67 ? -22.406 72.562 42 1 36.28 67 PRO B CA 1
ATOM 3594 C C . PRO B 1 67 ? -21.125 72.75 41.219 1 36.28 67 PRO B C 1
ATOM 3596 O O . PRO B 1 67 ? -20.266 71.875 41.219 1 36.28 67 PRO B O 1
ATOM 3599 N N . ARG B 1 68 ? -21.141 73.562 40.125 1 40.44 68 ARG B N 1
ATOM 3600 C CA . ARG B 1 68 ? -20.016 73.812 39.219 1 40.44 68 ARG B CA 1
ATOM 3601 C C . ARG B 1 68 ? -18.781 74.25 40 1 40.44 68 ARG B C 1
ATOM 3603 O O . ARG B 1 68 ? -17.656 73.938 39.625 1 40.44 68 ARG B O 1
ATOM 3610 N N . GLU B 1 69 ? -18.875 75.312 40.719 1 37.88 69 GLU B N 1
ATOM 3611 C CA . GLU B 1 69 ? -17.875 75.938 41.594 1 37.88 69 GLU B CA 1
ATOM 3612 C C . GLU B 1 69 ? -17.516 75.062 42.781 1 37.88 69 GLU B C 1
ATOM 3614 O O . GLU B 1 69 ? -16.797 75.5 43.688 1 37.88 69 GLU B O 1
ATOM 3619 N N . MET B 1 70 ? -18.406 74.25 43.25 1 38.56 70 MET B N 1
ATOM 3620 C CA . MET B 1 70 ? -17.922 73.25 44.188 1 38.56 70 MET B CA 1
ATOM 3621 C C . MET B 1 70 ? -16.625 72.625 43.719 1 38.56 70 MET B C 1
ATOM 3623 O O . MET B 1 70 ? -16.594 71.438 43.344 1 38.56 70 MET B O 1
ATOM 3627 N N . ALA B 1 71 ? -16.156 73.062 42.656 1 43.59 71 ALA B N 1
ATOM 3628 C CA . ALA B 1 71 ? -14.742 73 42.312 1 43.59 71 ALA B CA 1
ATOM 3629 C C . ALA B 1 71 ? -13.875 72.875 43.562 1 43.59 71 ALA B C 1
ATOM 3631 O O . ALA B 1 71 ? -13.727 73.875 44.281 1 43.59 71 ALA B O 1
ATOM 3632 N N . LYS B 1 72 ? -14.117 71.812 44.25 1 52.44 72 LYS B N 1
ATOM 3633 C CA . LYS B 1 72 ? -13.398 71.562 45.469 1 52.44 72 LYS B CA 1
ATOM 3634 C C . LYS B 1 72 ? -11.969 72.062 45.406 1 52.44 72 LYS B C 1
ATOM 3636 O O . LYS B 1 72 ? -11.195 71.688 44.531 1 52.44 72 LYS B O 1
ATOM 3641 N N . LYS B 1 73 ? -12 73.25 45.75 1 64.62 73 LYS B N 1
ATOM 3642 C CA . LYS B 1 73 ? -10.664 73.812 46.031 1 64.62 73 LYS B CA 1
ATOM 3643 C C . LYS B 1 73 ? -9.789 72.75 46.688 1 64.62 73 LYS B C 1
ATOM 3645 O O . LYS B 1 73 ? -10.258 72 47.562 1 64.62 73 LYS B O 1
ATOM 3650 N N . MET B 1 74 ? -8.883 72.25 45.938 1 74.06 74 MET B N 1
ATOM 3651 C CA . MET B 1 74 ? -7.914 71.375 46.562 1 74.06 74 MET B CA 1
ATOM 3652 C C . MET B 1 74 ? -6.926 72.125 47.438 1 74.06 74 MET B C 1
ATOM 3654 O O . MET B 1 74 ? -6.48 73.25 47.062 1 74.06 74 MET B O 1
ATOM 3658 N N . TYR B 1 75 ? -6.902 71.625 48.656 1 80.94 75 TYR B N 1
ATOM 3659 C CA . TYR B 1 75 ? -5.98 72.312 49.594 1 80.94 75 TYR B CA 1
ATOM 3660 C C . TYR B 1 75 ? -4.68 71.562 49.719 1 80.94 75 TYR B C 1
ATOM 3662 O O . TYR B 1 75 ? -4.664 70.312 49.562 1 80.94 75 TYR B O 1
ATOM 3670 N N . CYS B 1 76 ? -3.689 72.312 49.844 1 82.5 76 CYS B N 1
ATOM 3671 C CA . CYS B 1 76 ? -2.352 71.75 49.938 1 82.5 76 CYS B CA 1
ATOM 3672 C C . CYS B 1 76 ? -2.223 70.875 51.188 1 82.5 76 CYS B C 1
ATOM 3674 O O . CYS B 1 76 ? -2.678 71.312 52.25 1 82.5 76 CYS B O 1
ATOM 3676 N N . LYS B 1 77 ? -1.704 69.688 51.094 1 78.56 77 LYS B N 1
ATOM 3677 C CA . LYS B 1 77 ? -1.492 68.812 52.25 1 78.56 77 LYS B CA 1
ATOM 3678 C C . LYS B 1 77 ? -0.389 69.312 53.156 1 78.56 77 LYS B C 1
ATOM 3680 O O . LYS B 1 77 ? -0.405 69.062 54.375 1 78.56 77 LYS B O 1
ATOM 3685 N N . GLN B 1 78 ? 0.546 70.062 52.656 1 80.19 78 GLN B N 1
ATOM 3686 C CA . GLN B 1 78 ? 1.706 70.562 53.406 1 80.19 78 GLN B CA 1
ATOM 3687 C C . GLN B 1 78 ? 1.425 71.938 54.062 1 80.19 78 GLN B C 1
ATOM 3689 O O . GLN B 1 78 ? 1.981 72.25 55.094 1 80.19 78 GLN B O 1
ATOM 3694 N N . HIS B 1 79 ? 0.65 72.75 53.281 1 83.94 79 HIS B N 1
ATOM 3695 C CA . HIS B 1 79 ? 0.364 74.062 53.781 1 83.94 79 HIS B CA 1
ATOM 3696 C C . HIS B 1 79 ? -1.12 74.25 54.094 1 83.94 79 HIS B C 1
ATOM 3698 O O . HIS B 1 79 ? -1.932 74.375 53.156 1 83.94 79 HIS B O 1
ATOM 3704 N N . LYS B 1 80 ? -1.344 74.188 55.375 1 79.38 80 LYS B N 1
ATOM 3705 C CA . LYS B 1 80 ? -2.721 74.25 55.844 1 79.38 80 LYS B CA 1
ATOM 3706 C C . LYS B 1 80 ? -3.482 75.438 55.312 1 79.38 80 LYS B C 1
ATOM 3708 O O . LYS B 1 80 ? -2.971 76.562 55.344 1 79.38 80 LYS B O 1
ATOM 3713 N N . ASP B 1 81 ? -4.703 75.188 54.656 1 80.19 81 ASP B N 1
ATOM 3714 C CA . ASP B 1 81 ? -5.684 76.188 54.219 1 80.19 81 ASP B CA 1
ATOM 3715 C C . ASP B 1 81 ? -5.227 76.875 52.969 1 80.19 81 ASP B C 1
ATOM 3717 O O . ASP B 1 81 ? -5.734 77.938 52.625 1 80.19 81 ASP B O 1
ATOM 3721 N N . GLU B 1 82 ? -4.168 76.312 52.406 1 84.5 82 GLU B N 1
ATOM 3722 C CA . GLU B 1 82 ? -3.762 76.938 51.125 1 84.5 82 GLU B CA 1
ATOM 3723 C C . GLU B 1 82 ? -4.336 76.188 49.938 1 84.5 82 GLU B C 1
ATOM 3725 O O . GLU B 1 82 ? -4.246 74.938 49.875 1 84.5 82 GLU B O 1
ATOM 3730 N N . GLU B 1 83 ? -5.012 77 49.094 1 83.38 83 GLU B N 1
ATOM 3731 C CA . GLU B 1 83 ? -5.582 76.375 47.906 1 83.38 83 GLU B CA 1
ATOM 3732 C C . GLU B 1 83 ? -4.492 76.062 46.875 1 83.38 83 GLU B C 1
ATOM 3734 O O . GLU B 1 83 ? -3.539 76.812 46.719 1 83.38 83 GLU B O 1
ATOM 3739 N N . MET B 1 84 ? -4.656 74.812 46.25 1 84.5 84 MET B N 1
ATOM 3740 C CA . MET B 1 84 ? -3.727 74.438 45.188 1 84.5 84 MET B CA 1
ATOM 3741 C C . MET B 1 84 ? -4.129 75.062 43.844 1 84.5 84 MET B C 1
ATOM 3743 O O . MET B 1 84 ? -4.922 74.5 43.094 1 84.5 84 MET B O 1
ATOM 3747 N N . SER B 1 85 ? -3.613 76.25 43.531 1 86.38 85 SER B N 1
ATOM 3748 C CA . SER B 1 85 ? -4.055 77 42.375 1 86.38 85 SER B CA 1
ATOM 3749 C C . SER B 1 85 ? -2.949 77.125 41.312 1 86.38 85 SER B C 1
ATOM 3751 O O . SER B 1 85 ? -3.141 77.688 40.25 1 86.38 85 SER B O 1
ATOM 3753 N N . PHE B 1 86 ? -1.816 76.438 41.625 1 89.81 86 PHE B N 1
ATOM 3754 C CA . PHE B 1 86 ? -0.695 76.5 40.719 1 89.81 86 PHE B CA 1
ATOM 3755 C C . PHE B 1 86 ? -0.276 75.125 40.25 1 89.81 86 PHE B C 1
ATOM 3757 O O . PHE B 1 86 ? -0.544 74.125 40.938 1 89.81 86 PHE B O 1
ATOM 3764 N N . TYR B 1 87 ? 0.212 75.062 39.062 1 89.5 87 TYR B N 1
ATOM 3765 C CA . TYR B 1 87 ? 0.732 73.875 38.469 1 89.5 87 TYR B CA 1
ATOM 3766 C C . TYR B 1 87 ? 2.193 74 38.062 1 89.5 87 TYR B C 1
ATOM 3768 O O . TYR B 1 87 ? 2.549 74.938 37.375 1 89.5 87 TYR B O 1
ATOM 3776 N N . CYS B 1 88 ? 3.047 73.188 38.656 1 88.44 88 CYS B N 1
ATOM 3777 C CA . CYS B 1 88 ? 4.457 73.188 38.281 1 88.44 88 CYS B CA 1
ATOM 3778 C C . CYS B 1 88 ? 4.691 72.438 36.969 1 88.44 88 CYS B C 1
ATOM 3780 O O . CYS B 1 88 ? 4.445 71.25 36.906 1 88.44 88 CYS B O 1
ATOM 3782 N N . GLU B 1 89 ? 5.195 73 35.969 1 84.81 89 GLU B N 1
ATOM 3783 C CA . GLU B 1 89 ? 5.375 72.375 34.625 1 84.81 89 GLU B CA 1
ATOM 3784 C C . GLU B 1 89 ? 6.582 71.438 34.625 1 84.81 89 GLU B C 1
ATOM 3786 O O . GLU B 1 89 ? 6.609 70.438 33.875 1 84.81 89 GLU B O 1
ATOM 3791 N N . ASP B 1 90 ? 7.516 71.75 35.5 1 85.12 90 ASP B N 1
ATOM 3792 C CA . ASP B 1 90 ? 8.727 70.938 35.531 1 85.12 90 ASP B CA 1
ATOM 3793 C C . ASP B 1 90 ? 8.469 69.625 36.188 1 85.12 90 ASP B C 1
ATOM 3795 O O . ASP B 1 90 ? 8.938 68.562 35.719 1 85.12 90 ASP B O 1
ATOM 3799 N N . CYS B 1 91 ? 7.637 69.625 37.281 1 81.81 91 CYS B N 1
ATOM 3800 C CA . CYS B 1 91 ? 7.41 68.438 38.031 1 81.81 91 CYS B CA 1
ATOM 3801 C C . CYS B 1 91 ? 6.051 67.812 37.719 1 81.81 91 CYS B C 1
ATOM 3803 O O . CYS B 1 91 ? 5.762 66.688 38.094 1 81.81 91 CYS B O 1
ATOM 3805 N N . CYS B 1 92 ? 5.23 68.562 37.062 1 80.31 92 CYS B N 1
ATOM 3806 C CA . CYS B 1 92 ? 3.893 68.188 36.656 1 80.31 92 CYS B CA 1
ATOM 3807 C C . CYS B 1 92 ? 3.033 67.875 37.875 1 80.31 92 CYS B C 1
ATOM 3809 O O . CYS B 1 92 ? 2.377 66.812 37.938 1 80.31 92 CYS B O 1
ATOM 3811 N N . VAL B 1 93 ? 3.092 68.75 38.875 1 82.62 93 VAL B N 1
ATOM 3812 C CA . VAL B 1 93 ? 2.322 68.562 40.125 1 82.62 93 VAL B CA 1
ATOM 3813 C C . VAL B 1 93 ? 1.604 69.875 40.469 1 82.62 93 VAL B C 1
ATOM 3815 O O . VAL B 1 93 ? 2.023 70.938 40.094 1 82.62 93 VAL B O 1
ATOM 3818 N N . MET B 1 94 ? 0.503 69.688 41.219 1 85.06 94 MET B N 1
ATOM 3819 C CA . MET B 1 94 ? -0.245 70.875 41.75 1 85.06 94 MET B CA 1
ATOM 3820 C C . MET B 1 94 ? 0.456 71.438 42.969 1 85.06 94 MET B C 1
ATOM 3822 O O . MET B 1 94 ? 0.994 70.688 43.812 1 85.06 94 MET B O 1
ATOM 3826 N N . LEU B 1 95 ? 0.448 72.812 42.906 1 87.81 95 LEU B N 1
ATOM 3827 C CA . LEU B 1 95 ? 1.109 73.562 44 1 87.81 95 LEU B CA 1
ATOM 3828 C C . LEU B 1 95 ? 0.179 74.562 44.625 1 87.81 95 LEU B C 1
ATOM 3830 O O . LEU B 1 95 ? -0.712 75.062 43.938 1 87.81 95 LEU B O 1
ATOM 3834 N N . CYS B 1 96 ? 0.39 74.75 45.938 1 86.19 96 CYS B N 1
ATOM 3835 C CA . CYS B 1 96 ? -0.172 76 46.531 1 86.19 96 CYS B CA 1
ATOM 3836 C C . CYS B 1 96 ? 0.802 77.125 46.406 1 86.19 96 CYS B C 1
ATOM 3838 O O . CYS B 1 96 ? 1.914 77 45.906 1 86.19 96 CYS B O 1
ATOM 3840 N N . ARG B 1 97 ? 0.425 78.312 46.844 1 87.38 97 ARG B N 1
ATOM 3841 C CA . ARG B 1 97 ? 1.247 79.5 46.75 1 87.38 97 ARG B CA 1
ATOM 3842 C C . ARG B 1 97 ? 2.529 79.375 47.562 1 87.38 97 ARG B C 1
ATOM 3844 O O . ARG B 1 97 ? 3.609 79.75 47.094 1 87.38 97 ARG B O 1
ATOM 3851 N N . ASP B 1 98 ? 2.457 78.75 48.688 1 89 98 ASP B N 1
ATOM 3852 C CA . ASP B 1 98 ? 3.602 78.625 49.562 1 89 98 ASP B CA 1
ATOM 3853 C C . ASP B 1 98 ? 4.594 77.562 49.031 1 89 98 ASP B C 1
ATOM 3855 O O . ASP B 1 98 ? 5.809 77.75 49.156 1 89 98 ASP B O 1
ATOM 3859 N N . CYS B 1 99 ? 4.004 76.562 48.438 1 89.56 99 CYS B N 1
ATOM 3860 C CA . CYS B 1 99 ? 4.855 75.5 47.875 1 89.56 99 CYS B CA 1
ATOM 3861 C C . CYS B 1 99 ? 5.715 76.062 46.719 1 89.56 99 CYS B C 1
ATOM 3863 O O . CYS B 1 99 ? 6.82 75.562 46.5 1 89.56 99 CYS B O 1
ATOM 3865 N N . THR B 1 100 ? 5.312 77.062 46 1 87.44 100 THR B N 1
ATOM 3866 C CA . THR B 1 100 ? 6.051 77.688 44.875 1 87.44 100 THR B CA 1
ATOM 3867 C C . THR B 1 100 ? 7.34 78.312 45.375 1 87.44 100 THR B C 1
ATOM 3869 O O . THR B 1 100 ? 8.375 78.25 44.688 1 87.44 100 THR B O 1
ATOM 3872 N N . VAL B 1 101 ? 7.25 78.812 46.531 1 84.62 101 VAL B N 1
ATOM 3873 C CA . VAL B 1 101 ? 8.367 79.625 47.031 1 84.62 101 VAL B CA 1
ATOM 3874 C C . VAL B 1 101 ? 9.336 78.688 47.781 1 84.62 101 VAL B C 1
ATOM 3876 O O . VAL B 1 101 ? 10.555 78.812 47.688 1 84.62 101 VAL B O 1
ATOM 3879 N N . LEU B 1 102 ? 8.797 77.625 48.438 1 84.75 102 LEU B N 1
ATOM 3880 C CA . LEU B 1 102 ? 9.625 76.875 49.344 1 84.75 102 LEU B CA 1
ATOM 3881 C C . LEU B 1 102 ? 10.234 75.625 48.625 1 84.75 102 LEU B C 1
ATOM 3883 O O . LEU B 1 102 ? 11.453 75.438 48.688 1 84.75 102 LEU B O 1
ATOM 3887 N N . ASP B 1 103 ? 9.492 74.875 47.938 1 84.81 103 ASP B N 1
ATOM 3888 C CA . ASP B 1 103 ? 9.914 73.562 47.469 1 84.81 103 ASP B CA 1
ATOM 3889 C C . ASP B 1 103 ? 10.18 73.562 45.938 1 84.81 103 ASP B C 1
ATOM 3891 O O . ASP B 1 103 ? 10.953 72.75 45.438 1 84.81 103 ASP B O 1
ATOM 3895 N N . HIS B 1 104 ? 9.602 74.562 45.25 1 85.81 104 HIS B N 1
ATOM 3896 C CA . HIS B 1 104 ? 9.703 74.562 43.812 1 85.81 104 HIS B CA 1
ATOM 3897 C C . HIS B 1 104 ? 10.328 75.875 43.312 1 85.81 104 HIS B C 1
ATOM 3899 O O . HIS B 1 104 ? 9.906 76.438 42.281 1 85.81 104 HIS B O 1
ATOM 3905 N N . ARG B 1 105 ? 11.211 76.25 44.219 1 84.25 105 ARG B N 1
ATOM 3906 C CA . ARG B 1 105 ? 11.93 77.438 43.812 1 84.25 105 ARG B CA 1
ATOM 3907 C C . ARG B 1 105 ? 12.672 77.25 42.5 1 84.25 105 ARG B C 1
ATOM 3909 O O . ARG B 1 105 ? 13.352 76.25 42.312 1 84.25 105 ARG B O 1
ATOM 3916 N N . GLY B 1 106 ? 12.523 78.125 41.469 1 85.94 106 GLY B N 1
ATOM 3917 C CA . GLY B 1 106 ? 13.227 78 40.188 1 85.94 106 GLY B CA 1
ATOM 3918 C C . GLY B 1 106 ? 12.445 77.312 39.125 1 85.94 106 GLY B C 1
ATOM 3919 O O . GLY B 1 106 ? 12.836 77.25 37.969 1 85.94 106 GLY B O 1
ATOM 3920 N N . HIS B 1 107 ? 11.383 76.688 39.562 1 88.5 107 HIS B N 1
ATOM 3921 C CA . HIS B 1 107 ? 10.562 75.938 38.594 1 88.5 107 HIS B CA 1
ATOM 3922 C C . HIS B 1 107 ? 9.617 76.938 37.875 1 88.5 107 HIS B C 1
ATOM 3924 O O . HIS B 1 107 ? 9.406 78.062 38.312 1 88.5 107 HIS B O 1
ATOM 3930 N N . GLU B 1 108 ? 9.234 76.5 36.719 1 90 108 GLU B N 1
ATOM 3931 C CA . GLU B 1 108 ? 8.211 77.25 36 1 90 108 GLU B CA 1
ATOM 3932 C C . GLU B 1 108 ? 6.809 76.812 36.438 1 90 108 GLU B C 1
ATOM 3934 O O . GLU B 1 108 ? 6.441 75.625 36.25 1 90 108 GLU B O 1
ATOM 3939 N N . TYR B 1 109 ? 6.117 77.562 37.156 1 88.81 109 TYR B N 1
ATOM 3940 C CA . TYR B 1 109 ? 4.754 77.25 37.562 1 88.81 109 TYR B CA 1
ATOM 3941 C C . TYR B 1 109 ? 3.754 78.25 36.969 1 88.81 109 TYR B C 1
ATOM 3943 O O . TYR B 1 109 ? 4.086 79.438 36.75 1 88.81 109 TYR B O 1
ATOM 3951 N N . VAL B 1 110 ? 2.605 77.75 36.594 1 89.12 110 VAL B N 1
ATOM 3952 C CA . VAL B 1 110 ? 1.536 78.5 35.969 1 89.12 110 VAL B CA 1
ATOM 3953 C C . VAL B 1 110 ? 0.234 78.312 36.75 1 89.12 110 VAL B C 1
ATOM 3955 O O . VAL B 1 110 ? 0.065 77.312 37.438 1 89.12 110 VAL B O 1
ATOM 3958 N N . ARG B 1 111 ? -0.632 79.375 36.688 1 88.62 111 ARG B N 1
ATOM 3959 C CA . ARG B 1 111 ? -1.939 79.25 37.312 1 88.62 111 ARG B CA 1
ATOM 3960 C C . ARG B 1 111 ? -2.77 78.188 36.594 1 88.62 111 ARG B C 1
ATOM 3962 O O . ARG B 1 111 ? -2.746 78.062 35.375 1 88.62 111 ARG B O 1
ATOM 3969 N N . VAL B 1 112 ? -3.51 77.438 37.375 1 86.56 112 VAL B N 1
ATOM 3970 C CA . VAL B 1 112 ? -4.312 76.312 36.875 1 86.56 112 VAL B CA 1
ATOM 3971 C C . VAL B 1 112 ? -5.254 76.812 35.781 1 86.56 112 VAL B C 1
ATOM 3973 O O . VAL B 1 112 ? -5.434 76.125 34.75 1 86.56 112 VAL B O 1
ATOM 3976 N N . SER B 1 113 ? -5.844 77.938 35.938 1 82.12 113 SER B N 1
ATOM 3977 C CA . SER B 1 113 ? -6.805 78.438 35 1 82.12 113 SER B CA 1
ATOM 3978 C C . SER B 1 113 ? -6.156 78.75 33.656 1 82.12 113 SER B C 1
ATOM 3980 O O . SER B 1 113 ? -6.801 78.625 32.594 1 82.12 113 SER B O 1
ATOM 3982 N N . LYS B 1 114 ? -4.852 78.938 33.594 1 87.25 114 LYS B N 1
ATOM 3983 C CA . LYS B 1 114 ? -4.156 79.312 32.375 1 87.25 114 LYS B CA 1
ATOM 3984 C C . LYS B 1 114 ? -3.684 78.062 31.625 1 87.25 114 LYS B C 1
ATOM 3986 O O . LYS B 1 114 ? -3.695 78 30.391 1 87.25 114 LYS B O 1
ATOM 3991 N N . ILE B 1 115 ? -3.34 77.062 32.312 1 89.75 115 ILE B N 1
ATOM 3992 C CA . ILE B 1 115 ? -2.674 75.938 31.703 1 89.75 115 ILE B CA 1
ATOM 3993 C C . ILE B 1 115 ? -3.707 74.875 31.359 1 89.75 115 ILE B C 1
ATOM 3995 O O . ILE B 1 115 ? -3.438 74 30.547 1 89.75 115 ILE B O 1
ATOM 3999 N N . MET B 1 116 ? -4.879 74.938 31.938 1 86.38 116 MET B N 1
ATOM 4000 C CA . MET B 1 116 ? -5.867 73.875 31.812 1 86.38 116 MET B CA 1
ATOM 4001 C C . MET B 1 116 ? -6.277 73.688 30.359 1 86.38 116 MET B C 1
ATOM 4003 O O . MET B 1 116 ? -6.434 72.5 29.922 1 86.38 116 MET B O 1
ATOM 4007 N N . ALA B 1 117 ? -6.438 74.75 29.656 1 88.06 117 ALA B N 1
ATOM 4008 C CA . ALA B 1 117 ? -6.852 74.625 28.266 1 88.06 117 ALA B CA 1
ATOM 4009 C C . ALA B 1 117 ? -5.84 73.812 27.453 1 88.06 117 ALA B C 1
ATOM 4011 O O . ALA B 1 117 ? -6.223 72.938 26.672 1 88.06 117 ALA B O 1
ATOM 4012 N N . ARG B 1 118 ? -4.617 74.062 27.688 1 90.69 118 ARG B N 1
ATOM 4013 C CA . ARG B 1 118 ? -3.551 73.375 26.984 1 90.69 118 ARG B CA 1
ATOM 4014 C C . ARG B 1 118 ? -3.477 71.875 27.406 1 90.69 118 ARG B C 1
ATOM 4016 O O . ARG B 1 118 ? -3.385 71 26.547 1 90.69 118 ARG B O 1
ATOM 4023 N N . GLU B 1 119 ? -3.551 71.688 28.703 1 89 119 GLU B N 1
ATOM 4024 C CA . GLU B 1 119 ? -3.428 70.312 29.234 1 89 119 GLU B CA 1
ATOM 4025 C C . GLU B 1 119 ? -4.637 69.5 28.859 1 89 119 GLU B C 1
ATOM 4027 O O . GLU B 1 119 ? -4.508 68.25 28.641 1 89 119 GLU B O 1
ATOM 4032 N N . ARG B 1 120 ? -5.773 70.125 28.781 1 90.69 120 ARG B N 1
ATOM 4033 C CA . ARG B 1 120 ? -6.969 69.438 28.344 1 90.69 120 ARG B CA 1
ATOM 4034 C C . ARG B 1 120 ? -6.82 68.938 26.906 1 90.69 120 ARG B C 1
ATOM 4036 O O . ARG B 1 120 ? -7.227 67.812 26.562 1 90.69 120 ARG B O 1
ATOM 4043 N N . LYS B 1 121 ? -6.227 69.75 26.109 1 93.81 121 LYS B N 1
ATOM 4044 C CA . LYS B 1 121 ? -6.012 69.375 24.703 1 93.81 121 LYS B CA 1
ATOM 4045 C C . LYS B 1 121 ? -5.07 68.188 24.594 1 93.81 121 LYS B C 1
ATOM 4047 O O . LYS B 1 121 ? -5.297 67.312 23.766 1 93.81 121 LYS B O 1
ATOM 4052 N N . VAL B 1 122 ? -4.023 68.188 25.422 1 93.31 122 VAL B N 1
ATOM 4053 C CA . VAL B 1 122 ? -3.051 67.125 25.422 1 93.31 122 VAL B CA 1
ATOM 4054 C C . VAL B 1 122 ? -3.738 65.812 25.812 1 93.31 122 VAL B C 1
ATOM 4056 O O . VAL B 1 122 ? -3.523 64.75 25.172 1 93.31 122 VAL B O 1
ATOM 4059 N N . LEU B 1 123 ? -4.59 65.875 26.797 1 93.94 123 LEU B N 1
ATOM 4060 C CA . LEU B 1 123 ? -5.301 64.688 27.266 1 93.94 123 LEU B CA 1
ATOM 4061 C C . LEU B 1 123 ? -6.289 64.188 26.219 1 93.94 123 LEU B C 1
ATOM 4063 O O . LEU B 1 123 ? -6.402 63 25.984 1 93.94 123 LEU B O 1
ATOM 4067 N N . GLN B 1 124 ? -6.922 65.125 25.594 1 95.75 124 GLN B N 1
ATOM 4068 C CA . GLN B 1 124 ? -7.891 64.75 24.562 1 95.75 124 GLN B CA 1
ATOM 4069 C C . GLN B 1 124 ? -7.211 64.062 23.375 1 95.75 124 GLN B C 1
ATOM 4071 O O . GLN B 1 124 ? -7.754 63.125 22.812 1 95.75 124 GLN B O 1
ATOM 4076 N N . GLU B 1 125 ? -6.07 64.5 23.016 1 95.81 125 GLU B N 1
ATOM 4077 C CA . GLU B 1 125 ? -5.316 63.906 21.922 1 95.81 125 GLU B CA 1
ATOM 4078 C C . GLU B 1 125 ? -4.875 62.5 22.281 1 95.81 125 GLU B C 1
ATOM 4080 O O . GLU B 1 125 ? -4.938 61.594 21.438 1 95.81 125 GLU B O 1
ATOM 4085 N N . ALA B 1 126 ? -4.449 62.375 23.516 1 95.88 126 ALA B N 1
ATOM 4086 C CA . ALA B 1 126 ? -4.039 61.062 23.969 1 95.88 126 ALA B CA 1
ATOM 4087 C C . ALA B 1 126 ? -5.219 60.094 23.969 1 95.88 126 ALA B C 1
ATOM 4089 O O . ALA B 1 126 ? -5.078 58.938 23.562 1 95.88 126 ALA B O 1
ATOM 4090 N N . ILE B 1 127 ? -6.398 60.562 24.422 1 96.62 127 ILE B N 1
ATOM 4091 C CA . ILE B 1 127 ? -7.617 59.75 24.438 1 96.62 127 ILE B CA 1
ATOM 4092 C C . ILE B 1 127 ? -7.988 59.375 23 1 96.62 127 ILE B C 1
ATOM 4094 O O . ILE B 1 127 ? -8.297 58.188 22.734 1 96.62 127 ILE B O 1
ATOM 4098 N N . GLN B 1 128 ? -7.918 60.312 22.062 1 95.75 128 GLN B N 1
ATOM 4099 C CA . GLN B 1 128 ? -8.273 60.031 20.672 1 95.75 128 GLN B CA 1
ATOM 4100 C C . GLN B 1 128 ? -7.336 59.031 20.047 1 95.75 128 GLN B C 1
ATOM 4102 O O . GLN B 1 128 ? -7.777 58.125 19.344 1 95.75 128 GLN B O 1
ATOM 4107 N N . SER B 1 129 ? -6.051 59.188 20.281 1 94.44 129 SER B N 1
ATOM 4108 C CA . SER B 1 129 ? -5.047 58.281 19.719 1 94.44 129 SER B CA 1
ATOM 4109 C C . SER B 1 129 ? -5.25 56.844 20.234 1 94.44 129 SER B C 1
ATOM 4111 O O . SER B 1 129 ? -5.234 55.906 19.438 1 94.44 129 SER B O 1
ATOM 4113 N N . THR B 1 130 ? -5.473 56.688 21.484 1 95.44 130 THR B N 1
ATOM 4114 C CA . THR B 1 130 ? -5.664 55.375 22.094 1 95.44 130 THR B CA 1
ATOM 4115 C C . THR B 1 130 ? -7 54.781 21.656 1 95.44 130 THR B C 1
ATOM 4117 O O . THR B 1 130 ? -7.102 53.562 21.453 1 95.44 130 THR B O 1
ATOM 4120 N N . SER B 1 131 ? -8.031 55.656 21.5 1 95.81 131 SER B N 1
ATOM 4121 C CA . SER B 1 131 ? -9.359 55.188 21.094 1 95.81 131 SER B CA 1
ATOM 4122 C C . SER B 1 131 ? -9.344 54.594 19.703 1 95.81 131 SER B C 1
ATOM 4124 O O . SER B 1 131 ? -10.195 53.781 19.359 1 95.81 131 SER B O 1
ATOM 4126 N N . GLN B 1 132 ? -8.375 54.969 18.875 1 94.94 132 GLN B N 1
ATOM 4127 C CA . GLN B 1 132 ? -8.266 54.5 17.5 1 94.94 132 GLN B CA 1
ATOM 4128 C C . GLN B 1 132 ? -7.895 53 17.469 1 94.94 132 GLN B C 1
ATOM 4130 O O . GLN B 1 132 ? -8.102 52.344 16.453 1 94.94 132 GLN B O 1
ATOM 4135 N N . LEU B 1 133 ? -7.383 52.5 18.531 1 94.75 133 LEU B N 1
ATOM 4136 C CA . LEU B 1 133 ? -7.004 51.094 18.609 1 94.75 133 LEU B CA 1
ATOM 4137 C C . LEU B 1 133 ? -8.234 50.188 18.75 1 94.75 133 LEU B C 1
ATOM 4139 O O . LEU B 1 133 ? -8.195 49 18.391 1 94.75 133 LEU B O 1
ATOM 4143 N N . ILE B 1 134 ? -9.336 50.75 19.312 1 95.94 134 ILE B N 1
ATOM 4144 C CA . ILE B 1 134 ? -10.5 49.969 19.688 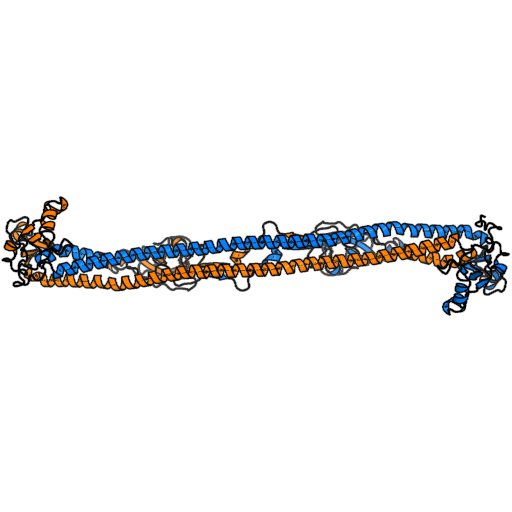1 95.94 134 ILE B CA 1
ATOM 4145 C C . ILE B 1 134 ? -11.125 49.344 18.438 1 95.94 134 ILE B C 1
ATOM 4147 O O . ILE B 1 134 ? -11.359 48.156 18.391 1 95.94 134 ILE B O 1
ATOM 4151 N N . PRO B 1 135 ? -11.383 50.156 17.297 1 95.94 135 PRO B N 1
ATOM 4152 C CA . PRO B 1 135 ? -11.938 49.531 16.109 1 95.94 135 PRO B CA 1
ATOM 4153 C C . PRO B 1 135 ? -11.016 48.469 15.516 1 95.94 135 PRO B C 1
ATOM 4155 O O . PRO B 1 135 ? -11.484 47.438 15 1 95.94 135 PRO B O 1
ATOM 4158 N N . THR B 1 136 ? -9.688 48.656 15.531 1 93.88 136 THR B N 1
ATOM 4159 C CA . THR B 1 136 ? -8.719 47.688 15.016 1 93.88 136 THR B CA 1
ATOM 4160 C C . THR B 1 136 ? -8.781 46.375 15.82 1 93.88 136 THR B C 1
ATOM 4162 O O . THR B 1 136 ? -8.82 45.312 15.242 1 93.88 136 THR B O 1
ATOM 4165 N N . LEU B 1 137 ? -8.828 46.594 17.156 1 96.19 137 LEU B N 1
ATOM 4166 C CA . LEU B 1 137 ? -8.891 45.406 18.031 1 96.19 137 LEU B CA 1
ATOM 4167 C C . LEU B 1 137 ? -10.188 44.656 17.812 1 96.19 137 LEU B C 1
ATOM 4169 O O . LEU B 1 137 ? -10.188 43.406 17.797 1 96.19 137 LEU B O 1
ATOM 4173 N N . ASN B 1 138 ? -11.305 45.344 17.625 1 96.88 138 ASN B N 1
ATOM 4174 C CA . ASN B 1 138 ? -12.586 44.688 17.375 1 96.88 138 ASN B CA 1
ATOM 4175 C C . ASN B 1 138 ? -12.57 43.906 16.062 1 96.88 138 ASN B C 1
ATOM 4177 O O . ASN B 1 138 ? -13.125 42.812 15.969 1 96.88 138 ASN B O 1
ATOM 4181 N N . LEU B 1 139 ? -11.953 44.531 15.031 1 96.38 139 LEU B N 1
ATOM 4182 C CA . LEU B 1 139 ? -11.875 43.875 13.727 1 96.38 139 LEU B CA 1
ATOM 4183 C C . LEU B 1 139 ? -11.07 42.594 13.82 1 96.38 139 LEU B C 1
ATOM 4185 O O . LEU B 1 139 ? -11.508 41.531 13.32 1 96.38 139 LEU B O 1
ATOM 4189 N N . VAL B 1 140 ? -9.906 42.594 14.445 1 94.94 140 VAL B N 1
ATOM 4190 C CA . VAL B 1 140 ? -9.055 41.438 14.547 1 94.94 140 VAL B CA 1
ATOM 4191 C C . VAL B 1 140 ? -9.727 40.375 15.422 1 94.94 140 VAL B C 1
ATOM 4193 O O . VAL B 1 140 ? -9.586 39.156 15.172 1 94.94 140 VAL B O 1
ATOM 4196 N N . LEU B 1 141 ? -10.43 40.844 16.484 1 97.19 141 LEU B N 1
ATOM 4197 C CA . LEU B 1 141 ? -11.18 39.906 17.328 1 97.19 141 LEU B CA 1
ATOM 4198 C C . LEU B 1 141 ? -12.188 39.125 16.516 1 97.19 141 LEU B C 1
ATOM 4200 O O . LEU B 1 141 ? -12.273 37.906 16.641 1 97.19 141 LEU B O 1
ATOM 4204 N N . ARG B 1 142 ? -12.938 39.844 15.672 1 97.5 142 ARG B N 1
ATOM 4205 C CA . ARG B 1 142 ? -13.93 39.188 14.812 1 97.5 142 ARG B CA 1
ATOM 4206 C C . ARG B 1 142 ? -13.266 38.25 13.828 1 97.5 142 ARG B C 1
ATOM 4208 O O . ARG B 1 142 ? -13.703 37.094 13.672 1 97.5 142 ARG B O 1
ATOM 4215 N N . ASP B 1 143 ? -12.172 38.688 13.172 1 96.44 143 ASP B N 1
ATOM 4216 C CA . ASP B 1 143 ? -11.453 37.875 12.195 1 96.44 143 ASP B CA 1
ATOM 4217 C C . ASP B 1 143 ? -10.898 36.594 12.844 1 96.44 143 ASP B C 1
ATOM 4219 O O . ASP B 1 143 ? -10.938 35.531 12.242 1 96.44 143 ASP B O 1
ATOM 4223 N N . THR B 1 144 ? -10.383 36.781 13.992 1 95.81 144 THR B N 1
ATOM 4224 C CA . THR B 1 144 ? -9.789 35.656 14.695 1 95.81 144 THR B CA 1
ATOM 4225 C C . THR B 1 144 ? -10.852 34.625 15.109 1 95.81 144 THR B C 1
ATOM 4227 O O . THR B 1 144 ? -10.641 33.438 15.016 1 95.81 144 THR B O 1
ATOM 4230 N N . LYS B 1 145 ? -12 35.125 15.602 1 97.56 145 LYS B N 1
ATOM 4231 C CA . LYS B 1 145 ? -13.109 34.25 15.93 1 97.56 145 LYS B CA 1
ATOM 4232 C C . LYS B 1 145 ? -13.586 33.469 14.703 1 97.56 145 LYS B C 1
ATOM 4234 O O . LYS B 1 145 ? -13.812 32.25 14.773 1 97.56 145 LYS B O 1
ATOM 4239 N N . GLU B 1 146 ? -13.742 34.188 13.594 1 97.5 146 GLU B N 1
ATOM 4240 C CA . GLU B 1 146 ? -14.148 33.531 12.344 1 97.5 146 GLU B CA 1
ATOM 4241 C C . GLU B 1 146 ? -13.133 32.5 11.898 1 97.5 146 GLU B C 1
ATOM 4243 O O . GLU B 1 146 ? -13.508 31.422 11.422 1 97.5 146 GLU B O 1
ATOM 4248 N N . MET B 1 147 ? -11.898 32.812 12.047 1 93.75 147 MET B N 1
ATOM 4249 C CA . MET B 1 147 ? -10.844 31.875 11.672 1 93.75 147 MET B CA 1
ATOM 4250 C C . MET B 1 147 ? -10.914 30.609 12.523 1 93.75 147 MET B C 1
ATOM 4252 O O . MET B 1 147 ? -10.766 29.5 12.008 1 93.75 147 MET B O 1
ATOM 4256 N N . ALA B 1 148 ? -11.125 30.828 13.844 1 95.81 148 ALA B N 1
ATOM 4257 C CA . ALA B 1 148 ? -11.258 29.688 14.742 1 95.81 148 ALA B CA 1
ATOM 4258 C C . ALA B 1 148 ? -12.398 28.766 14.297 1 95.81 148 ALA B C 1
ATOM 4260 O O . ALA B 1 148 ? -12.258 27.547 14.305 1 95.81 148 ALA B O 1
ATOM 4261 N N . ASP B 1 149 ? -13.492 29.328 13.883 1 97.56 149 ASP B N 1
ATOM 4262 C CA . ASP B 1 149 ? -14.625 28.562 13.391 1 97.56 149 ASP B CA 1
ATOM 4263 C C . ASP B 1 149 ? -14.273 27.828 12.102 1 97.56 149 ASP B C 1
ATOM 4265 O O . ASP B 1 149 ? -14.641 26.656 11.922 1 97.56 149 ASP B O 1
ATOM 4269 N N . ARG B 1 150 ? -13.586 28.516 11.211 1 96.5 150 ARG B N 1
ATOM 4270 C CA . ARG B 1 150 ? -13.188 27.906 9.953 1 96.5 150 ARG B CA 1
ATOM 4271 C C . ARG B 1 150 ? -12.25 26.719 10.188 1 96.5 150 ARG B C 1
ATOM 4273 O O . ARG B 1 150 ? -12.344 25.703 9.508 1 96.5 150 ARG B O 1
ATOM 4280 N N . VAL B 1 151 ? -11.398 26.906 11.141 1 94.38 151 VAL B N 1
ATOM 4281 C CA . VAL B 1 151 ? -10.484 25.812 11.484 1 94.38 151 VAL B CA 1
ATOM 4282 C C . VAL B 1 151 ? -11.281 24.609 11.992 1 94.38 151 VAL B C 1
ATOM 4284 O O . VAL B 1 151 ? -11.016 23.469 11.602 1 94.38 151 VAL B O 1
ATOM 4287 N N . ALA B 1 152 ? -12.266 24.875 12.875 1 97.44 152 ALA B N 1
ATOM 4288 C CA . ALA B 1 152 ? -13.109 23.797 13.391 1 97.44 152 ALA B CA 1
ATOM 4289 C C . ALA B 1 152 ? -13.828 23.062 12.258 1 97.44 152 ALA B C 1
ATOM 4291 O O . ALA B 1 152 ? -13.914 21.844 12.266 1 97.44 152 ALA B O 1
ATOM 4292 N N . GLU B 1 153 ? -14.328 23.781 11.297 1 97.62 153 GLU B N 1
ATOM 4293 C CA . GLU B 1 153 ? -14.992 23.188 10.141 1 97.62 153 GLU B CA 1
ATOM 4294 C C . GLU B 1 153 ? -14.016 22.375 9.297 1 97.62 153 GLU B C 1
ATOM 4296 O O . GLU B 1 153 ? -14.359 21.297 8.812 1 97.62 153 GLU B O 1
ATOM 4301 N N . ARG B 1 154 ? -12.852 22.922 9.141 1 95.69 154 ARG B N 1
ATOM 4302 C CA . ARG B 1 154 ? -11.844 22.25 8.32 1 95.69 154 ARG B CA 1
ATOM 4303 C C . ARG B 1 154 ? -11.43 20.922 8.922 1 95.69 154 ARG B C 1
ATOM 4305 O O . ARG B 1 154 ? -11.148 19.969 8.203 1 95.69 154 ARG B O 1
ATOM 4312 N N . ILE B 1 155 ? -11.383 20.859 10.242 1 96.81 155 ILE B N 1
ATOM 4313 C CA . ILE B 1 155 ? -11.078 19.609 10.922 1 96.81 155 ILE B CA 1
ATOM 4314 C C . ILE B 1 155 ? -12.094 18.547 10.516 1 96.81 155 ILE B C 1
ATOM 4316 O O . ILE B 1 155 ? -11.711 17.438 10.133 1 96.81 155 ILE B O 1
ATOM 4320 N N . GLU B 1 156 ? -13.352 18.891 10.523 1 98 156 GLU B N 1
ATOM 4321 C CA . GLU B 1 156 ? -14.422 17.953 10.18 1 98 156 GLU B CA 1
ATOM 4322 C C . GLU B 1 156 ? -14.328 17.531 8.719 1 98 156 GLU B C 1
ATOM 4324 O O . GLU B 1 156 ? -14.445 16.344 8.398 1 98 156 GLU B O 1
ATOM 4329 N N . VAL B 1 157 ? -14.148 18.484 7.844 1 97.75 157 VAL B N 1
ATOM 4330 C CA . VAL B 1 157 ? -14.07 18.203 6.414 1 97.75 157 VAL B CA 1
ATOM 4331 C C . VAL B 1 157 ? -12.875 17.297 6.129 1 97.75 157 VAL B C 1
ATOM 4333 O O . VAL B 1 157 ? -13 16.328 5.371 1 97.75 157 VAL B O 1
ATOM 4336 N N . THR B 1 158 ? -11.734 17.578 6.719 1 97.25 158 THR B N 1
ATOM 4337 C CA . THR B 1 158 ? -10.531 16.781 6.484 1 97.25 158 THR B CA 1
ATOM 4338 C C . THR B 1 158 ? -10.695 15.367 7.016 1 97.25 158 THR B C 1
ATOM 4340 O O . THR B 1 158 ? -10.258 14.406 6.379 1 97.25 158 THR B O 1
ATOM 4343 N N . ASN B 1 159 ? -11.32 15.219 8.195 1 98.25 159 ASN B N 1
ATOM 4344 C CA . ASN B 1 159 ? -11.609 13.883 8.703 1 98.25 159 ASN B CA 1
ATOM 4345 C C . ASN B 1 159 ? -12.508 13.102 7.746 1 98.25 159 ASN B C 1
ATOM 4347 O O . ASN B 1 159 ? -12.336 11.898 7.574 1 98.25 159 ASN B O 1
ATOM 4351 N N . GLY B 1 160 ? -13.445 13.789 7.16 1 98.38 160 GLY B N 1
ATOM 4352 C CA . GLY B 1 160 ? -14.25 13.172 6.121 1 98.38 160 GLY B CA 1
ATOM 4353 C C . GLY B 1 160 ? -13.445 12.727 4.914 1 98.38 160 GLY B C 1
ATOM 4354 O O . GLY B 1 160 ? -13.695 11.664 4.348 1 98.38 160 GLY B O 1
ATOM 4355 N N . GLN B 1 161 ? -12.453 13.523 4.504 1 97.62 161 GLN B N 1
ATOM 4356 C CA . GLN B 1 161 ? -11.555 13.164 3.408 1 97.62 161 GLN B CA 1
ATOM 4357 C C . GLN B 1 161 ? -10.766 11.898 3.736 1 97.62 161 GLN B C 1
ATOM 4359 O O . GLN B 1 161 ? -10.57 11.039 2.873 1 97.62 161 GLN B O 1
ATOM 4364 N N . VAL B 1 162 ? -10.336 11.82 4.988 1 97.94 162 VAL B N 1
ATOM 4365 C CA . VAL B 1 162 ? -9.602 10.641 5.438 1 97.94 162 VAL B CA 1
ATOM 4366 C C . VAL B 1 162 ? -10.492 9.406 5.32 1 97.94 162 VAL B C 1
ATOM 4368 O O . VAL B 1 162 ? -10.062 8.375 4.789 1 97.94 162 VAL B O 1
ATOM 4371 N N . ASP B 1 163 ? -11.734 9.516 5.758 1 98.5 163 ASP B N 1
ATOM 4372 C CA . ASP B 1 163 ? -12.68 8.398 5.68 1 98.5 163 ASP B CA 1
ATOM 4373 C C . ASP B 1 163 ? -12.883 7.961 4.23 1 98.5 163 ASP B C 1
ATOM 4375 O O . ASP B 1 163 ? -12.812 6.77 3.92 1 98.5 163 ASP B O 1
ATOM 4379 N N . SER B 1 164 ? -13.102 8.945 3.396 1 97.94 164 SER B N 1
ATOM 4380 C CA . SER B 1 164 ? -13.344 8.648 1.989 1 97.94 164 SER B CA 1
ATOM 4381 C C . SER B 1 164 ? -12.117 8.008 1.341 1 97.94 164 SER B C 1
ATOM 4383 O O . SER B 1 164 ? -12.242 7.055 0.572 1 97.94 164 SER B O 1
ATOM 4385 N N . PHE B 1 165 ? -11 8.547 1.633 1 97.19 165 PHE B N 1
ATOM 4386 C CA . PHE B 1 165 ? -9.75 8.016 1.097 1 97.19 165 PHE B CA 1
ATOM 4387 C C . PHE B 1 165 ? -9.555 6.559 1.513 1 97.19 165 PHE B C 1
ATOM 4389 O O . PHE 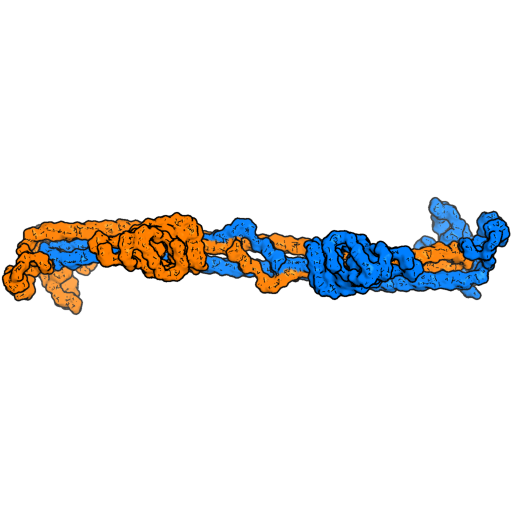B 1 165 ? -9.305 5.695 0.67 1 97.19 165 PHE B O 1
ATOM 4396 N N . ILE B 1 166 ? -9.734 6.223 2.795 1 97.88 166 ILE B N 1
ATOM 4397 C CA . ILE B 1 166 ? -9.508 4.875 3.299 1 97.88 166 ILE B CA 1
ATOM 4398 C C . ILE B 1 166 ? -10.555 3.924 2.727 1 97.88 166 ILE B C 1
ATOM 4400 O O . ILE B 1 166 ? -10.242 2.787 2.363 1 97.88 166 ILE B O 1
ATOM 4404 N N . GLU B 1 167 ? -11.805 4.371 2.629 1 97.94 167 GLU B N 1
ATOM 4405 C CA . GLU B 1 167 ? -12.852 3.541 2.041 1 97.94 167 GLU B CA 1
ATOM 4406 C C . GLU B 1 167 ? -12.516 3.184 0.594 1 97.94 167 GLU B C 1
ATOM 4408 O O . GLU B 1 167 ? -12.758 2.057 0.157 1 97.94 167 GLU B O 1
ATOM 4413 N N . GLN B 1 168 ? -12.008 4.152 -0.124 1 97.12 168 GLN B N 1
ATOM 4414 C CA . GLN B 1 168 ? -11.602 3.893 -1.503 1 97.12 168 GLN B CA 1
ATOM 4415 C C . GLN B 1 168 ? -10.484 2.857 -1.562 1 97.12 168 GLN B C 1
ATOM 4417 O O . GLN B 1 168 ? -10.492 1.974 -2.422 1 97.12 168 GLN B O 1
ATOM 4422 N N . GLN B 1 169 ? -9.5 3.002 -0.696 1 97.12 169 GLN B N 1
ATOM 4423 C CA . GLN B 1 169 ? -8.406 2.035 -0.657 1 97.12 169 GLN B CA 1
ATOM 4424 C C . GLN B 1 169 ? -8.922 0.644 -0.29 1 97.12 169 GLN B C 1
ATOM 4426 O O . GLN B 1 169 ? -8.453 -0.358 -0.837 1 97.12 169 GLN B O 1
ATOM 4431 N N . ILE B 1 170 ? -9.914 0.528 0.629 1 97.5 170 ILE B N 1
ATOM 4432 C CA . ILE B 1 170 ? -10.492 -0.752 1.021 1 97.5 170 ILE B CA 1
ATOM 4433 C C . ILE B 1 170 ? -11.195 -1.386 -0.175 1 97.5 170 ILE B C 1
ATOM 4435 O O . ILE B 1 170 ? -11.055 -2.586 -0.422 1 97.5 170 ILE B O 1
ATOM 4439 N N . THR B 1 171 ? -11.914 -0.588 -0.934 1 97.25 171 THR B N 1
ATOM 4440 C CA . THR B 1 171 ? -12.578 -1.083 -2.131 1 97.25 171 THR B CA 1
ATOM 4441 C C . THR B 1 171 ? -11.57 -1.631 -3.131 1 97.25 171 THR B C 1
ATOM 4443 O O . THR B 1 171 ? -11.789 -2.68 -3.738 1 97.25 171 THR B O 1
ATOM 4446 N N . MET B 1 172 ? -10.477 -0.984 -3.285 1 95.81 172 MET B N 1
ATOM 4447 C CA . MET B 1 172 ? -9.43 -1.432 -4.199 1 95.81 172 MET B CA 1
ATOM 4448 C C . MET B 1 172 ? -8.812 -2.742 -3.721 1 95.81 172 MET B C 1
ATOM 4450 O O . MET B 1 172 ? -8.461 -3.6 -4.531 1 95.81 172 MET B O 1
ATOM 4454 N N . LEU B 1 173 ? -8.711 -2.906 -2.416 1 96.44 173 LEU B N 1
ATOM 4455 C CA . LEU B 1 173 ? -8.203 -4.152 -1.858 1 96.44 173 LEU B CA 1
ATOM 4456 C C . LEU B 1 173 ? -9.156 -5.305 -2.143 1 96.44 173 LEU B C 1
ATOM 4458 O O . LEU B 1 173 ? -8.719 -6.434 -2.381 1 96.44 173 LEU B O 1
ATOM 4462 N N . GLU B 1 174 ? -10.445 -4.977 -2.111 1 97.12 174 GLU B N 1
ATOM 4463 C CA . GLU B 1 174 ? -11.43 -5.996 -2.439 1 97.12 174 GLU B CA 1
ATOM 4464 C C . GLU B 1 174 ? -11.312 -6.434 -3.896 1 97.12 174 GLU B C 1
ATOM 4466 O O . GLU B 1 174 ? -11.43 -7.621 -4.207 1 97.12 174 GLU B O 1
ATOM 4471 N N . ILE B 1 175 ? -11.047 -5.492 -4.758 1 96 175 ILE B N 1
ATOM 4472 C CA . ILE B 1 175 ? -10.828 -5.812 -6.164 1 96 175 ILE B CA 1
ATOM 4473 C C . ILE B 1 175 ? -9.562 -6.66 -6.309 1 96 175 ILE B C 1
ATOM 4475 O O . ILE B 1 175 ? -9.547 -7.641 -7.059 1 96 175 ILE B O 1
ATOM 4479 N N . ALA B 1 176 ? -8.523 -6.305 -5.57 1 95.19 176 ALA B N 1
ATOM 4480 C CA . ALA B 1 176 ? -7.281 -7.074 -5.578 1 95.19 176 ALA B CA 1
ATOM 4481 C C . ALA B 1 176 ? -7.516 -8.5 -5.078 1 95.19 176 ALA B C 1
ATOM 4483 O O . ALA B 1 176 ? -6.898 -9.445 -5.574 1 95.19 176 ALA B O 1
ATOM 4484 N N . ARG B 1 177 ? -8.406 -8.633 -4.066 1 97.56 177 ARG B N 1
ATOM 4485 C CA . ARG B 1 177 ? -8.789 -9.953 -3.572 1 97.56 177 ARG B CA 1
ATOM 4486 C C . ARG B 1 177 ? -9.297 -10.836 -4.707 1 97.56 177 ARG B C 1
ATOM 4488 O O . ARG B 1 177 ? -8.82 -11.961 -4.887 1 97.56 177 ARG B O 1
ATOM 4495 N N . ASP B 1 178 ? -10.188 -10.297 -5.477 1 97.56 178 ASP B N 1
ATOM 4496 C CA . ASP B 1 178 ? -10.789 -11.047 -6.574 1 97.56 178 ASP B CA 1
ATOM 4497 C C . ASP B 1 178 ? -9.758 -11.383 -7.648 1 97.56 178 ASP B C 1
ATOM 4499 O O . ASP B 1 178 ? -9.781 -12.477 -8.219 1 97.56 178 ASP B O 1
ATOM 4503 N N . GLN B 1 179 ? -8.891 -10.5 -7.895 1 95.44 179 GLN B N 1
ATOM 4504 C CA . GLN B 1 179 ? -7.852 -10.727 -8.898 1 95.44 179 GLN B CA 1
ATOM 4505 C C . GLN B 1 179 ? -6.898 -11.836 -8.461 1 95.44 179 GLN B C 1
ATOM 4507 O O . GLN B 1 179 ? -6.539 -12.703 -9.258 1 95.44 179 GLN B O 1
ATOM 4512 N N . LEU B 1 180 ? -6.496 -11.789 -7.195 1 95 180 LEU B N 1
ATOM 4513 C CA . LEU B 1 180 ? -5.621 -12.828 -6.664 1 95 180 LEU B CA 1
ATOM 4514 C C . LEU B 1 180 ? -6.305 -14.188 -6.715 1 95 180 LEU B C 1
ATOM 4516 O O . LEU B 1 180 ? -5.691 -15.18 -7.109 1 95 180 LEU B O 1
ATOM 4520 N N . LYS B 1 181 ? -7.598 -14.219 -6.367 1 97.56 181 LYS B N 1
ATOM 4521 C CA . LYS B 1 181 ? -8.336 -15.477 -6.398 1 97.56 181 LYS B CA 1
ATOM 4522 C C . LYS B 1 181 ? -8.484 -15.992 -7.828 1 97.56 181 LYS B C 1
ATOM 4524 O O . LYS B 1 181 ? -8.406 -17.203 -8.07 1 97.56 181 LYS B O 1
ATOM 4529 N N . GLU B 1 182 ? -8.68 -15.062 -8.75 1 96 182 GLU B N 1
ATOM 4530 C CA . GLU B 1 182 ? -8.727 -15.453 -10.156 1 96 182 GLU B CA 1
ATOM 4531 C C . GLU B 1 182 ? -7.402 -16.062 -10.602 1 96 182 GLU B C 1
ATOM 4533 O O . GLU B 1 182 ? -7.383 -17.031 -11.352 1 96 182 GLU B O 1
ATOM 4538 N N . GLY B 1 183 ? -6.301 -15.445 -10.148 1 90.38 183 GLY B N 1
ATOM 4539 C CA . GLY B 1 183 ? -4.988 -15.992 -10.453 1 90.38 183 GLY B CA 1
ATOM 4540 C C . GLY B 1 183 ? -4.773 -17.391 -9.891 1 90.38 183 GLY B C 1
ATOM 4541 O O . GLY B 1 183 ? -4.309 -18.281 -10.594 1 90.38 183 GLY B O 1
ATOM 4542 N N . VAL B 1 184 ? -5.168 -17.609 -8.672 1 93.56 184 VAL B N 1
ATOM 4543 C CA . VAL B 1 184 ? -5.062 -18.922 -8.023 1 93.56 184 VAL B CA 1
ATOM 4544 C C . VAL B 1 184 ? -5.887 -19.953 -8.789 1 93.56 184 VAL B C 1
ATOM 4546 O O . VAL B 1 184 ? -5.391 -21.031 -9.109 1 93.56 184 VAL B O 1
ATOM 4549 N N . ASN B 1 185 ? -7.105 -19.578 -9.117 1 95.31 185 ASN B N 1
ATOM 4550 C CA . ASN B 1 185 ? -8 -20.5 -9.805 1 95.31 185 ASN B CA 1
ATOM 4551 C C . ASN B 1 185 ? -7.508 -20.828 -11.211 1 95.31 185 ASN B C 1
ATOM 4553 O O . ASN B 1 185 ? -7.648 -21.953 -11.68 1 95.31 185 ASN B O 1
ATOM 4557 N N . ALA B 1 186 ? -6.934 -19.844 -11.891 1 90.56 186 ALA B N 1
ATOM 4558 C CA . ALA B 1 186 ? -6.422 -20.062 -13.242 1 90.56 186 ALA B CA 1
ATOM 4559 C C . ALA B 1 186 ? -5.285 -21.078 -13.234 1 90.56 186 ALA B C 1
ATOM 4561 O O . ALA B 1 186 ? -5.289 -22.031 -14.023 1 90.56 186 ALA B O 1
ATOM 4562 N N . VAL B 1 187 ? -4.355 -20.922 -12.344 1 87.06 187 VAL B N 1
ATOM 4563 C CA . VAL B 1 187 ? -3.234 -21.844 -12.219 1 87.06 187 VAL B CA 1
ATOM 4564 C C . VAL B 1 187 ? -3.746 -23.219 -11.797 1 87.06 187 VAL B C 1
ATOM 4566 O O . VAL B 1 187 ? -3.346 -24.234 -12.367 1 87.06 187 VAL B O 1
ATOM 4569 N N . GLY B 1 188 ? -4.633 -23.219 -10.789 1 90.12 188 GLY B N 1
ATOM 4570 C CA . GLY B 1 188 ? -5.211 -24.469 -10.328 1 90.12 188 GLY B CA 1
ATOM 4571 C C . GLY B 1 188 ? -5.957 -25.219 -11.406 1 90.12 188 GLY B C 1
ATOM 4572 O O . GLY B 1 188 ? -5.801 -26.438 -11.547 1 90.12 188 GLY B O 1
ATOM 4573 N N . ARG B 1 189 ? -6.719 -24.516 -12.219 1 91.31 189 ARG B N 1
ATOM 4574 C CA . ARG B 1 189 ? -7.477 -25.125 -13.305 1 91.31 189 ARG B CA 1
ATOM 4575 C C . ARG B 1 189 ? -6.543 -25.703 -14.359 1 91.31 189 ARG B C 1
ATOM 4577 O O . ARG B 1 189 ? -6.816 -26.781 -14.914 1 91.31 189 ARG B O 1
ATOM 4584 N N . THR B 1 190 ? -5.527 -25 -14.641 1 86.62 190 THR B N 1
ATOM 4585 C CA . THR B 1 190 ? -4.551 -25.5 -15.602 1 86.62 190 THR B CA 1
ATOM 4586 C C . THR B 1 190 ? -3.928 -26.812 -15.109 1 86.62 190 THR B C 1
ATOM 4588 O O . THR B 1 190 ? -3.859 -27.781 -15.852 1 86.62 190 THR B O 1
ATOM 4591 N N . LYS B 1 191 ? -3.498 -26.906 -13.867 1 86.44 191 LYS B N 1
ATOM 4592 C CA . LYS B 1 191 ? -2.932 -28.109 -13.281 1 86.44 191 LYS B CA 1
ATOM 4593 C C . LYS B 1 191 ? -3.934 -29.266 -13.312 1 86.44 191 LYS B C 1
ATOM 4595 O O . LYS B 1 191 ? -3.59 -30.391 -13.695 1 86.44 191 LYS B O 1
ATOM 4600 N N . GLN B 1 192 ? -5.145 -28.922 -12.961 1 92.94 192 GLN B N 1
ATOM 4601 C CA . GLN B 1 192 ? -6.191 -29.938 -12.945 1 92.94 192 GLN B CA 1
ATOM 4602 C C . GLN B 1 192 ? -6.453 -30.484 -14.344 1 92.94 192 GLN B C 1
ATOM 4604 O O . GLN B 1 192 ? -6.598 -31.703 -14.523 1 92.94 192 GLN B O 1
ATOM 4609 N N . SER B 1 193 ? -6.473 -29.578 -15.312 1 92.44 193 SER B N 1
ATOM 4610 C CA . SER B 1 193 ? -6.723 -29.984 -16.688 1 92.44 193 SER B CA 1
ATOM 4611 C C . SER B 1 193 ? -5.621 -30.906 -17.203 1 92.44 193 SER B C 1
ATOM 4613 O O . SER B 1 193 ? -5.898 -31.922 -17.844 1 92.44 193 SER B O 1
ATOM 4615 N N . LEU B 1 194 ? -4.434 -30.578 -16.875 1 86.38 194 LEU B N 1
ATOM 4616 C CA . LEU B 1 194 ? -3.301 -31.391 -17.312 1 86.38 194 LEU B CA 1
ATOM 4617 C C . LEU B 1 194 ? -3.318 -32.75 -16.641 1 86.38 194 LEU B C 1
ATOM 4619 O O . LEU B 1 194 ? -3.074 -33.781 -17.281 1 86.38 194 LEU B O 1
ATOM 4623 N N . LEU B 1 195 ? -3.598 -32.812 -15.367 1 91.75 195 LEU B N 1
ATOM 4624 C CA . LEU B 1 195 ? -3.68 -34.062 -14.641 1 91.75 195 LEU B CA 1
ATOM 4625 C C . LEU B 1 195 ? -4.824 -34.938 -15.172 1 91.75 195 LEU B C 1
ATOM 4627 O O . LEU B 1 195 ? -4.684 -36.156 -15.305 1 91.75 195 LEU B O 1
ATOM 4631 N N . GLU B 1 196 ? -5.945 -34.281 -15.523 1 95.62 196 GLU B N 1
ATOM 4632 C CA . GLU B 1 196 ? -7.082 -35 -16.094 1 95.62 196 GLU B CA 1
ATOM 4633 C C . GLU B 1 196 ? -6.727 -35.594 -17.438 1 95.62 196 GLU B C 1
ATOM 4635 O O . GLU B 1 196 ? -7.105 -36.75 -17.734 1 95.62 196 GLU B O 1
ATOM 4640 N N . SER B 1 197 ? -6.016 -34.844 -18.234 1 94.25 197 SER B N 1
ATOM 4641 C CA . SER B 1 197 ? -5.562 -35.375 -19.531 1 94.25 197 SER B CA 1
ATOM 4642 C C . SER B 1 197 ? -4.641 -36.562 -19.359 1 94.25 197 SER B C 1
ATOM 4644 O O . SER B 1 197 ? -4.754 -37.562 -20.094 1 94.25 197 SER B O 1
ATOM 4646 N N . GLN B 1 198 ? -3.762 -36.469 -18.391 1 92.31 198 GLN B N 1
ATOM 4647 C CA . GLN B 1 198 ? -2.873 -37.562 -18.109 1 92.31 198 GLN B CA 1
ATOM 4648 C C . GLN B 1 198 ? -3.662 -38.812 -17.656 1 92.31 198 GLN B C 1
ATOM 4650 O O . GLN B 1 198 ? -3.373 -39.938 -18.078 1 92.31 198 GLN B O 1
ATOM 4655 N N . LEU B 1 199 ? -4.684 -38.594 -16.797 1 96.25 199 LEU B N 1
ATOM 4656 C CA . LEU B 1 199 ? -5.527 -39.688 -16.328 1 96.25 199 LEU B CA 1
ATOM 4657 C C . LEU B 1 199 ? -6.199 -40.406 -17.484 1 96.25 199 LEU B C 1
ATOM 4659 O O . LEU B 1 199 ? -6.227 -41.625 -17.531 1 96.25 199 LEU B O 1
ATOM 4663 N N . ARG B 1 200 ? -6.648 -39.625 -18.453 1 96.12 200 ARG B N 1
ATOM 4664 C CA . ARG B 1 200 ? -7.309 -40.219 -19.625 1 96.12 200 ARG B CA 1
ATOM 4665 C C . ARG B 1 200 ? -6.328 -41.031 -20.453 1 96.12 200 ARG B C 1
ATOM 4667 O O . ARG B 1 200 ? -6.656 -42.125 -20.891 1 96.12 200 ARG B O 1
ATOM 4674 N N . ARG B 1 201 ? -5.145 -40.531 -20.562 1 94.5 201 ARG B N 1
ATOM 4675 C CA . ARG B 1 201 ? -4.121 -41.25 -21.328 1 94.5 201 ARG B CA 1
ATOM 4676 C C . ARG B 1 201 ? -3.736 -42.562 -20.656 1 94.5 201 ARG B C 1
ATOM 4678 O O . ARG B 1 201 ? -3.648 -43.594 -21.312 1 94.5 201 ARG B O 1
ATOM 4685 N N . ILE B 1 202 ? -3.516 -42.5 -19.375 1 96.19 202 ILE B N 1
ATOM 4686 C CA . ILE B 1 202 ? -3.127 -43.719 -18.625 1 96.19 202 ILE B CA 1
ATOM 4687 C C . ILE B 1 202 ? -4.246 -44.75 -18.688 1 96.19 202 ILE B C 1
ATOM 4689 O O . ILE B 1 202 ? -3.992 -45.938 -18.891 1 96.19 202 ILE B O 1
ATOM 4693 N N . ASP B 1 203 ? -5.465 -44.25 -18.547 1 96.62 203 ASP B N 1
ATOM 4694 C CA . ASP B 1 203 ? -6.621 -45.125 -18.594 1 96.62 203 ASP B CA 1
ATOM 4695 C C . ASP B 1 203 ? -6.723 -45.844 -19.953 1 96.62 203 ASP B C 1
ATOM 4697 O O . ASP B 1 203 ? -6.98 -47.031 -20.016 1 96.62 203 ASP B O 1
ATOM 4701 N N . LEU B 1 204 ? -6.5 -45.125 -21.016 1 95.62 204 LEU B N 1
ATOM 4702 C CA . LEU B 1 204 ? -6.543 -45.688 -22.359 1 95.62 204 LEU B CA 1
ATOM 4703 C C . LEU B 1 204 ? -5.445 -46.719 -22.547 1 95.62 204 LEU B C 1
ATOM 4705 O O . LEU B 1 204 ? -5.695 -47.812 -23.094 1 95.62 204 LEU B O 1
ATOM 4709 N N . GLN B 1 205 ? -4.258 -46.375 -22.078 1 95.75 205 GLN B N 1
ATOM 4710 C CA . GLN B 1 205 ? -3.141 -47.312 -22.172 1 95.75 205 GLN B CA 1
ATOM 4711 C C . GLN B 1 205 ? -3.42 -48.594 -21.375 1 95.75 205 GLN B C 1
ATOM 4713 O O . GLN B 1 205 ? -3.137 -49.688 -21.844 1 95.75 205 GLN B O 1
ATOM 4718 N N . LEU B 1 206 ? -3.971 -48.406 -20.203 1 96.44 206 LEU B N 1
ATOM 4719 C CA . LEU B 1 206 ? -4.297 -49.531 -19.328 1 96.44 206 LEU B CA 1
ATOM 4720 C C . LEU B 1 206 ? -5.336 -50.438 -19.984 1 96.44 206 LEU B C 1
ATOM 4722 O O . LEU B 1 206 ? -5.172 -51.688 -20 1 96.44 206 LEU B O 1
ATOM 4726 N N . ARG B 1 207 ? -6.355 -49.875 -20.594 1 95.94 207 ARG B N 1
ATOM 4727 C CA . ARG B 1 207 ? -7.402 -50.625 -21.266 1 95.94 207 ARG B CA 1
ATOM 4728 C C . ARG B 1 207 ? -6.848 -51.375 -22.469 1 95.94 207 ARG B C 1
ATOM 4730 O O . ARG B 1 207 ? -7.141 -52.562 -22.672 1 95.94 207 ARG B O 1
ATOM 4737 N N . SER B 1 208 ? -6.035 -50.688 -23.234 1 95.94 208 SER B N 1
ATOM 4738 C CA . SER B 1 208 ? -5.426 -51.312 -24.406 1 95.94 208 SER B CA 1
ATOM 4739 C C . SER B 1 208 ? -4.535 -52.5 -24.031 1 95.94 208 SER B C 1
ATOM 4741 O O . SER B 1 208 ? -4.602 -53.562 -24.641 1 95.94 208 SER B O 1
ATOM 4743 N N . THR B 1 209 ? -3.734 -52.25 -23 1 96.62 209 THR B N 1
ATOM 4744 C CA . THR B 1 209 ? -2.82 -53.281 -22.531 1 96.62 209 THR B CA 1
ATOM 4745 C C . THR B 1 209 ? -3.592 -54.469 -21.984 1 96.62 209 THR B C 1
ATOM 4747 O O . THR B 1 209 ? -3.299 -55.625 -22.328 1 96.62 209 THR B O 1
ATOM 4750 N N . ASN B 1 210 ? -4.586 -54.219 -21.188 1 96.12 210 ASN B N 1
ATOM 4751 C CA . ASN B 1 210 ? -5.418 -55.281 -20.641 1 96.12 210 ASN B CA 1
ATOM 4752 C C . ASN B 1 210 ? -6.098 -56.094 -21.75 1 96.12 210 ASN B C 1
ATOM 4754 O O . ASN B 1 210 ? -6.09 -57.344 -21.719 1 96.12 210 ASN B O 1
ATOM 4758 N N . ASN B 1 211 ? -6.645 -55.406 -22.719 1 95.56 211 ASN B N 1
ATOM 4759 C CA . ASN B 1 211 ? -7.332 -56.062 -23.812 1 95.56 211 ASN B CA 1
ATOM 4760 C C . ASN B 1 211 ? -6.383 -56.938 -24.625 1 95.56 211 ASN B C 1
ATOM 4762 O O . ASN B 1 211 ? -6.719 -58.062 -24.984 1 95.56 211 ASN B O 1
ATOM 4766 N N . ALA B 1 212 ? -5.203 -56.406 -24.859 1 95.31 212 ALA B N 1
ATOM 4767 C CA . ALA B 1 212 ? -4.227 -57.156 -25.656 1 95.31 212 ALA B CA 1
ATOM 4768 C C . ALA B 1 212 ? -3.738 -58.375 -24.906 1 95.31 212 ALA B C 1
ATOM 4770 O O . ALA B 1 212 ? -3.658 -59.469 -25.484 1 95.31 212 ALA B O 1
ATOM 4771 N N . VAL B 1 213 ? -3.43 -58.219 -23.672 1 96.31 213 VAL B N 1
ATOM 4772 C CA . VAL B 1 213 ? -2.939 -59.312 -22.859 1 96.31 213 VAL B CA 1
ATOM 4773 C C . VAL B 1 213 ? -4.023 -60.406 -22.719 1 96.31 213 VAL B C 1
ATOM 4775 O O . VAL B 1 213 ? -3.752 -61.594 -22.891 1 96.31 213 VAL B O 1
ATOM 4778 N N . GLU B 1 214 ? -5.203 -60 -22.5 1 94.88 214 GLU B N 1
ATOM 4779 C CA . GLU B 1 214 ? -6.312 -60.938 -22.375 1 94.88 214 GLU B CA 1
ATOM 4780 C C . GLU B 1 214 ? -6.566 -61.688 -23.688 1 94.88 214 GLU B C 1
ATOM 4782 O O . GLU B 1 214 ? -6.805 -62.875 -23.688 1 94.88 214 GLU B O 1
ATOM 4787 N N . PHE B 1 215 ? -6.543 -60.969 -24.734 1 93.88 215 PHE B N 1
ATOM 4788 C CA . PHE B 1 215 ? -6.723 -61.594 -26.047 1 93.88 215 PHE B CA 1
ATOM 4789 C C . PHE B 1 215 ? -5.652 -62.625 -26.297 1 93.88 215 PHE B C 1
ATOM 4791 O O . PHE B 1 215 ? -5.961 -63.75 -26.719 1 93.88 215 PHE B O 1
ATOM 4798 N N . ALA B 1 216 ? -4.441 -62.281 -26 1 94.69 216 ALA B N 1
ATOM 4799 C CA . ALA B 1 216 ? -3.322 -63.188 -26.219 1 94.69 216 ALA B CA 1
ATOM 4800 C C . ALA B 1 216 ? -3.443 -64.438 -25.328 1 94.69 216 ALA B C 1
ATOM 4802 O O . ALA B 1 216 ? -3.221 -65.562 -25.797 1 94.69 216 ALA B O 1
ATOM 4803 N N . LYS B 1 217 ? -3.814 -64.188 -24.156 1 93.94 217 LYS B N 1
ATOM 4804 C CA . LYS B 1 217 ? -4.004 -65.312 -23.234 1 93.94 217 LYS B CA 1
ATOM 4805 C C . LYS B 1 217 ? -5.129 -66.25 -23.719 1 93.94 217 LYS B C 1
ATOM 4807 O O . LYS B 1 217 ? -4.992 -67.438 -23.688 1 93.94 217 LYS B O 1
ATOM 4812 N N . GLN B 1 218 ? -6.219 -65.625 -24.172 1 91.56 218 GLN B N 1
ATOM 4813 C CA . GLN B 1 218 ? -7.355 -66.438 -24.672 1 91.56 218 GLN B CA 1
ATOM 4814 C C . GLN B 1 218 ? -6.98 -67.188 -25.922 1 91.56 218 GLN B C 1
ATOM 4816 O O . GLN B 1 218 ? -7.367 -68.375 -26.078 1 91.56 218 GLN B O 1
ATOM 4821 N N . ALA B 1 219 ? -6.195 -66.562 -26.734 1 88 219 ALA B N 1
ATOM 4822 C CA . ALA B 1 219 ? -5.738 -67.188 -27.953 1 88 219 ALA B CA 1
ATOM 4823 C C . ALA B 1 219 ? -4.879 -68.438 -27.625 1 88 219 ALA B C 1
ATOM 4825 O O . ALA B 1 219 ? -5.027 -69.5 -28.234 1 88 219 ALA B O 1
ATOM 4826 N N . LEU B 1 220 ? -4.062 -68.375 -26.656 1 89.56 220 LEU B N 1
ATOM 4827 C CA . LEU B 1 220 ? -3.166 -69.438 -26.266 1 89.56 220 LEU B CA 1
ATOM 4828 C C . LEU B 1 220 ? -3.939 -70.562 -25.594 1 89.56 220 LEU B C 1
ATOM 4830 O O . LEU B 1 220 ? -3.596 -71.75 -25.75 1 89.56 220 LEU B O 1
ATOM 4834 N N . THR B 1 221 ? -4.961 -70.188 -24.906 1 87.56 221 THR B N 1
ATOM 4835 C CA . THR B 1 221 ? -5.668 -71.188 -24.094 1 87.56 221 THR B CA 1
ATOM 4836 C C . THR B 1 221 ? -6.766 -71.875 -24.906 1 87.56 221 THR B C 1
ATOM 4838 O O . THR B 1 221 ? -6.977 -73.062 -24.781 1 87.56 221 THR B O 1
ATOM 4841 N N . HIS B 1 222 ? -7.453 -71.125 -25.812 1 84.31 222 HIS B N 1
ATOM 4842 C CA . HIS B 1 222 ? -8.68 -71.625 -26.406 1 84.31 222 HIS B CA 1
ATOM 4843 C C . HIS B 1 222 ? -8.5 -71.938 -27.891 1 84.31 222 HIS B C 1
ATOM 4845 O O . HIS B 1 222 ? -9.336 -72.625 -28.5 1 84.31 222 HIS B O 1
ATOM 4851 N N . SER B 1 223 ? -7.449 -71.5 -28.469 1 79.75 223 SER B N 1
ATOM 4852 C CA . SER B 1 223 ? -7.277 -71.688 -29.906 1 79.75 223 SER B CA 1
ATOM 4853 C C . SER B 1 223 ? -6.414 -72.875 -30.219 1 79.75 223 SER B C 1
ATOM 4855 O O . SER B 1 223 ? -5.625 -73.312 -29.375 1 79.75 223 SER B O 1
ATOM 4857 N N . SER B 1 224 ? -6.676 -73.438 -31.422 1 79.31 224 SER B N 1
ATOM 4858 C CA . SER B 1 224 ? -5.836 -74.562 -31.891 1 79.31 224 SER B CA 1
ATOM 4859 C C . SER B 1 224 ? -4.422 -74.062 -32.188 1 79.31 224 SER B C 1
ATOM 4861 O O . SER B 1 224 ? -4.184 -72.875 -32.312 1 79.31 224 SER B O 1
ATOM 4863 N N . SER B 1 225 ? -3.518 -75.062 -32.25 1 83.44 225 SER B N 1
ATOM 4864 C CA . SER B 1 225 ? -2.125 -74.688 -32.531 1 83.44 225 SER B CA 1
ATOM 4865 C C . SER B 1 225 ? -1.999 -73.938 -33.844 1 83.44 225 SER B C 1
ATOM 4867 O O . SER B 1 225 ? -1.254 -73 -33.938 1 83.44 225 SER B O 1
ATOM 4869 N N . ALA B 1 226 ? -2.748 -74.438 -34.781 1 78.56 226 ALA B N 1
ATOM 4870 C CA . ALA B 1 226 ? -2.699 -73.75 -36.094 1 78.56 226 ALA B CA 1
ATOM 4871 C C . ALA B 1 226 ? -3.225 -72.312 -36 1 78.56 226 ALA B C 1
ATOM 4873 O O . ALA B 1 226 ? -2.637 -71.438 -36.594 1 78.56 226 ALA B O 1
ATOM 4874 N N . GLN B 1 227 ? -4.277 -72.125 -35.219 1 81.5 227 GLN B N 1
ATOM 4875 C CA . GLN B 1 227 ? -4.883 -70.812 -35.062 1 81.5 227 GLN B CA 1
ATOM 4876 C C . GLN B 1 227 ? -3.951 -69.875 -34.312 1 81.5 227 GLN B C 1
ATOM 4878 O O . GLN B 1 227 ? -3.836 -68.688 -34.688 1 81.5 227 GLN B O 1
ATOM 4883 N N . VAL B 1 228 ? -3.309 -70.375 -33.375 1 87.44 228 VAL B N 1
ATOM 4884 C CA . VAL B 1 228 ? -2.375 -69.562 -32.594 1 87.44 228 VAL B CA 1
ATOM 4885 C C . VAL B 1 228 ? -1.231 -69.062 -33.469 1 87.44 228 VAL B C 1
ATOM 4887 O O . VAL B 1 228 ? -0.853 -67.938 -33.438 1 87.44 228 VAL B O 1
ATOM 4890 N N . LEU B 1 229 ? -0.726 -70 -34.281 1 86.5 229 LEU B N 1
ATOM 4891 C CA . LEU B 1 229 ? 0.393 -69.688 -35.156 1 86.5 229 LEU B CA 1
ATOM 4892 C C . LEU B 1 229 ? -0.03 -68.625 -36.219 1 86.5 229 LEU B C 1
ATOM 4894 O O . LEU B 1 229 ? 0.76 -67.812 -36.625 1 86.5 229 LEU B O 1
ATOM 4898 N N . LEU B 1 230 ? -1.301 -68.75 -36.594 1 80.62 230 LEU B N 1
ATOM 4899 C CA . LEU B 1 230 ? -1.837 -67.812 -37.562 1 80.62 230 LEU B CA 1
ATOM 4900 C C . LEU B 1 230 ? -1.903 -66.438 -37 1 80.62 230 LEU B C 1
ATOM 4902 O O . LEU B 1 230 ? -1.628 -65.438 -37.688 1 80.62 230 LEU B O 1
ATOM 4906 N N . LEU B 1 231 ? -2.244 -66.312 -35.656 1 85.62 231 LEU B N 1
ATOM 4907 C CA . LEU B 1 231 ? -2.461 -65 -35.031 1 85.62 231 LEU B CA 1
ATOM 4908 C C . LEU B 1 231 ? -1.18 -64.5 -34.375 1 85.62 231 LEU B C 1
ATOM 4910 O O . LEU B 1 231 ? -1.107 -63.375 -33.969 1 85.62 231 LEU B O 1
ATOM 4914 N N . LYS B 1 232 ? -0.225 -65.375 -34.312 1 87.38 232 LYS B N 1
ATOM 4915 C CA . LYS B 1 232 ? 0.98 -65.125 -33.531 1 87.38 232 LYS B CA 1
ATOM 4916 C C . LYS B 1 232 ? 1.622 -63.781 -33.938 1 87.38 232 LYS B C 1
ATOM 4918 O O . LYS B 1 232 ? 1.948 -62.969 -33.062 1 87.38 232 LYS B O 1
ATOM 4923 N N . LYS B 1 233 ? 1.815 -63.625 -35.25 1 85.75 233 LYS B N 1
ATOM 4924 C CA . LYS B 1 233 ? 2.494 -62.406 -35.719 1 85.75 233 LYS B CA 1
ATOM 4925 C C . LYS B 1 233 ? 1.757 -61.156 -35.281 1 85.75 233 LYS B C 1
ATOM 4927 O O . LYS B 1 233 ? 2.375 -60.219 -34.781 1 85.75 233 LYS B O 1
ATOM 4932 N N . HIS B 1 234 ? 0.453 -61.156 -35.406 1 87.44 234 HIS B N 1
ATOM 4933 C CA . HIS B 1 234 ? -0.356 -60 -35.031 1 87.44 234 HIS B CA 1
ATOM 4934 C C . HIS B 1 234 ? -0.332 -59.781 -33.531 1 87.44 234 HIS B C 1
ATOM 4936 O O . HIS B 1 234 ? -0.21 -58.656 -33.094 1 87.44 234 HIS B O 1
ATOM 4942 N N . ILE B 1 235 ? -0.417 -60.844 -32.781 1 93.19 235 ILE B N 1
ATOM 4943 C CA . ILE B 1 235 ? -0.412 -60.75 -31.344 1 93.19 235 ILE B CA 1
ATOM 4944 C C . ILE B 1 235 ? 0.927 -60.188 -30.859 1 93.19 235 ILE B C 1
ATOM 4946 O O . ILE B 1 235 ? 0.966 -59.281 -30.047 1 93.19 235 ILE B O 1
ATOM 4950 N N . LEU B 1 236 ? 1.991 -60.688 -31.391 1 92.62 236 LEU B N 1
ATOM 4951 C CA . LEU B 1 236 ? 3.322 -60.281 -30.984 1 92.62 236 LEU B CA 1
ATOM 4952 C C . LEU B 1 236 ? 3.564 -58.812 -31.344 1 92.62 236 LEU B C 1
ATOM 4954 O O . LEU B 1 236 ? 4.16 -58.062 -30.578 1 92.62 236 LEU B O 1
ATOM 4958 N N . THR B 1 237 ? 3.098 -58.375 -32.5 1 92.5 237 THR B N 1
ATOM 4959 C CA . THR B 1 237 ? 3.254 -57 -32.938 1 92.5 237 THR B CA 1
ATOM 4960 C C . THR B 1 237 ? 2.518 -56.031 -32 1 92.5 237 THR B C 1
ATOM 4962 O O . THR B 1 237 ? 3.064 -55 -31.594 1 92.5 237 THR B O 1
ATOM 4965 N N . ARG B 1 238 ? 1.354 -56.469 -31.625 1 94.06 238 ARG B N 1
ATOM 4966 C CA . ARG B 1 238 ? 0.545 -55.625 -30.734 1 94.06 238 ARG B CA 1
ATOM 4967 C C . ARG B 1 238 ? 1.167 -55.531 -29.359 1 94.06 238 ARG B C 1
ATOM 4969 O O . ARG B 1 238 ? 1.263 -54.438 -28.781 1 94.06 238 ARG B O 1
ATOM 4976 N N . LEU B 1 239 ? 1.545 -56.656 -28.828 1 95.56 239 LEU B N 1
ATOM 4977 C CA . LEU B 1 239 ? 2.15 -56.688 -27.5 1 95.56 239 LEU B CA 1
ATOM 4978 C C . LEU B 1 239 ? 3.455 -55.906 -27.484 1 95.56 239 LEU B C 1
ATOM 4980 O O . LEU B 1 239 ? 3.732 -55.156 -26.531 1 95.56 239 LEU B O 1
ATOM 4984 N N . LYS B 1 240 ? 4.215 -56 -28.562 1 92.31 240 LYS B N 1
ATOM 4985 C CA . LYS B 1 240 ? 5.465 -55.281 -28.656 1 92.31 240 LYS B CA 1
ATOM 4986 C C . LYS B 1 240 ? 5.203 -53.75 -28.734 1 92.31 240 LYS B C 1
ATOM 4988 O O . LYS B 1 240 ? 5.883 -52.969 -28.062 1 92.31 240 LYS B O 1
ATOM 4993 N N . TYR B 1 241 ? 4.258 -53.344 -29.516 1 91.44 241 TYR B N 1
ATOM 4994 C CA . TYR B 1 241 ? 3.869 -51.938 -29.641 1 91.44 241 TYR B CA 1
ATOM 4995 C C . TYR B 1 241 ? 3.512 -51.344 -28.281 1 91.44 241 TYR B C 1
ATOM 4997 O O . TYR B 1 241 ? 3.988 -50.281 -27.938 1 91.44 241 TYR B O 1
ATOM 5005 N N . LEU B 1 242 ? 2.701 -52.062 -27.516 1 92.75 242 LEU B N 1
ATOM 5006 C CA . LEU B 1 242 ? 2.242 -51.594 -26.219 1 92.75 242 LEU B CA 1
ATOM 5007 C C . LEU B 1 242 ? 3.393 -51.531 -25.219 1 92.75 242 LEU B C 1
ATOM 5009 O O . LEU B 1 242 ? 3.469 -50.594 -24.406 1 92.75 242 LEU B O 1
ATOM 5013 N N . SER B 1 243 ? 4.27 -52.469 -25.344 1 90.31 243 SER B N 1
ATOM 5014 C CA . SER B 1 243 ? 5.398 -52.531 -24.406 1 90.31 243 SER B CA 1
ATOM 5015 C C . SER B 1 243 ? 6.402 -51.406 -24.688 1 90.31 243 SER B C 1
ATOM 5017 O O . SER B 1 243 ? 7.137 -51 -23.781 1 90.31 243 SER B O 1
ATOM 5019 N N . GLU B 1 244 ? 6.418 -50.875 -25.922 1 85.19 244 GLU B N 1
ATOM 5020 C CA . GLU B 1 244 ? 7.387 -49.844 -26.312 1 85.19 244 GLU B CA 1
ATOM 5021 C C . GLU B 1 244 ? 6.832 -48.438 -26.109 1 85.19 244 GLU B C 1
ATOM 5023 O O . GLU B 1 244 ? 7.574 -47.469 -26.156 1 85.19 244 GLU B O 1
ATOM 5028 N N . GLN B 1 245 ? 5.609 -48.344 -25.781 1 82 245 GLN B N 1
ATOM 5029 C CA . GLN B 1 245 ? 5.023 -47.031 -25.547 1 82 245 GLN B CA 1
ATOM 5030 C C . GLN B 1 245 ? 5.547 -46.438 -24.234 1 82 245 GLN B C 1
ATOM 5032 O O . GLN B 1 245 ? 5.711 -47.156 -23.25 1 82 245 GLN B O 1
ATOM 5037 N N . PRO B 1 246 ? 5.879 -45.125 -24.359 1 80.81 246 PRO B N 1
ATOM 5038 C CA . PRO B 1 246 ? 6.316 -44.469 -23.125 1 80.81 246 PRO B CA 1
ATOM 5039 C C . PRO B 1 246 ? 5.242 -44.5 -22.047 1 80.81 246 PRO B C 1
ATOM 5041 O O . PRO B 1 246 ? 4.062 -44.281 -22.344 1 80.81 246 PRO B O 1
ATOM 5044 N N . VAL B 1 247 ? 5.582 -44.938 -20.859 1 82.19 247 VAL B N 1
ATOM 5045 C CA . VAL B 1 247 ? 4.672 -45 -19.719 1 82.19 247 VAL B CA 1
ATOM 5046 C C . VAL B 1 247 ? 4.984 -43.844 -18.734 1 82.19 247 VAL B C 1
ATOM 5048 O O . VAL B 1 247 ? 6.148 -43.594 -18.438 1 82.19 247 VAL B O 1
ATOM 5051 N N . ASP B 1 248 ? 3.85 -43.188 -18.391 1 81.44 248 ASP B N 1
ATOM 5052 C CA . ASP B 1 248 ? 4.02 -42.188 -17.344 1 81.44 248 ASP B CA 1
ATOM 5053 C C . ASP B 1 248 ? 4.371 -42.875 -16.016 1 81.44 248 ASP B C 1
ATOM 5055 O O . ASP B 1 248 ? 3.842 -43.938 -15.68 1 81.44 248 ASP B O 1
ATOM 5059 N N . ARG B 1 249 ? 5.336 -42.344 -15.336 1 80.44 249 ARG B N 1
ATOM 5060 C CA . ARG B 1 249 ? 5.754 -42.969 -14.078 1 80.44 249 ARG B CA 1
ATOM 5061 C C . ARG B 1 249 ? 5.332 -42.125 -12.891 1 80.44 249 ARG B C 1
ATOM 5063 O O . ARG B 1 249 ? 5.328 -42.594 -11.75 1 80.44 249 ARG B O 1
ATOM 5070 N N . ARG B 1 250 ? 4.941 -40.875 -13.148 1 85.12 250 ARG B N 1
ATOM 5071 C CA . ARG B 1 250 ? 4.531 -39.969 -12.102 1 85.12 250 ARG B CA 1
ATOM 5072 C C . ARG B 1 250 ? 3.504 -38.969 -12.617 1 85.12 250 ARG B C 1
ATOM 5074 O O . ARG B 1 250 ? 3.354 -38.781 -13.828 1 85.12 250 ARG B O 1
ATOM 5081 N N . PRO B 1 251 ? 2.807 -38.406 -11.648 1 86.31 251 PRO B N 1
ATOM 5082 C CA . PRO B 1 251 ? 1.92 -37.312 -12.078 1 86.31 251 PRO B CA 1
ATOM 5083 C C . PRO B 1 251 ? 2.668 -36.188 -12.781 1 86.31 251 PRO B C 1
ATOM 5085 O O . PRO B 1 251 ? 3.785 -35.844 -12.391 1 86.31 251 PRO B O 1
ATOM 5088 N N . CYS B 1 252 ? 2.014 -35.625 -13.789 1 78.69 252 CYS B N 1
ATOM 5089 C CA . CYS B 1 252 ? 2.689 -34.625 -14.594 1 78.69 252 CYS B CA 1
ATOM 5090 C C . CYS B 1 252 ? 2.686 -33.281 -13.898 1 78.69 252 CYS B C 1
ATOM 5092 O O . CYS B 1 252 ? 3.422 -32.375 -14.281 1 78.69 252 CYS B O 1
ATOM 5094 N N . GLN B 1 253 ? 1.768 -33.156 -12.859 1 81.38 253 GLN B N 1
ATOM 5095 C CA . GLN B 1 253 ? 1.71 -31.953 -12.07 1 81.38 253 GLN B CA 1
ATOM 5096 C C . GLN B 1 253 ? 1.776 -32.25 -10.578 1 81.38 253 GLN B C 1
ATOM 5098 O O . GLN B 1 253 ? 1.474 -33.375 -10.156 1 81.38 253 GLN B O 1
ATOM 5103 N N . ASN B 1 254 ? 2.293 -31.297 -9.82 1 80.5 254 ASN B N 1
ATOM 5104 C CA . ASN B 1 254 ? 2.297 -31.422 -8.367 1 80.5 254 ASN B CA 1
ATOM 5105 C C . ASN B 1 254 ? 1.296 -30.484 -7.711 1 80.5 254 ASN B C 1
ATOM 5107 O O . ASN B 1 254 ? 0.622 -29.703 -8.398 1 80.5 254 ASN B O 1
ATOM 5111 N N . ASP B 1 255 ? 1.157 -30.609 -6.375 1 86.19 255 ASP B N 1
ATOM 5112 C CA . ASP B 1 255 ? 0.155 -29.812 -5.664 1 86.19 255 ASP B CA 1
ATOM 5113 C C . ASP B 1 255 ? 0.754 -28.516 -5.137 1 86.19 255 ASP B C 1
ATOM 5115 O O . ASP B 1 255 ? 0.244 -27.938 -4.172 1 86.19 255 ASP B O 1
ATOM 5119 N N . GLY B 1 256 ? 1.867 -28.062 -5.805 1 83.44 256 GLY B N 1
ATOM 5120 C CA . GLY B 1 256 ? 2.457 -26.797 -5.398 1 83.44 256 GLY B CA 1
ATOM 5121 C C . GLY B 1 256 ? 1.637 -25.594 -5.82 1 83.44 256 GLY B C 1
ATOM 5122 O O . GLY B 1 256 ? 1.522 -25.312 -7.012 1 83.44 256 GLY B O 1
ATOM 5123 N N . LEU B 1 257 ? 0.965 -24.984 -4.879 1 87.81 257 LEU B N 1
ATOM 5124 C CA . LEU B 1 257 ? 0.14 -23.781 -5.059 1 87.81 257 LEU B CA 1
ATOM 5125 C C . LEU B 1 257 ? -0.087 -23.078 -3.727 1 87.81 257 LEU B C 1
ATOM 5127 O O . LEU B 1 257 ? -0.517 -23.703 -2.752 1 87.81 257 LEU B O 1
ATOM 5131 N N . GLY B 1 258 ? 0.345 -21.844 -3.709 1 89.94 258 GLY B N 1
ATOM 5132 C CA . GLY B 1 258 ? 0.202 -21.094 -2.471 1 89.94 258 GLY B CA 1
ATOM 5133 C C . GLY B 1 258 ? 0.389 -19.594 -2.654 1 89.94 258 GLY B C 1
ATOM 5134 O O . GLY B 1 258 ? 0.659 -19.141 -3.764 1 89.94 258 GLY B O 1
ATOM 5135 N N . LEU B 1 259 ? 0.02 -18.922 -1.521 1 92.5 259 LEU B N 1
ATOM 5136 C CA . LEU B 1 259 ? 0.255 -17.484 -1.483 1 92.5 259 LEU B CA 1
ATOM 5137 C C . LEU B 1 259 ? 1.531 -17.172 -0.712 1 92.5 259 LEU B C 1
ATOM 5139 O O . LEU B 1 259 ? 1.65 -17.5 0.468 1 92.5 259 LEU B O 1
ATOM 5143 N N . ARG B 1 260 ? 2.525 -16.625 -1.416 1 88.5 260 ARG B N 1
ATOM 5144 C CA . ARG B 1 260 ? 3.754 -16.172 -0.761 1 88.5 260 ARG B CA 1
ATOM 5145 C C . ARG B 1 260 ? 3.621 -14.75 -0.25 1 88.5 260 ARG B C 1
ATOM 5147 O O . ARG B 1 260 ? 3.322 -13.836 -1.02 1 88.5 260 ARG B O 1
ATOM 5154 N N . ILE B 1 261 ? 3.797 -14.641 1.054 1 92.19 261 ILE B N 1
ATOM 5155 C CA . ILE B 1 261 ? 3.701 -13.328 1.684 1 92.19 261 ILE B CA 1
ATOM 5156 C C . ILE B 1 261 ? 5.082 -12.883 2.168 1 92.19 261 ILE B C 1
ATOM 5158 O O . ILE B 1 261 ? 5.793 -13.656 2.814 1 92.19 261 ILE B O 1
ATOM 5162 N N . THR B 1 262 ? 5.484 -11.695 1.794 1 89.31 262 THR B N 1
ATOM 5163 C CA . THR B 1 262 ? 6.742 -11.125 2.27 1 89.31 262 THR B CA 1
ATOM 5164 C C . THR B 1 262 ? 6.66 -10.805 3.76 1 89.31 262 THR B C 1
ATOM 5166 O O . THR B 1 262 ? 5.793 -10.039 4.191 1 89.31 262 THR B O 1
ATOM 5169 N N . PRO B 1 263 ? 7.57 -11.391 4.559 1 88.38 263 PRO B N 1
ATOM 5170 C CA . PRO B 1 263 ? 7.492 -11.164 6.004 1 88.38 263 PRO B CA 1
ATOM 5171 C C . PRO B 1 263 ? 7.684 -9.695 6.383 1 88.38 263 PRO B C 1
ATOM 5173 O O . PRO B 1 263 ? 8.562 -9.023 5.844 1 88.38 263 PRO B O 1
ATOM 5176 N N . GLY B 1 264 ? 6.852 -9.164 7.23 1 87.5 264 GLY B N 1
ATOM 5177 C CA . GLY B 1 264 ? 6.973 -7.824 7.785 1 87.5 264 GLY B CA 1
ATOM 5178 C C . GLY B 1 264 ? 6.41 -6.75 6.871 1 87.5 264 GLY B C 1
ATOM 5179 O O . GLY B 1 264 ? 6.363 -5.574 7.246 1 87.5 264 GLY B O 1
ATOM 5180 N N . ALA B 1 265 ? 6.074 -7.137 5.691 1 87.19 265 ALA B N 1
ATOM 5181 C CA . ALA B 1 265 ? 5.555 -6.145 4.75 1 87.19 265 ALA B CA 1
ATOM 5182 C C . ALA B 1 265 ? 4.062 -5.914 4.973 1 87.19 265 ALA B C 1
ATOM 5184 O O . ALA B 1 265 ? 3.318 -6.852 5.27 1 87.19 265 ALA B O 1
ATOM 5185 N N . SER B 1 266 ? 3.619 -4.684 5.02 1 90.69 266 SER B N 1
ATOM 5186 C CA . SER B 1 266 ? 2.221 -4.285 5.152 1 90.69 266 SER B CA 1
ATOM 5187 C C . SER B 1 266 ? 1.896 -3.098 4.258 1 90.69 266 SER B C 1
ATOM 5189 O O . SER B 1 266 ? 2.766 -2.271 3.971 1 90.69 266 SER B O 1
ATOM 5191 N N . ILE B 1 267 ? 0.633 -3.062 3.893 1 91.19 267 ILE B N 1
ATOM 5192 C CA . ILE B 1 267 ? 0.225 -2.008 2.973 1 91.19 267 ILE B CA 1
ATOM 5193 C C . ILE B 1 267 ? 0.284 -0.654 3.68 1 91.19 267 ILE B C 1
ATOM 5195 O O . ILE B 1 267 ? 0.424 0.385 3.031 1 91.19 267 ILE B O 1
ATOM 5199 N N . VAL B 1 268 ? 0.195 -0.693 5.074 1 91.19 268 VAL B N 1
ATOM 5200 C CA . VAL B 1 268 ? 0.143 0.542 5.852 1 91.19 268 VAL B CA 1
ATOM 5201 C C . VAL B 1 268 ? 1.458 1.304 5.695 1 91.19 268 VAL B C 1
ATOM 5203 O O . VAL B 1 268 ? 1.484 2.533 5.781 1 91.19 268 VAL B O 1
ATOM 5206 N N . GLN B 1 269 ? 2.539 0.595 5.41 1 90.56 269 GLN B N 1
ATOM 5207 C CA . GLN B 1 269 ? 3.854 1.207 5.25 1 90.56 269 GLN B CA 1
ATOM 5208 C C . GLN B 1 269 ? 3.891 2.113 4.02 1 90.56 269 GLN B C 1
ATOM 5210 O O . GLN B 1 269 ? 4.746 2.992 3.92 1 90.56 269 GLN B O 1
ATOM 5215 N N . PHE B 1 270 ? 2.893 1.979 3.141 1 89.75 270 PHE B N 1
ATOM 5216 C CA . PHE B 1 270 ? 2.914 2.707 1.877 1 89.75 270 PHE B CA 1
ATOM 5217 C C . PHE B 1 270 ? 1.921 3.863 1.9 1 89.75 270 PHE B C 1
ATOM 5219 O O . PHE B 1 270 ? 1.854 4.648 0.954 1 89.75 270 PHE B O 1
ATOM 5226 N N . ILE B 1 271 ? 1.205 4.039 2.994 1 92.44 271 ILE B N 1
ATOM 5227 C CA . ILE B 1 271 ? 0.173 5.066 3.086 1 92.44 271 ILE B CA 1
ATOM 5228 C C . ILE B 1 271 ? 0.812 6.449 2.994 1 92.44 271 ILE B C 1
ATOM 5230 O O . ILE B 1 271 ? 0.332 7.316 2.258 1 92.44 271 ILE B O 1
ATOM 5234 N N . PRO B 1 272 ? 2.014 6.699 3.664 1 87.25 272 PRO B N 1
ATOM 5235 C CA . PRO B 1 272 ? 2.613 8.031 3.605 1 87.25 272 PRO B CA 1
ATOM 5236 C C . PRO B 1 272 ? 3.016 8.438 2.188 1 87.25 272 PRO B C 1
ATOM 5238 O O . PRO B 1 272 ? 3.131 9.633 1.893 1 87.25 272 PRO B O 1
ATOM 5241 N N . GLN B 1 273 ? 3.193 7.492 1.366 1 87.56 273 GLN B N 1
ATOM 5242 C CA . GLN B 1 273 ? 3.541 7.785 -0.021 1 87.56 273 GLN B CA 1
ATOM 5243 C C . GLN B 1 273 ? 2.301 8.156 -0.832 1 87.56 273 GLN B C 1
ATOM 5245 O O . GLN B 1 273 ? 2.41 8.75 -1.903 1 87.56 273 GLN B O 1
ATOM 5250 N N . ILE B 1 274 ? 1.168 7.793 -0.361 1 93 274 ILE B N 1
ATOM 5251 C CA . ILE B 1 274 ? -0.066 7.98 -1.115 1 93 274 ILE B CA 1
ATOM 5252 C C . ILE B 1 274 ? -0.84 9.172 -0.549 1 93 274 ILE B C 1
ATOM 5254 O O . ILE B 1 274 ? -1.41 9.961 -1.303 1 93 274 ILE B O 1
ATOM 5258 N N . ALA B 1 275 ? -0.841 9.273 0.763 1 92.38 275 ALA B N 1
ATOM 5259 C CA . ALA B 1 275 ? -1.623 10.312 1.429 1 92.38 275 ALA B CA 1
ATOM 5260 C C . ALA B 1 275 ? -0.867 10.883 2.623 1 92.38 275 ALA B C 1
ATOM 5262 O O . ALA B 1 275 ? -0.167 10.156 3.332 1 92.38 275 ALA B O 1
ATOM 5263 N N . ALA B 1 276 ? -0.93 12.227 2.758 1 87.75 276 ALA B N 1
ATOM 5264 C CA . ALA B 1 276 ? -0.301 12.914 3.881 1 87.75 276 ALA B CA 1
ATOM 5265 C C . ALA B 1 276 ? -1.139 14.109 4.332 1 87.75 276 ALA B C 1
ATOM 5267 O O . ALA B 1 276 ? -1.862 14.703 3.529 1 87.75 276 ALA B O 1
ATOM 5268 N N . ILE B 1 277 ? -1.09 14.367 5.641 1 89.06 277 ILE B N 1
ATOM 5269 C CA . ILE B 1 277 ? -1.795 15.523 6.188 1 89.06 277 ILE B CA 1
ATOM 5270 C C . ILE B 1 277 ? -1.065 16.812 5.793 1 89.06 277 ILE B C 1
ATOM 5272 O O . ILE B 1 277 ? 0.16 16.891 5.906 1 89.06 277 ILE B O 1
ATOM 5276 N N . ASP B 1 278 ? -1.811 17.797 5.215 1 82 278 ASP B N 1
ATOM 5277 C CA . ASP B 1 278 ? -1.28 19.094 4.805 1 82 278 ASP B CA 1
ATOM 5278 C C . ASP B 1 278 ? -1.783 20.203 5.715 1 82 278 ASP B C 1
ATOM 5280 O O . ASP B 1 278 ? -2.988 20.344 5.938 1 82 278 ASP B O 1
ATOM 5284 N N . SER B 1 279 ? -0.702 20.781 6.445 1 77.75 279 SER B N 1
ATOM 5285 C CA . SER B 1 279 ? -1.037 21.906 7.297 1 77.75 279 SER B CA 1
ATOM 5286 C C . SER B 1 279 ? -0.237 23.156 6.914 1 77.75 279 SER B C 1
ATOM 5288 O O . SER B 1 279 ? 0.898 23.047 6.445 1 77.75 279 SER B O 1
ATOM 5290 N N . SER B 1 280 ? -0.768 24.25 6.625 1 68.88 280 SER B N 1
ATOM 5291 C CA . SER B 1 280 ? -0.099 25.484 6.25 1 68.88 280 SER B CA 1
ATOM 5292 C C . SER B 1 280 ? 0.507 26.172 7.465 1 68.88 280 SER B C 1
ATOM 5294 O O . SER B 1 280 ? 1.083 27.266 7.348 1 68.88 280 SER B O 1
ATOM 5296 N N . THR B 1 281 ? 0.434 25.516 8.602 1 69.81 281 THR B N 1
ATOM 5297 C CA . THR B 1 281 ? 0.935 26.234 9.773 1 69.81 281 THR B CA 1
ATOM 5298 C C . THR B 1 281 ? 2.418 25.93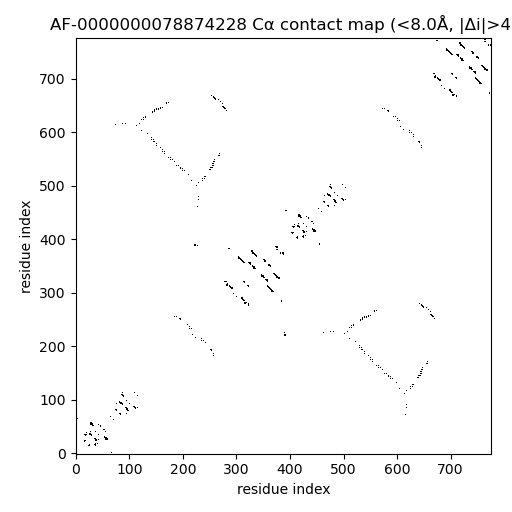8 9.984 1 69.81 281 THR B C 1
ATOM 5300 O O . THR B 1 281 ? 2.832 24.781 10.039 1 69.81 281 THR B O 1
ATOM 5303 N N . ALA B 1 282 ? 3.15 27.016 9.898 1 74.12 282 ALA B N 1
ATOM 5304 C CA . ALA B 1 282 ? 4.59 26.906 10.109 1 74.12 282 ALA B CA 1
ATOM 5305 C C . ALA B 1 282 ? 4.918 26.75 11.594 1 74.12 282 ALA B C 1
ATOM 5307 O O . ALA B 1 282 ? 4.262 27.344 12.445 1 74.12 282 ALA B O 1
ATOM 5308 N N . VAL B 1 283 ? 5.668 25.75 11.906 1 72.94 283 VAL B N 1
ATOM 5309 C CA . VAL B 1 283 ? 6.223 25.609 13.25 1 72.94 283 VAL B CA 1
ATOM 5310 C C . VAL B 1 283 ? 7.57 26.328 13.328 1 72.94 283 VAL B C 1
ATOM 5312 O O . VAL B 1 283 ? 8.555 25.859 12.742 1 72.94 283 VAL B O 1
ATOM 5315 N N . PRO B 1 284 ? 7.488 27.516 14.055 1 76.44 284 PRO B N 1
ATOM 5316 C CA . PRO B 1 284 ? 8.695 28.328 14.078 1 76.44 284 PRO B CA 1
ATOM 5317 C C . PRO B 1 284 ? 9.938 27.547 14.484 1 76.44 284 PRO B C 1
ATOM 5319 O O . PRO B 1 284 ? 11.016 27.75 13.914 1 76.44 284 PRO B O 1
ATOM 5322 N N . ARG B 1 285 ? 9.797 26.625 15.359 1 78 285 ARG B N 1
ATOM 5323 C CA . ARG B 1 285 ? 10.945 25.891 15.875 1 78 285 ARG B CA 1
ATOM 5324 C C . ARG B 1 285 ? 11.539 24.984 14.805 1 78 285 ARG B C 1
ATOM 5326 O O . ARG B 1 285 ? 12.719 24.625 14.875 1 78 285 ARG B O 1
ATOM 5333 N N . PHE B 1 286 ? 10.734 24.625 13.867 1 81.44 286 PHE B N 1
ATOM 5334 C CA . PHE B 1 286 ? 11.219 23.734 12.82 1 81.44 286 PHE B CA 1
ATOM 5335 C C . PHE B 1 286 ? 11.664 24.531 11.594 1 81.44 286 PHE B C 1
ATOM 5337 O O . PHE B 1 286 ? 12.297 23.984 10.688 1 81.44 286 PHE B O 1
ATOM 5344 N N . SER B 1 287 ? 11.367 25.797 11.617 1 84.94 287 SER B N 1
ATOM 5345 C CA . SER B 1 287 ? 11.656 26.625 10.461 1 84.94 287 SER B CA 1
ATOM 5346 C C . SER B 1 287 ? 13.086 27.172 10.508 1 84.94 287 SER B C 1
ATOM 5348 O O . SER B 1 287 ? 13.602 27.484 11.586 1 84.94 287 SER B O 1
ATOM 5350 N N . ASP B 1 288 ? 13.742 27.156 9.359 1 85.88 288 ASP B N 1
ATOM 5351 C CA . ASP B 1 288 ? 15.156 27.5 9.32 1 85.88 288 ASP B CA 1
ATOM 5352 C C . ASP B 1 288 ? 15.43 28.609 8.297 1 85.88 288 ASP B C 1
ATOM 5354 O O . ASP B 1 288 ? 14.68 28.766 7.34 1 85.88 288 ASP B O 1
ATOM 5358 N N . LEU B 1 289 ? 16.516 29.375 8.625 1 88.56 289 LEU B N 1
ATOM 5359 C CA . LEU B 1 289 ? 16.984 30.453 7.762 1 88.56 289 LEU B CA 1
ATOM 5360 C C . LEU B 1 289 ? 18.328 30.094 7.133 1 88.56 289 LEU B C 1
ATOM 5362 O O . LEU B 1 289 ? 19.234 29.625 7.82 1 88.56 289 LEU B O 1
ATOM 5366 N N . GLN B 1 290 ? 18.328 30.188 5.82 1 84.19 290 GLN B N 1
ATOM 5367 C CA . GLN B 1 290 ? 19.578 29.922 5.109 1 84.19 290 GLN B CA 1
ATOM 5368 C C . GLN B 1 290 ? 20.062 31.156 4.375 1 84.19 290 GLN B C 1
ATOM 5370 O O . GLN B 1 290 ? 19.266 31.906 3.809 1 84.19 290 GLN B O 1
ATOM 5375 N N . LEU B 1 291 ? 21.359 31.5 4.543 1 78.75 291 LEU B N 1
ATOM 5376 C CA . LEU B 1 291 ? 22.016 32.562 3.77 1 78.75 291 LEU B CA 1
ATOM 5377 C C . LEU B 1 291 ? 22.578 32 2.467 1 78.75 291 LEU B C 1
ATOM 5379 O O . LEU B 1 291 ? 23.219 30.938 2.463 1 78.75 291 LEU B O 1
ATOM 5383 N N . THR B 1 292 ? 22.031 32.656 1.407 1 73.44 292 THR B N 1
ATOM 5384 C CA . THR B 1 292 ? 22.531 32.219 0.117 1 73.44 292 THR B CA 1
ATOM 5385 C C . THR B 1 292 ? 24.062 32.25 0.09 1 73.44 292 THR B C 1
ATOM 5387 O O . THR B 1 292 ? 24.656 33.281 0.432 1 73.44 292 THR B O 1
ATOM 5390 N N . GLY B 1 293 ? 24.672 31.172 -0.402 1 62.62 293 GLY B N 1
ATOM 5391 C CA . GLY B 1 293 ? 26.109 31.109 -0.529 1 62.62 293 GLY B CA 1
ATOM 5392 C C . GLY B 1 293 ? 26.812 30.688 0.75 1 62.62 293 GLY B C 1
ATOM 5393 O O . GLY B 1 293 ? 28.016 30.484 0.767 1 62.62 293 GLY B O 1
ATOM 5394 N N . SER B 1 294 ? 26.078 30.906 1.918 1 57.28 294 SER B N 1
ATOM 5395 C CA . SER B 1 294 ? 26.781 30.562 3.15 1 57.28 294 SER B CA 1
ATOM 5396 C C . SER B 1 294 ? 26.719 29.062 3.408 1 57.28 294 SER B C 1
ATOM 5398 O O . SER B 1 294 ? 25.797 28.375 2.965 1 57.28 294 SER B O 1
ATOM 5400 N N . VAL B 1 295 ? 27.875 28.562 3.611 1 50 295 VAL B N 1
ATOM 5401 C CA . VAL B 1 295 ? 27.984 27.219 4.16 1 50 295 VAL B CA 1
ATOM 5402 C C . VAL B 1 295 ? 27.234 27.141 5.488 1 50 295 VAL B C 1
ATOM 5404 O O . VAL B 1 295 ? 27.047 28.156 6.16 1 50 295 VAL B O 1
ATOM 5407 N N . ASP B 1 296 ? 26.656 26.047 5.895 1 49.41 296 ASP B N 1
ATOM 5408 C CA . ASP B 1 296 ? 25.766 25.766 7.023 1 49.41 296 ASP B CA 1
ATOM 5409 C C . ASP B 1 296 ? 26.109 26.656 8.219 1 49.41 296 ASP B C 1
ATOM 5411 O O . ASP B 1 296 ? 25.453 26.578 9.258 1 49.41 296 ASP B O 1
ATOM 5415 N N . SER B 1 297 ? 27.453 26.922 8.484 1 44 297 SER B N 1
ATOM 5416 C CA . SER B 1 297 ? 27.891 27.422 9.789 1 44 297 SER B CA 1
ATOM 5417 C C . SER B 1 297 ? 27.406 28.844 10.031 1 44 297 SER B C 1
ATOM 5419 O O . SER B 1 297 ? 27.125 29.578 9.078 1 44 297 SER B O 1
ATOM 5421 N N . LEU B 1 298 ? 27.328 29.438 11.305 1 42.06 298 LEU B N 1
ATOM 5422 C CA . LEU B 1 298 ? 26.906 30.609 12.062 1 42.06 298 LEU B CA 1
ATOM 5423 C C . LEU B 1 298 ? 27.312 31.891 11.352 1 42.06 298 LEU B C 1
ATOM 5425 O O . LEU B 1 298 ? 26.578 32.875 11.367 1 42.06 298 LEU B O 1
ATOM 5429 N N . VAL B 1 299 ? 28.688 32.188 11.375 1 46.47 299 VAL B N 1
ATOM 5430 C CA . VAL B 1 299 ? 29.234 33.531 11.5 1 46.47 299 VAL B CA 1
ATOM 5431 C C . VAL B 1 299 ? 29.016 34.312 10.203 1 46.47 299 VAL B C 1
ATOM 5433 O O . VAL B 1 299 ? 29.609 34 9.172 1 46.47 299 VAL B O 1
ATOM 5436 N N . TYR B 1 300 ? 27.906 34.688 9.992 1 52.56 300 TYR B N 1
ATOM 5437 C CA . TYR B 1 300 ? 27.594 35.438 8.805 1 52.56 300 TYR B CA 1
ATOM 5438 C C . TYR B 1 300 ? 28.531 36.656 8.656 1 52.56 300 TYR B C 1
ATOM 5440 O O . TYR B 1 300 ? 28.297 37.719 9.242 1 52.56 300 TYR B O 1
ATOM 5448 N N . THR B 1 301 ? 29.797 36.375 8.664 1 56.22 301 THR B N 1
ATOM 5449 C CA . THR B 1 301 ? 30.656 37.531 8.406 1 56.22 301 THR B CA 1
ATOM 5450 C C . THR B 1 301 ? 30.594 37.938 6.934 1 56.22 301 THR B C 1
ATOM 5452 O O . THR B 1 301 ? 30.656 37.062 6.047 1 56.22 301 THR B O 1
ATOM 5455 N N . THR B 1 302 ? 29.719 38.719 6.621 1 58.62 302 THR B N 1
ATOM 5456 C CA . THR B 1 302 ? 29.75 39.156 5.227 1 58.62 302 THR B CA 1
ATOM 5457 C C . THR B 1 302 ? 30.438 40.5 5.082 1 58.62 302 THR B C 1
ATOM 5459 O O . THR B 1 302 ? 30.781 41.156 6.082 1 58.62 302 THR B O 1
ATOM 5462 N N . PHE B 1 303 ? 30.922 40.812 3.814 1 62.53 303 PHE B N 1
ATOM 5463 C CA . PHE B 1 303 ? 31.547 42.094 3.447 1 62.53 303 PHE B CA 1
ATOM 5464 C C . PHE B 1 303 ? 30.531 43.219 3.426 1 62.53 303 PHE B C 1
ATOM 5466 O O . PHE B 1 303 ? 29.375 43 3.092 1 62.53 303 PHE B O 1
ATOM 5473 N N . CYS B 1 304 ? 30.891 44.312 3.932 1 66.06 304 CYS B N 1
ATOM 5474 C CA . CYS B 1 304 ? 30.125 45.562 3.842 1 66.06 304 CYS B CA 1
ATOM 5475 C C . CYS B 1 304 ? 29.781 45.875 2.395 1 66.06 304 CYS B C 1
ATOM 5477 O O . CYS B 1 304 ? 30.531 45.562 1.48 1 66.06 304 CYS B O 1
ATOM 5479 N N . ALA B 1 305 ? 28.531 46.344 2.049 1 73.31 305 ALA B N 1
ATOM 5480 C CA . ALA B 1 305 ? 28 46.812 0.772 1 73.31 305 ALA B CA 1
ATOM 5481 C C . ALA B 1 305 ? 27.625 45.656 -0.138 1 73.31 305 ALA B C 1
ATOM 5483 O O . ALA B 1 305 ? 27.453 45.812 -1.346 1 73.31 305 ALA B O 1
ATOM 5484 N N . GLN B 1 306 ? 27.672 44.438 0.45 1 77.94 306 GLN B N 1
ATOM 5485 C CA . GLN B 1 306 ? 27.172 43.312 -0.323 1 77.94 306 GLN B CA 1
ATOM 5486 C C . GLN B 1 306 ? 25.781 42.906 0.143 1 77.94 306 GLN B C 1
ATOM 5488 O O . GLN B 1 306 ? 25.484 42.938 1.34 1 77.94 306 GLN B O 1
ATOM 5493 N N . THR B 1 307 ? 25.016 42.531 -0.852 1 83.88 307 THR B N 1
ATOM 5494 C CA . THR B 1 307 ? 23.641 42.156 -0.541 1 83.88 307 THR B CA 1
ATOM 5495 C C . THR B 1 307 ? 23.609 40.75 0.052 1 83.88 307 THR B C 1
ATOM 5497 O O . THR B 1 307 ? 24.203 39.812 -0.509 1 83.88 307 THR B O 1
ATOM 5500 N N . TRP B 1 308 ? 23.078 40.594 1.213 1 81.5 308 TRP B N 1
ATOM 5501 C CA . TRP B 1 308 ? 22.812 39.312 1.845 1 81.5 308 TRP B CA 1
ATOM 5502 C C . TRP B 1 308 ? 21.438 38.812 1.45 1 81.5 308 TRP B C 1
ATOM 5504 O O . TRP B 1 308 ? 20.422 39.5 1.639 1 81.5 308 TRP B O 1
ATOM 5514 N N . GLU B 1 309 ? 21.453 37.656 0.837 1 87.19 309 GLU B N 1
ATOM 5515 C CA . GLU B 1 309 ? 20.188 37.031 0.473 1 87.19 309 GLU B CA 1
ATOM 5516 C C . GLU B 1 309 ? 19.844 35.875 1.402 1 87.19 309 GLU B C 1
ATOM 5518 O O . GLU B 1 309 ? 20.656 34.969 1.592 1 87.19 309 GLU B O 1
ATOM 5523 N N . PHE B 1 310 ? 18.719 35.969 2.016 1 88.75 310 PHE B N 1
ATOM 5524 C CA . PHE B 1 310 ? 18.266 34.938 2.961 1 88.75 310 PHE B CA 1
ATOM 5525 C C . PHE B 1 310 ? 17.078 34.156 2.393 1 88.75 310 PHE B C 1
ATOM 5527 O O . PHE B 1 310 ? 16.234 34.719 1.687 1 88.75 310 PHE B O 1
ATOM 5534 N N . THR B 1 311 ? 17.125 32.844 2.646 1 90.31 311 THR B N 1
ATOM 5535 C CA . THR B 1 311 ? 15.961 32.031 2.348 1 90.31 311 THR B CA 1
ATOM 5536 C C . THR B 1 311 ? 15.43 31.359 3.617 1 90.31 311 THR B C 1
ATOM 5538 O O . THR B 1 311 ? 16.125 30.578 4.262 1 90.31 311 THR B O 1
ATOM 5541 N N . LEU B 1 312 ? 14.211 31.781 3.928 1 91.62 312 LEU B N 1
ATOM 5542 C CA . LEU B 1 312 ? 13.523 31.188 5.066 1 91.62 312 LEU B CA 1
ATOM 5543 C C . LEU B 1 312 ? 12.641 30.016 4.621 1 91.62 312 LEU B C 1
ATOM 5545 O O . LEU B 1 312 ? 11.82 30.172 3.713 1 91.62 312 LEU B O 1
ATOM 5549 N N . THR B 1 313 ? 12.883 28.844 5.195 1 90.69 313 THR B N 1
ATOM 5550 C CA . THR B 1 313 ? 12.055 27.672 4.918 1 90.69 313 THR B CA 1
ATOM 5551 C C . THR B 1 313 ? 11.18 27.328 6.121 1 90.69 313 THR B C 1
ATOM 5553 O O . THR B 1 313 ? 11.688 26.969 7.184 1 90.69 313 THR B O 1
ATOM 5556 N N . LEU B 1 314 ? 9.828 27.5 5.895 1 88.38 314 LEU B N 1
ATOM 5557 C CA . LEU B 1 314 ? 8.891 27.188 6.965 1 88.38 314 LEU B CA 1
ATOM 5558 C C . LEU B 1 314 ? 8.516 25.703 6.941 1 88.38 314 LEU B C 1
ATOM 5560 O O . LEU B 1 314 ? 8.359 25.109 5.871 1 88.38 314 LEU B O 1
ATOM 5564 N N . ARG B 1 315 ? 8.523 25.188 8.109 1 84.62 315 ARG B N 1
ATOM 5565 C CA . ARG B 1 315 ? 8.219 23.766 8.242 1 84.62 315 ARG B CA 1
ATOM 5566 C C . ARG B 1 315 ? 7.035 23.547 9.18 1 84.62 315 ARG B C 1
ATOM 5568 O O . ARG B 1 315 ? 6.781 24.359 10.07 1 84.62 315 ARG B O 1
ATOM 5575 N N . ASP B 1 316 ? 6.312 22.453 8.844 1 75.56 316 ASP B N 1
ATOM 5576 C CA . ASP B 1 316 ? 5.129 22.141 9.641 1 75.56 316 ASP B CA 1
ATOM 5577 C C . ASP B 1 316 ? 5.488 21.281 10.852 1 75.56 316 ASP B C 1
ATOM 5579 O O . ASP B 1 316 ? 6.66 21.188 11.219 1 75.56 316 ASP B O 1
ATOM 5583 N N . HIS B 1 317 ? 4.426 20.844 11.508 1 67.62 317 HIS B N 1
ATOM 5584 C CA . HIS B 1 317 ? 4.555 20.078 12.734 1 67.62 317 HIS B CA 1
ATOM 5585 C C . HIS B 1 317 ? 5.27 18.75 12.477 1 67.62 317 HIS B C 1
ATOM 5587 O O . HIS B 1 317 ? 5.781 18.125 13.406 1 67.62 317 HIS B O 1
ATOM 5593 N N . PHE B 1 318 ? 5.34 18.422 11.281 1 69.19 318 PHE B N 1
ATOM 5594 C CA . PHE B 1 318 ? 5.984 17.172 10.922 1 69.19 318 PHE B CA 1
ATOM 5595 C C . PHE B 1 318 ? 7.371 17.406 10.344 1 69.19 318 PHE B C 1
ATOM 5597 O O . PHE B 1 318 ? 7.949 16.531 9.711 1 69.19 318 PHE B O 1
ATOM 5604 N N . ASN B 1 319 ? 7.793 18.547 10.5 1 77.25 319 ASN B N 1
ATOM 5605 C CA . ASN B 1 319 ? 9.109 18.969 10.023 1 77.25 319 ASN B CA 1
ATOM 5606 C C . ASN B 1 319 ? 9.203 18.875 8.5 1 77.25 319 ASN B C 1
ATOM 5608 O O . ASN B 1 319 ? 10.273 18.578 7.961 1 77.25 319 ASN B O 1
ATOM 5612 N N . LYS B 1 320 ? 8.117 19.016 7.953 1 78.44 320 LYS B N 1
ATOM 5613 C CA . LYS B 1 320 ? 8.086 19.062 6.492 1 78.44 320 LYS B CA 1
ATOM 5614 C C . LYS B 1 320 ? 7.859 20.484 5.996 1 78.44 320 LYS B C 1
ATOM 5616 O O . LYS B 1 320 ? 7.105 21.25 6.602 1 78.44 320 LYS B O 1
ATOM 5621 N N . GLN B 1 321 ? 8.672 20.672 4.949 1 85.25 321 GLN B N 1
ATOM 5622 C CA . GLN B 1 321 ? 8.484 21.984 4.367 1 85.25 321 GLN B CA 1
ATOM 5623 C C . GLN B 1 321 ? 7.031 22.203 3.943 1 85.25 321 GLN B C 1
ATOM 5625 O O . GLN B 1 321 ? 6.41 21.297 3.375 1 85.25 321 GLN B O 1
ATOM 5630 N N . LEU B 1 322 ? 6.613 23.391 4.352 1 80.88 322 LEU B N 1
ATOM 5631 C CA . LEU B 1 322 ? 5.258 23.734 3.939 1 80.88 322 LEU B CA 1
ATOM 5632 C C . LEU B 1 322 ? 5.148 23.781 2.418 1 80.88 322 LEU B C 1
ATOM 5634 O O . LEU B 1 322 ? 6.113 24.125 1.733 1 80.88 322 LEU B O 1
ATOM 5638 N N . VAL B 1 323 ? 4.031 23.359 1.941 1 75.38 323 VAL B N 1
ATOM 5639 C CA . VAL B 1 323 ? 3.863 23.266 0.495 1 75.38 323 VAL B CA 1
ATOM 5640 C C . VAL B 1 323 ? 3.176 24.516 -0.029 1 75.38 323 VAL B C 1
ATOM 5642 O O . VAL B 1 323 ? 3.127 24.75 -1.24 1 75.38 323 VAL B O 1
ATOM 5645 N N . ARG B 1 324 ? 2.68 25.25 0.837 1 71.44 324 ARG B N 1
ATOM 5646 C CA . ARG B 1 324 ? 2 26.484 0.44 1 71.44 324 ARG B CA 1
ATOM 5647 C C . ARG B 1 324 ? 2.541 27.672 1.213 1 71.44 324 ARG B C 1
ATOM 5649 O O . ARG B 1 324 ? 3.109 27.516 2.295 1 71.44 324 ARG B O 1
ATOM 5656 N N . GLY B 1 325 ? 2.512 28.844 0.468 1 70.88 325 GLY B N 1
ATOM 5657 C CA . GLY B 1 325 ? 2.861 30.094 1.135 1 70.88 325 GLY B CA 1
ATOM 5658 C C . GLY B 1 325 ? 1.678 30.75 1.811 1 70.88 325 GLY B C 1
ATOM 5659 O O . GLY B 1 325 ? 0.616 30.141 1.958 1 70.88 325 GLY B O 1
ATOM 5660 N N . GLY B 1 326 ? 1.905 31.922 2.402 1 69.5 326 GLY B N 1
ATOM 5661 C CA . GLY B 1 326 ? 0.833 32.719 2.982 1 69.5 326 GLY B CA 1
ATOM 5662 C C . GLY B 1 326 ? 1.044 33 4.453 1 69.5 326 GLY B C 1
ATOM 5663 O O . GLY B 1 326 ? 0.237 33.719 5.07 1 69.5 326 GLY B O 1
ATOM 5664 N N . ASN B 1 327 ? 2.062 32.469 4.91 1 76.5 327 ASN B N 1
ATOM 5665 C CA . ASN B 1 327 ? 2.363 32.781 6.305 1 76.5 327 ASN B CA 1
ATOM 5666 C C . ASN B 1 327 ? 2.842 34.219 6.473 1 76.5 327 ASN B C 1
ATOM 5668 O O . ASN B 1 327 ? 3.322 34.844 5.52 1 76.5 327 ASN B O 1
ATOM 5672 N N . ASP B 1 328 ? 2.494 34.75 7.598 1 76.25 328 ASP B N 1
ATOM 5673 C CA . ASP B 1 328 ? 3.002 36.094 7.934 1 76.25 328 ASP B CA 1
ATOM 5674 C C . ASP B 1 328 ? 4.453 36 8.406 1 76.25 328 ASP B C 1
ATOM 5676 O O . ASP B 1 328 ? 4.723 35.562 9.523 1 76.25 328 ASP B O 1
ATOM 5680 N N . VAL B 1 329 ? 5.344 36.375 7.457 1 85.06 329 VAL B N 1
ATOM 5681 C CA . VAL B 1 329 ? 6.766 36.344 7.789 1 85.06 329 VAL B CA 1
ATOM 5682 C C . VAL B 1 329 ? 7.309 37.75 7.918 1 85.06 329 VAL B C 1
ATOM 5684 O O . VAL B 1 329 ? 7.047 38.625 7.062 1 85.06 329 VAL B O 1
ATOM 5687 N N . GLY B 1 330 ? 7.891 38.062 9.086 1 86.38 330 GLY B N 1
ATOM 5688 C CA . GLY B 1 330 ? 8.547 39.344 9.305 1 86.38 330 GLY B CA 1
ATOM 5689 C C . GLY B 1 330 ? 10.039 39.219 9.539 1 86.38 330 GLY B C 1
ATOM 5690 O O . GLY B 1 330 ? 10.492 38.312 10.227 1 86.38 330 GLY B O 1
ATOM 5691 N N . ALA B 1 331 ? 10.781 40 8.781 1 89.75 331 ALA B N 1
ATOM 5692 C CA . ALA B 1 331 ? 12.227 40.125 8.977 1 89.75 331 ALA B CA 1
ATOM 5693 C C . ALA B 1 331 ? 12.641 41.562 9.289 1 89.75 331 ALA B C 1
ATOM 5695 O O . ALA B 1 331 ? 12.328 42.469 8.531 1 89.75 331 ALA B O 1
ATOM 5696 N N . VAL B 1 332 ? 13.273 41.75 10.484 1 88.81 332 VAL B N 1
ATOM 5697 C CA . VAL B 1 332 ? 13.633 43.094 10.922 1 88.81 332 VAL B CA 1
ATOM 5698 C C . VAL B 1 332 ? 15.07 43.125 11.438 1 88.81 332 VAL B C 1
ATOM 5700 O O . VAL B 1 332 ? 15.5 42.188 12.133 1 88.81 332 VAL B O 1
ATOM 5703 N N . ILE B 1 333 ? 15.789 44.094 10.992 1 86.62 333 ILE B N 1
ATOM 5704 C CA . ILE B 1 333 ? 17.094 44.344 11.609 1 86.62 333 ILE B CA 1
ATOM 5705 C C . ILE B 1 333 ? 16.906 45.125 12.922 1 86.62 333 ILE B C 1
ATOM 5707 O O . ILE B 1 333 ? 16.5 46.281 12.914 1 86.62 333 ILE B O 1
ATOM 5711 N N . ALA B 1 334 ? 17.125 44.406 14.031 1 81.69 334 ALA B N 1
ATOM 5712 C CA . ALA B 1 334 ? 16.812 44.938 15.359 1 81.69 334 ALA B CA 1
ATOM 5713 C C . ALA B 1 334 ? 17.969 45.75 15.922 1 81.69 334 ALA B C 1
ATOM 5715 O O . ALA B 1 334 ? 17.766 46.625 16.781 1 81.69 334 ALA B O 1
ATOM 5716 N N . ASP B 1 335 ? 19.172 45.469 15.547 1 82.25 335 ASP B N 1
ATOM 5717 C CA . ASP B 1 335 ? 20.328 46.188 16.078 1 82.25 335 ASP B CA 1
ATOM 5718 C C . ASP B 1 335 ? 21.328 46.531 14.969 1 82.25 335 ASP B C 1
ATOM 5720 O O . ASP B 1 335 ? 21.484 45.75 14.016 1 82.25 335 ASP B O 1
ATOM 5724 N N . PHE B 1 336 ? 21.906 47.781 15.109 1 78.56 336 PHE B N 1
ATOM 5725 C CA . PHE B 1 336 ? 22.875 48.344 14.164 1 78.56 336 PHE B CA 1
ATOM 5726 C C . PHE B 1 336 ? 24.172 48.719 14.867 1 78.56 336 PHE B C 1
ATOM 5728 O O . PHE B 1 336 ? 24.188 48.906 16.094 1 78.56 336 PHE B O 1
ATOM 5735 N N . PRO B 1 337 ? 25.172 48.75 13.969 1 77.75 337 PRO B N 1
ATOM 5736 C CA . PRO B 1 337 ? 26.391 49.281 14.562 1 77.75 337 PRO B CA 1
ATOM 5737 C C . PRO B 1 337 ? 26.234 50.719 15.047 1 77.75 337 PRO B C 1
ATOM 5739 O O . PRO B 1 337 ? 25.359 51.469 14.555 1 77.75 337 PRO B O 1
ATOM 5742 N N . SER B 1 338 ? 26.875 51.156 16.141 1 74.69 338 SER B N 1
ATOM 5743 C CA . SER B 1 338 ? 26.766 52.438 16.844 1 74.69 338 SER B CA 1
ATOM 5744 C C . SER B 1 338 ? 26.812 53.594 15.859 1 74.69 338 SER B C 1
ATOM 5746 O O . SER B 1 338 ? 26.094 54.594 16.031 1 74.69 338 SER B O 1
ATOM 5748 N N . ASP B 1 339 ? 27.594 53.438 14.828 1 70.38 339 ASP B N 1
ATOM 5749 C CA . ASP B 1 339 ? 27.734 54.531 13.875 1 70.38 339 ASP B CA 1
ATOM 5750 C C . ASP B 1 339 ? 26.438 54.781 13.109 1 70.38 339 ASP B C 1
ATOM 5752 O O . ASP B 1 339 ? 26.188 55.906 12.656 1 70.38 339 ASP B O 1
ATOM 5756 N N . LEU B 1 340 ? 25.641 53.781 12.992 1 67.5 340 LEU B N 1
ATOM 5757 C CA . LEU B 1 340 ? 24.391 53.906 12.25 1 67.5 340 LEU B CA 1
ATOM 5758 C C . LEU B 1 340 ? 23.219 54.219 13.18 1 67.5 340 LEU B C 1
ATOM 5760 O O . LEU B 1 340 ? 22.203 54.75 12.742 1 67.5 340 LEU B O 1
ATOM 5764 N N . LYS B 1 341 ? 23.25 53.781 14.398 1 65.88 341 LYS B N 1
ATOM 5765 C CA . LYS B 1 341 ? 22.172 54.031 15.352 1 65.88 341 LYS B CA 1
ATOM 5766 C C . LYS B 1 341 ? 21.844 55.5 15.438 1 65.88 341 LYS B C 1
ATOM 5768 O O . LYS B 1 341 ? 20.703 55.906 15.664 1 65.88 341 LYS B O 1
ATOM 5773 N N . GLU B 1 342 ? 22.875 56.344 15.453 1 58.94 342 GLU B N 1
ATOM 5774 C CA . GLU B 1 342 ? 22.625 57.781 15.562 1 58.94 342 GLU B CA 1
ATOM 5775 C C . GLU B 1 342 ? 21.656 58.25 14.484 1 58.94 342 GLU B C 1
ATOM 5777 O O . GLU B 1 342 ? 20.859 59.156 14.719 1 58.94 342 GLU B O 1
ATOM 5782 N N . LYS B 1 343 ? 21.766 57.594 13.32 1 57.03 343 LYS B N 1
ATOM 5783 C CA . LYS B 1 343 ? 20.969 58.125 12.211 1 57.03 343 LYS B CA 1
ATOM 5784 C C . LYS B 1 343 ? 19.609 57.469 12.156 1 57.03 343 LYS B C 1
ATOM 5786 O O . LYS B 1 343 ? 18.641 58.031 11.641 1 57.03 343 LYS B O 1
ATOM 5791 N N . HIS B 1 344 ? 19.609 56.188 12.57 1 53.5 344 HIS B N 1
ATOM 5792 C CA . HIS B 1 344 ? 18.359 55.5 12.367 1 53.5 344 HIS B CA 1
ATOM 5793 C C . HIS B 1 344 ? 17.812 54.938 13.68 1 53.5 344 HIS B C 1
ATOM 5795 O O . HIS B 1 344 ? 18.422 54.062 14.289 1 53.5 344 HIS B O 1
ATOM 5801 N N . SER B 1 345 ? 17.344 55.625 14.508 1 53.94 345 SER B N 1
ATOM 5802 C CA . SER B 1 345 ? 16.703 55.188 15.75 1 53.94 345 SER B CA 1
ATOM 5803 C C . SER B 1 345 ? 15.773 54.031 15.516 1 53.94 345 SER B C 1
ATOM 5805 O O . SER B 1 345 ? 14.977 53.656 16.391 1 53.94 345 SER B O 1
ATOM 5807 N N . VAL B 1 346 ? 15.539 53.531 14.242 1 62.81 346 VAL B N 1
ATOM 5808 C CA . VAL B 1 346 ? 14.305 52.812 13.945 1 62.81 346 VAL B CA 1
ATOM 5809 C C . VAL B 1 346 ? 14.633 51.406 13.422 1 62.81 346 VAL B C 1
ATOM 5811 O O . VAL B 1 346 ? 15.672 51.188 12.797 1 62.81 346 VAL B O 1
ATOM 5814 N N . ARG B 1 347 ? 14.07 50.312 13.906 1 75.88 347 ARG B N 1
ATOM 5815 C CA . ARG B 1 347 ? 13.961 48.969 13.328 1 75.88 347 ARG B CA 1
ATOM 5816 C C . ARG B 1 347 ? 13.664 49.031 11.836 1 75.88 347 ARG B C 1
ATOM 5818 O O . ARG B 1 347 ? 12.898 49.906 11.391 1 75.88 347 ARG B O 1
ATOM 5825 N N . ILE B 1 348 ? 14.656 48.375 11.047 1 81.06 348 ILE B N 1
ATOM 5826 C CA . ILE B 1 348 ? 14.445 48.344 9.602 1 81.06 348 ILE B CA 1
ATOM 5827 C C . ILE B 1 348 ? 13.719 47.062 9.211 1 81.06 348 ILE B C 1
ATOM 5829 O O . ILE B 1 348 ? 14.227 45.969 9.461 1 81.06 348 ILE B O 1
ATOM 5833 N N . SER B 1 349 ? 12.523 47.219 8.797 1 85.88 349 SER B N 1
ATOM 5834 C CA . SER B 1 349 ? 11.773 46.094 8.289 1 85.88 349 SER B CA 1
ATOM 5835 C C . SER B 1 349 ? 12.211 45.719 6.875 1 85.88 349 SER B C 1
ATOM 5837 O O . SER B 1 349 ? 12.297 46.562 6.004 1 85.88 349 SER B O 1
ATOM 5839 N N . LEU B 1 350 ? 12.516 44.406 6.68 1 88.69 350 LEU B N 1
ATOM 5840 C CA . LEU B 1 350 ? 12.945 43.938 5.367 1 88.69 350 LEU B CA 1
ATOM 5841 C C . LEU B 1 350 ? 11.758 43.469 4.543 1 88.69 350 LEU B C 1
ATOM 5843 O O . LEU B 1 350 ? 10.789 42.938 5.094 1 88.69 350 LEU B O 1
ATOM 5847 N N . GLY B 1 351 ? 11.734 43.719 3.285 1 88.94 351 GLY B N 1
ATOM 5848 C CA . GLY B 1 351 ? 10.727 43.156 2.389 1 88.94 351 GLY B CA 1
ATOM 5849 C C . GLY B 1 351 ? 10.859 41.688 2.18 1 88.94 351 GLY B C 1
ATOM 5850 O O . GLY B 1 351 ? 11.922 41.188 1.771 1 88.94 351 GLY B O 1
ATOM 5851 N N . VAL B 1 352 ? 9.859 40.969 2.516 1 92.62 352 VAL B N 1
ATOM 5852 C CA . VAL B 1 352 ? 9.875 39.531 2.4 1 92.62 352 VAL B CA 1
ATOM 5853 C C . VAL B 1 352 ? 9.055 39.094 1.189 1 92.62 352 VAL B C 1
ATOM 5855 O O . VAL B 1 352 ? 7.934 39.562 0.989 1 92.62 352 VAL B O 1
ATOM 5858 N N . THR B 1 353 ? 9.656 38.188 0.33 1 91.81 353 THR B N 1
ATOM 5859 C CA . THR B 1 353 ? 8.969 37.656 -0.828 1 91.81 353 THR B CA 1
ATOM 5860 C C . THR B 1 353 ? 8.5 36.219 -0.55 1 91.81 353 THR B C 1
ATOM 5862 O O . THR B 1 353 ? 9.305 35.344 -0.178 1 91.81 353 THR B O 1
ATOM 5865 N N . ASP B 1 354 ? 7.227 36.031 -0.736 1 88.5 354 ASP B N 1
ATOM 5866 C CA . ASP B 1 354 ? 6.637 34.719 -0.611 1 88.5 354 ASP B CA 1
ATOM 5867 C C . ASP B 1 354 ? 6.828 33.906 -1.893 1 88.5 354 ASP B C 1
ATOM 5869 O O . ASP B 1 354 ? 6.312 34.281 -2.949 1 88.5 354 ASP B O 1
ATOM 5873 N N . ASN B 1 355 ? 7.594 32.781 -1.771 1 88.88 355 ASN B N 1
ATOM 5874 C CA . ASN B 1 355 ? 7.836 31.938 -2.949 1 88.88 355 ASN B CA 1
ATOM 5875 C C . ASN B 1 355 ? 6.695 30.953 -3.18 1 88.88 355 ASN B C 1
ATOM 5877 O O . ASN B 1 355 ? 6.785 30.094 -4.059 1 88.88 355 ASN B O 1
ATOM 5881 N N . HIS B 1 356 ? 5.715 30.875 -2.316 1 79.56 356 HIS B N 1
ATOM 5882 C CA . HIS B 1 356 ? 4.48 30.109 -2.42 1 79.56 356 HIS B CA 1
ATOM 5883 C C . HIS B 1 356 ? 4.758 28.609 -2.338 1 79.56 356 HIS B C 1
ATOM 5885 O O . HIS B 1 356 ? 4.059 27.812 -2.965 1 79.56 356 HIS B O 1
ATOM 5891 N N . ASP B 1 357 ? 5.91 28.297 -1.8 1 80.44 357 ASP B N 1
ATOM 5892 C CA . ASP B 1 357 ? 6.258 26.891 -1.595 1 80.44 357 ASP B CA 1
ATOM 5893 C C . ASP B 1 357 ? 6.703 26.641 -0.156 1 80.44 357 ASP B C 1
ATOM 5895 O O . ASP B 1 357 ? 7.457 25.703 0.112 1 80.44 357 ASP B O 1
ATOM 5899 N N . GLY B 1 358 ? 6.305 27.578 0.677 1 83.56 358 GLY B N 1
ATOM 5900 C CA . GLY B 1 358 ? 6.691 27.453 2.072 1 83.56 358 GLY B CA 1
ATOM 5901 C C . GLY B 1 358 ? 8.008 28.125 2.393 1 83.56 358 GLY B C 1
ATOM 5902 O O . GLY B 1 358 ? 8.406 28.203 3.555 1 83.56 358 GLY B O 1
ATOM 5903 N N . SER B 1 359 ? 8.625 28.547 1.317 1 89.44 359 SER B N 1
ATOM 5904 C CA . SER B 1 359 ? 9.867 29.281 1.523 1 89.44 359 SER B CA 1
ATOM 5905 C C . SER B 1 359 ? 9.688 30.766 1.241 1 89.44 359 SER B C 1
ATOM 5907 O O . SER B 1 359 ? 8.781 31.156 0.506 1 89.44 359 SER B O 1
ATOM 5909 N N . TYR B 1 360 ? 10.422 31.547 1.914 1 91.25 360 TYR B N 1
ATOM 5910 C CA . TYR B 1 360 ? 10.398 33 1.787 1 91.25 360 TYR B CA 1
ATOM 5911 C C . TYR B 1 360 ? 11.805 33.562 1.576 1 91.25 360 TYR B C 1
ATOM 5913 O O . TYR B 1 360 ? 12.773 33.031 2.148 1 91.25 360 TYR B O 1
ATOM 5921 N N . SER B 1 361 ? 11.875 34.594 0.683 1 93.38 361 SER B N 1
ATOM 5922 C CA . SER B 1 361 ? 13.172 35.188 0.38 1 93.38 361 SER B CA 1
ATOM 5923 C C . SER B 1 361 ? 13.211 36.656 0.768 1 93.38 361 SER B C 1
ATOM 5925 O O . SER B 1 361 ? 12.219 37.375 0.597 1 93.38 361 SER B O 1
ATOM 5927 N N . PHE B 1 362 ? 14.258 37.156 1.367 1 91.94 362 PHE B N 1
ATOM 5928 C CA . PHE B 1 362 ? 14.516 38.562 1.632 1 91.94 362 PHE B CA 1
ATOM 5929 C C . PHE B 1 362 ? 16.016 38.875 1.618 1 91.94 362 PHE B C 1
ATOM 5931 O O . PHE B 1 362 ? 16.828 37.938 1.608 1 91.94 362 PHE B O 1
ATOM 5938 N N . SER B 1 363 ? 16.312 40.094 1.422 1 90.31 363 SER B N 1
ATOM 5939 C CA . SER B 1 363 ? 17.719 40.5 1.312 1 90.31 363 SER B CA 1
ATOM 5940 C C . SER B 1 363 ? 17.984 41.781 2.074 1 90.31 363 SER B C 1
ATOM 5942 O O . SER B 1 363 ? 17.047 42.531 2.389 1 90.31 363 SER B O 1
ATOM 5944 N N . TYR B 1 364 ? 19.234 41.969 2.479 1 86.62 364 TYR B N 1
ATOM 5945 C CA . TYR B 1 364 ? 19.688 43.188 3.133 1 86.62 364 TYR B CA 1
ATOM 5946 C C . TYR B 1 364 ? 21.125 43.531 2.719 1 86.62 364 TYR B C 1
ATOM 5948 O O . TYR B 1 364 ? 21.969 42.625 2.602 1 86.62 364 TYR B O 1
ATOM 5956 N N . LYS B 1 365 ? 21.266 44.781 2.445 1 86 365 LYS B N 1
ATOM 5957 C CA . LYS B 1 365 ? 22.594 45.281 2.135 1 86 365 LYS B CA 1
ATOM 5958 C C . LYS B 1 365 ? 23.109 46.219 3.24 1 86 365 LYS B C 1
ATOM 5960 O O . LYS B 1 365 ? 22.734 47.375 3.295 1 86 365 LYS B O 1
ATOM 5965 N N . PRO B 1 366 ? 24.016 45.75 4.051 1 82.88 366 PRO B N 1
ATOM 5966 C CA . PRO B 1 366 ? 24.516 46.594 5.137 1 82.88 366 PRO B CA 1
ATOM 5967 C C . PRO B 1 366 ? 25.375 47.75 4.629 1 82.88 366 PRO B C 1
ATOM 5969 O O . PRO B 1 366 ? 26.312 47.531 3.861 1 82.88 366 PRO B O 1
ATOM 5972 N N . PRO B 1 367 ? 25.062 48.906 5.051 1 81.81 367 PRO B N 1
ATOM 5973 C CA . PRO B 1 367 ? 25.828 50.062 4.594 1 81.81 367 PRO B CA 1
ATOM 5974 C C . PRO B 1 367 ? 27.172 50.219 5.309 1 81.81 367 PRO B C 1
ATOM 5976 O O . PRO B 1 367 ? 28.109 50.812 4.762 1 81.81 367 PRO B O 1
ATOM 5979 N N . ILE B 1 368 ? 27.328 49.781 6.512 1 80.88 368 ILE B N 1
ATOM 5980 C CA . ILE B 1 368 ? 28.562 49.938 7.277 1 80.88 368 ILE B CA 1
ATOM 5981 C C . ILE B 1 368 ? 28.922 48.594 7.902 1 80.88 368 ILE B C 1
ATOM 5983 O O . ILE B 1 368 ? 28.062 47.75 8.18 1 80.88 368 ILE B O 1
ATOM 5987 N N . PRO B 1 369 ? 30.234 48.438 7.984 1 79.25 369 PRO B N 1
ATOM 5988 C CA . PRO B 1 369 ? 30.672 47.188 8.641 1 79.25 369 PRO B CA 1
ATOM 5989 C C . PRO B 1 369 ? 30.359 47.188 10.133 1 79.25 369 PRO B C 1
ATOM 5991 O O . PRO B 1 369 ? 30.359 48.219 10.781 1 79.25 369 PRO B O 1
ATOM 5994 N N . GLY B 1 370 ? 29.938 46.094 10.648 1 79.25 370 GLY B N 1
ATOM 5995 C CA . GLY B 1 370 ? 29.656 45.938 12.07 1 79.25 370 GLY B CA 1
ATOM 5996 C C . GLY B 1 370 ? 28.75 44.781 12.383 1 79.25 370 GLY B C 1
ATOM 5997 O O . GLY B 1 370 ? 28.578 43.875 11.555 1 79.25 370 GLY B O 1
ATOM 5998 N N . GLN B 1 371 ? 28.312 44.719 13.57 1 82.06 371 GLN B N 1
ATOM 5999 C CA . GLN B 1 371 ? 27.438 43.625 14.008 1 82.06 371 GLN B CA 1
ATOM 6000 C C . GLN B 1 371 ? 25.969 44.031 13.859 1 82.06 371 GLN B C 1
ATOM 6002 O O . GLN B 1 371 ? 25.562 45.094 14.289 1 82.06 371 GLN B O 1
ATOM 6007 N N . TYR B 1 372 ? 25.312 43.219 13.078 1 82.62 372 TYR B N 1
ATOM 6008 C CA . TYR B 1 372 ? 23.875 43.406 12.906 1 82.62 372 TYR B CA 1
ATOM 6009 C C . TYR B 1 372 ? 23.109 42.25 13.57 1 82.62 372 TYR B C 1
ATOM 6011 O O . TYR B 1 372 ? 23.641 41.156 13.742 1 82.62 372 TYR B O 1
ATOM 6019 N N . THR B 1 373 ? 21.938 42.562 14.086 1 87.38 373 THR B N 1
ATOM 6020 C CA . THR B 1 373 ? 21.047 41.531 14.602 1 87.38 373 THR B CA 1
ATOM 6021 C C . THR B 1 373 ? 19.766 41.469 13.766 1 87.38 373 THR B C 1
ATOM 6023 O O . THR B 1 373 ? 19.078 42.469 13.578 1 87.38 373 THR B O 1
ATOM 6026 N N . LEU B 1 374 ? 19.609 40.312 13.164 1 88.31 374 LEU B N 1
ATOM 6027 C CA . LEU B 1 374 ? 18.438 40.062 12.352 1 88.31 374 LEU B CA 1
ATOM 6028 C C . LEU B 1 374 ? 17.391 39.281 13.141 1 88.31 374 LEU B C 1
ATOM 6030 O O . LEU B 1 374 ? 17.672 38.188 13.664 1 88.31 374 LEU B O 1
ATOM 6034 N N . ASP B 1 375 ? 16.188 39.844 13.234 1 89.94 375 ASP B N 1
ATOM 6035 C CA . ASP B 1 375 ? 15.039 39.219 13.875 1 89.94 375 ASP B CA 1
ATOM 6036 C C . ASP B 1 375 ? 14.039 38.719 12.836 1 89.94 375 ASP B C 1
ATOM 6038 O O . ASP B 1 375 ? 13.508 39.5 12.047 1 89.94 375 ASP B O 1
ATOM 6042 N N . VAL B 1 376 ? 13.891 37.406 12.797 1 89.81 376 VAL B N 1
ATOM 6043 C CA . VAL B 1 376 ? 12.977 36.812 11.828 1 89.81 376 VAL B CA 1
ATOM 6044 C C . VAL B 1 376 ? 11.828 36.125 12.57 1 89.81 376 VAL B C 1
ATOM 6046 O O . VAL B 1 376 ? 12.062 35.312 13.477 1 89.81 376 VAL B O 1
ATOM 6049 N N . LYS B 1 377 ? 10.617 36.406 12.18 1 85.44 377 LYS B N 1
ATOM 6050 C CA . LYS B 1 377 ? 9.414 35.812 12.781 1 85.44 377 LYS B CA 1
ATOM 6051 C C . LYS B 1 377 ? 8.5 35.25 11.719 1 85.44 377 LYS B C 1
ATOM 6053 O O . LYS B 1 377 ? 8.438 35.75 10.594 1 85.44 377 LYS B O 1
ATOM 6058 N N . ALA B 1 378 ? 7.977 34.156 12.031 1 82.38 378 ALA B N 1
ATOM 6059 C CA . ALA B 1 378 ? 6.918 33.531 11.219 1 82.38 378 ALA B CA 1
ATOM 6060 C C . ALA B 1 378 ? 5.617 33.438 12.008 1 82.38 378 ALA B C 1
ATOM 6062 O O . ALA B 1 378 ? 5.578 32.844 13.086 1 82.38 378 ALA B O 1
ATOM 6063 N N . ASP B 1 379 ? 4.574 34.094 11.469 1 73.06 379 ASP B N 1
ATOM 6064 C CA . ASP B 1 379 ? 3.254 34.125 12.086 1 73.06 379 ASP B CA 1
ATOM 6065 C C . ASP B 1 379 ? 3.332 34.625 13.523 1 73.06 379 ASP B C 1
ATOM 6067 O O . ASP B 1 379 ? 2.736 34.031 14.43 1 73.06 379 ASP B O 1
ATOM 6071 N N . GLY B 1 380 ? 4.172 35.625 13.711 1 69.81 380 GLY B N 1
ATOM 6072 C CA . GLY B 1 380 ? 4.246 36.312 14.984 1 69.81 380 GLY B CA 1
ATOM 6073 C C . GLY B 1 380 ? 5.262 35.719 15.938 1 69.81 380 GLY B C 1
ATOM 6074 O O . GLY B 1 380 ? 5.527 36.281 17 1 69.81 380 GLY B O 1
ATOM 6075 N N . TYR B 1 381 ? 5.789 34.594 15.5 1 75 381 TYR B N 1
ATOM 6076 C CA . TYR B 1 381 ? 6.734 33.906 16.391 1 75 381 TYR B CA 1
ATOM 6077 C C . TYR B 1 381 ? 8.125 33.875 15.773 1 75 381 TYR B C 1
ATOM 6079 O O . TYR B 1 381 ? 8.266 33.688 14.555 1 75 381 TYR B O 1
ATOM 6087 N N . ARG B 1 382 ? 9.078 34.062 16.656 1 83 382 ARG B N 1
ATOM 6088 C CA . ARG B 1 382 ? 10.461 33.969 16.188 1 83 382 ARG B CA 1
ATOM 6089 C C . ARG B 1 382 ? 10.812 32.562 15.734 1 83 382 ARG B C 1
ATOM 6091 O O . ARG B 1 382 ? 10.414 31.578 16.375 1 83 382 ARG B O 1
ATOM 6098 N N . ILE B 1 383 ? 11.43 32.469 14.617 1 86.88 383 ILE B N 1
ATOM 6099 C CA . ILE B 1 383 ? 11.836 31.141 14.117 1 86.88 383 ILE B CA 1
ATOM 6100 C C . ILE B 1 383 ? 13.055 30.656 14.891 1 86.88 383 ILE B C 1
ATOM 6102 O O . ILE B 1 383 ? 13.656 31.406 15.664 1 86.88 383 ILE B O 1
ATOM 6106 N N . LYS B 1 384 ? 13.328 29.375 14.641 1 85.06 384 LYS B N 1
ATOM 6107 C CA . LYS B 1 384 ? 14.492 28.781 15.281 1 85.06 384 LYS B CA 1
ATOM 6108 C C . LYS B 1 384 ? 15.758 29.578 14.984 1 85.06 384 LYS B C 1
ATOM 6110 O O . LYS B 1 384 ? 16.078 29.828 13.828 1 85.06 384 LYS B O 1
ATOM 6115 N N . GLY B 1 385 ? 16.469 30 16.125 1 82.81 385 GLY B N 1
ATOM 6116 C CA . GLY B 1 385 ? 17.734 30.719 15.953 1 82.81 385 GLY B CA 1
ATOM 6117 C C . GLY B 1 385 ? 17.578 32.219 15.984 1 82.81 385 GLY B C 1
ATOM 6118 O O . GLY B 1 385 ? 18.562 32.938 16.156 1 82.81 385 GLY B O 1
ATOM 6119 N N . SER B 1 386 ? 16.453 32.719 15.75 1 84.5 386 SER B N 1
ATOM 6120 C CA . SER B 1 386 ? 16.219 34.156 15.766 1 84.5 386 SER B CA 1
ATOM 6121 C C . SER B 1 386 ? 16.172 34.719 17.188 1 84.5 386 SER B C 1
ATOM 6123 O O . SER B 1 386 ? 15.633 34.062 18.094 1 84.5 386 SER B O 1
ATOM 6125 N N . PRO B 1 387 ? 16.922 35.688 17.422 1 83.62 387 PRO B N 1
ATOM 6126 C CA . PRO B 1 387 ? 17.578 36.594 16.469 1 83.62 387 PRO B CA 1
ATOM 6127 C C . PRO B 1 387 ? 18.953 36.125 16.031 1 83.62 387 PRO B C 1
ATOM 6129 O O . PRO B 1 387 ? 19.641 35.438 16.781 1 83.62 387 PRO B O 1
ATOM 6132 N N . PHE B 1 388 ? 19.219 36.5 14.812 1 84.06 388 PHE B N 1
ATOM 6133 C CA . PHE B 1 388 ? 20.516 36.125 14.227 1 84.06 388 PHE B CA 1
ATOM 6134 C C . PHE B 1 388 ? 21.469 37.312 14.266 1 84.06 388 PHE B C 1
ATOM 6136 O O . PHE B 1 388 ? 21.062 38.469 14.062 1 84.06 388 PHE B O 1
#

Sequence (776 aa):
MPILAIHSNASRKDLKCENCNNKKQAIARCAHCSVFLCSFCVKAHRRMNILKDHEILAFDAVQRAEPREMAKKMYCKQHKDEEMSFYCEDCCVMLCRDCTVLDHRGHEYVRVSKIMARERKVLQEAIQSTSQLIPTLNLVLRDTKEMADRVAERIEVTNGQVDSFIEQQITMLEIARDQLKEGVNAVGRTKQSLLESQLRRIDLQLRSTNNAVEFAKQALTHSSSAQVLLLKKHILTRLKYLSEQPVDRRPCQNDGLGLRITPGASIVQFIPQIAAIDSSTAVPRFSDLQLTGSVDSLVYTTFCAQTWEFTLTLRDHFNKQLVRGGNDVGAVIADFPSDLKEKHSVRISLGVTDNHDGSYSFSYKPPIPGQYTLDVKADGYRIKGSPFMPILAIHSNASRKDLKCENCNNKKQAIARCAHCSVFLCSFCVKAHRRMNILKDHEILAFDAVQRAEPREMAKKMYCKQHKDEEMSFYCEDCCVMLCRDCTVLDHRGHEYVRVSKIMARERKVLQEAIQSTSQLIPTLNLVLRDTKEMADRVAERIEVTNGQVDSFIEQQITMLEIARDQLKEGVNAVGRTKQSLLESQLRRIDLQLRSTNNAVEFAKQALTHSSSAQVLLLKKHILTRLKYLSEQPVDRRPCQNDGLGLRITPGASIVQFIPQIAAIDSSTAVPRFSDLQLTGSVDSLVYTTFCAQTWEFTLTLRDHFNKQLVRGGNDVGAVIADFPSDLKEKHSVRISLGVTDNHDGSYSFSYKPPIPGQYTLDVKADGYRIKGSPF

Radius of gyration: 60.21 Å; Cα contacts (8 Å, |Δi|>4): 1253; chains: 2; bounding box: 75×168×115 Å

pLDDT: mean 80.92, std 16.17, range [17.61, 98.5]

Solvent-accessible surface area (backbone atoms only — not comparable to full-atom values): 42407 Å² total; per-residue (Å²): 128,85,49,77,69,70,60,81,79,65,63,87,77,71,46,43,15,68,76,53,95,77,60,40,58,32,56,29,31,29,67,71,75,70,35,35,20,17,72,67,51,49,50,46,34,63,67,38,80,91,35,45,83,47,53,70,46,48,50,87,72,52,73,79,56,56,76,65,72,53,41,68,72,44,59,30,89,86,43,83,91,28,53,39,52,29,32,29,68,80,77,60,40,75,25,22,73,66,44,45,64,69,79,39,60,90,55,56,63,44,48,44,87,71,47,43,65,58,53,51,49,55,51,49,50,46,43,53,60,39,53,59,47,49,63,51,44,50,50,26,48,52,51,29,52,52,39,43,51,44,32,56,51,30,43,56,54,30,46,49,49,49,52,51,51,48,52,51,49,46,53,43,45,53,54,50,47,52,51,52,44,50,51,50,49,52,55,44,49,51,47,46,50,52,37,52,51,51,47,53,50,50,51,50,51,47,51,53,50,50,53,50,43,50,50,50,51,46,37,67,69,20,34,33,74,64,53,35,53,64,43,38,65,60,50,52,51,50,43,49,54,61,59,67,48,88,71,72,79,59,56,68,52,76,57,51,51,36,72,44,66,44,84,91,58,56,72,64,78,49,40,70,75,32,40,42,81,41,47,57,54,63,30,28,76,57,15,44,75,41,50,68,92,56,63,95,71,81,81,78,75,72,66,62,70,41,75,41,43,36,40,36,40,31,6,18,91,79,65,36,70,18,70,44,49,80,70,52,64,45,40,29,40,71,43,60,34,72,84,49,37,80,78,44,87,60,73,44,75,46,68,67,44,77,68,50,46,17,33,33,38,36,58,50,59,44,85,60,77,67,61,65,30,39,36,38,25,44,47,87,32,57,22,46,71,46,64,70,54,49,56,79,80,69,56,82,82,61,64,83,78,70,44,42,15,69,78,53,94,75,61,40,59,31,57,30,30,30,69,69,76,72,35,35,19,18,73,67,52,49,51,44,34,64,65,37,80,91,38,47,84,48,51,70,45,49,51,88,75,53,73,80,54,56,60,79,72,54,43,69,72,46,59,30,90,87,44,83,89,28,52,39,52,29,31,29,68,77,76,61,42,76,25,22,74,65,44,45,66,70,78,39,59,90,55,58,64,42,49,44,86,71,47,43,66,59,54,50,50,55,51,50,50,49,41,52,61,42,55,60,47,50,64,53,45,52,51,27,48,51,51,30,52,52,38,43,51,46,31,56,51,30,44,54,52,31,45,48,50,49,51,53,52,48,51,52,49,48,52,44,46,53,53,48,46,53,51,52,44,49,51,50,48,51,56,44,48,51,46,42,52,52,38,51,53,50,46,51,50,49,50,51,51,45,51,52,49,51,52,50,43,50,50,50,49,46,38,67,71,72,41,41,72,64,53,36,53,66,44,39,64,61,49,52,52,51,42,50,54,60,59,67,49,87,71,72,77,58,55,70,51,76,55,51,53,38,73,44,66,44,85,92,58,58,70,64,78,49,41,71,74,31,41,42,83,40,48,56,54,62,29,28,75,57,15,44,75,41,51,67,90,55,64,96,69,82,80,79,75,69,67,62,71,40,74,42,44,36,40,36,40,30,7,16,92,79,65,36,70,17,69,44,46,82,70,52,63,47,40,29,39,72,43,62,35,73,85,49,38,79,78,44,87,60,73,46,74,45,68,67,42,74,67,50,46,18,33,34,38,35,58,48,61,44,85,61,76,69,64,64,30,38,37,39,24,44,47,88,32,58,24,44,71,48,63,69

Nearest PDB structures (foldseek):
  7o0b-assembly1_A  TM=8.653E-01  e=2.569E-08  Homo sapiens
  6fpt-assembly2_B  TM=8.753E-01  e=6.197E-08  Danio rerio
  6fpt-assembly1_A  TM=8.762E-01  e=6.197E-08  Danio rerio
  7z36-assembly1_B  TM=4.719E-01  e=5.844E-08  Homo sapiens
  7o0b-assembly1_A  TM=8.652E-01  e=2.705E-08  Homo sapiens

InterPro domains:
  IPR000315 B-box-type zinc finger [PF00643] (14-57)
  IPR000315 B-box-type zinc finger [PF00643] (72-111)
  IPR000315 B-box-type zinc finger [PS50119] (12-59)
  IPR000315 B-box-type zinc finger [PS50119] (71-112)
  IPR000315 B-box-type zinc finger [SM00336] (12-59)
  IPR000315 B-box-type zinc finger [SM00336] (71-112)
  IPR001298 Filamin/ABP280 repeat [SM00557] (295-388)
  IPR013783 Immunoglobulin-like fold [G3DSA:2.60.40.10] (305-388)
  IPR014756 Immunoglobulin E-set [SSF81296] (303-388)
  IPR017868 Filamin/ABP280 repeat-like [PF00630] (306-388)
  IPR017868 Filamin/ABP280 repeat-like [PS50194] (309-388)
  IPR047153 TRIM45/56/19-like [PTHR25462] (9-249)

Organism: Nematostella vectensis (NCBI:txid45351)